Protein AF-0000000066933207 (afdb_homodimer)

Sequence (760 aa):
MPDDGVSSVLRSVTEWLNDSSCTPPISEPLTAIENCQSRFVNADIQGGQLSKKRKRAPSPMSTMSDPIMRSPPKSSSSTTSSRSRSPVKRIRKAAVNIPKEMREDLERHPVARRNLNQVTWQEDHRHSLSEIRDFWIKVQSIEEAATICSKEGRSEDSWSDDVVLEIIRLALSWSGLRNKVMLANLKSVGVDQPALLPMRNLHRVVPNKIDYGLRLQPDAEEEVMIENVLRNMSDELPSISQSAVPMLRKRALFYNLEIKKPYGNKDPVPQLGVWSIAGLTKLSNLARESHKKIGETTMLEDPEVPVLPSWSVEGHRWQFYLGRRCSSAETVIQGPFWNYDTSSVVEIIFIVNTLCEIHRWGNTTFRKWLLTVISGLQTDMPDDGVSSVLRSVTEWLNDSSCTPPISEPLTAIENCQSRFVNADIQGGQLSKKRKRAPSPMSTMSDPIMRSPPKSSSSTTSSRSRSPVKRIRKAAVNIPKEMREDLERHPVARRNLNQVTWQEDHRHSLSEIRDFWIKVQSIEEAATICSKEGRSEDSWSDDVVLEIIRLALSWSGLRNKVMLANLKSVGVDQPALLPMRNLHRVVPNKIDYGLRLQPDAEEEVMIENVLRNMSDELPSISQSAVPMLRKRALFYNLEIKKPYGNKDPVPQLGVWSIAGLTKLSNLARESHKKIGETTMLEDPEVPVLPSWSVEGHRWQFYLGRRCSSAETVIQGPFWNYDTSSVVEIIFIVNTLCEIHRWGNTTFRKWLLTVISGLQTD

Foldseek 3Di:
DDPPPCCFPVVLVVVVVVPPPPPPQPCPPPPPPPQLFADAPPNPPVPPPPPPPPPPPPPDDDDDDDDPPDDPDPPCPVPPPPPPPDDPPQSPQAQFEDEQVCVVVQCPDPFNVVPCVSHDYDPDDPDDPVRNVVLLVLLVQLLVQLVVCVVVQHALVSCVPRHVVSLLVSLCVRLVCPQFKDKDAWQPPWQPDQSQAHDDPNHGDDTDIAGMFMWTDDDPVLQVLQVLLQVPDPDPQQALDRGSPPVGRSIYTQEGEHEDEAPDPDDRVVNVVGRQSSNVLSQQVLQVLLCVLVVVVPPPARDAADKGKYWYHYRQWIFIWIWGDPGSNHIYIDDRSDIAGSNHSNSSSSSSSSSSSVSVCCSPVNVVSVVSSSVSSNHD/DPPPCLLPPVCLVVVVVVVPPPPPQPPPPPPPPVQLFADARPPPPVDPPPPPPPPPPDPDPDDDDDDDPDPPDPPPPPPPPPPDPDDPPQSPQAQFEDEQVCVVVQCPDPFNVVPCVSHDYDPDDPDDPVRNVVLLVLLVQLLVQLVVCVVVQHALVSCVPRHVVSLLVSLCVRLVCPQFKDKDAWQPPWQPDQSQAHDDPNDGDDTDIAGMFMWTDDDPVLQVLQVLLQVPDPDPQQALDRGSPPVGRSIYTQEGEHEDEAPDPDDRVVNVVGRQSSNVLSQQVLQVLLCVLVVVVPPPARDAADKGKYWYHYRQWIFIWIWGDPGSNHIYIDDRSDIAGSNHSNSSSSSSSVSSSVSVCCSPVNVVSVCSSSVSSNDD

Organism: NCBI:txid1442368

pLDDT: mean 73.16, std 27.21, range [17.91, 98.56]

Solvent-accessible surface area (backbone atoms only — not comparable to full-atom values): 43514 Å² total; per-residue (Å²): 129,83,78,73,74,75,70,40,56,53,44,48,46,41,48,43,50,65,64,45,62,83,62,75,65,87,71,70,76,72,71,77,60,88,71,70,45,31,46,84,77,77,78,80,71,82,68,72,73,71,70,68,78,70,69,80,66,75,81,75,81,81,81,78,86,69,78,78,76,77,77,74,81,79,75,77,70,79,69,75,75,72,75,77,70,78,72,75,78,68,63,67,78,59,72,35,76,38,59,47,86,48,46,64,62,41,64,68,33,88,74,30,53,81,62,49,84,48,51,41,70,34,83,86,66,92,70,50,71,69,54,51,51,52,49,52,53,50,45,53,51,35,27,51,40,39,46,49,35,59,78,46,64,49,54,48,66,42,46,41,62,51,32,52,48,49,46,54,51,49,19,36,62,71,59,70,39,59,82,44,42,40,83,38,73,24,65,87,45,52,62,69,48,70,88,34,40,34,36,53,93,90,29,68,53,79,71,55,49,40,40,35,32,35,24,46,47,68,51,74,69,50,44,54,52,49,50,54,38,43,71,70,42,84,53,94,65,47,41,68,29,51,23,51,51,67,81,26,19,84,18,45,62,59,36,43,33,36,76,40,42,61,90,50,90,65,73,61,59,62,37,53,46,44,54,42,45,16,38,51,46,44,48,40,50,47,40,49,53,12,36,49,66,69,63,49,68,74,65,84,61,70,68,88,61,78,67,36,46,32,39,39,32,39,64,51,38,35,33,32,33,38,28,37,73,77,46,80,41,34,45,46,78,44,65,71,65,43,79,38,40,35,83,34,61,51,36,42,50,44,51,30,47,51,48,28,38,49,50,49,42,44,70,42,60,50,42,51,50,50,50,52,32,48,57,41,46,53,76,134,131,83,81,72,74,71,63,37,53,62,40,46,48,43,47,43,49,66,66,45,66,80,64,75,66,85,72,67,76,71,69,79,60,87,72,74,45,32,46,82,74,76,77,80,71,79,70,74,76,73,73,71,79,74,71,78,67,71,84,74,82,82,86,84,83,83,82,81,80,74,77,71,78,80,73,70,72,77,70,76,76,72,76,76,70,77,72,74,77,69,62,68,78,58,73,35,76,39,57,49,84,47,47,63,60,41,64,67,34,88,74,32,53,80,64,49,86,49,51,40,70,34,84,84,65,92,69,49,71,68,52,50,51,50,48,51,53,50,45,52,50,34,27,51,42,39,47,49,35,61,77,46,64,47,51,48,66,41,45,40,63,51,32,51,48,49,46,54,51,48,19,34,62,72,59,70,38,60,80,42,42,40,83,38,73,24,66,86,46,52,63,69,47,70,88,34,41,36,36,53,94,91,30,68,53,78,71,54,49,41,41,35,31,36,23,46,46,65,52,75,69,50,44,53,51,48,50,56,38,43,71,70,42,85,54,95,64,47,42,69,28,51,22,51,51,66,82,26,20,82,18,43,62,60,35,41,32,34,74,40,42,59,91,50,90,64,72,60,58,63,38,51,45,45,54,43,44,16,38,49,45,44,49,41,50,47,39,50,54,14,34,50,64,69,64,49,69,74,66,84,59,70,68,87,60,78,65,35,46,31,38,38,34,39,64,50,39,35,33,33,33,37,27,36,74,77,47,81,41,33,44,46,78,44,66,70,65,44,81,38,39,36,83,32,60,51,36,42,49,45,53,31,46,52,47,28,46,49,49,50,43,45,70,42,60,50,41,52,52,49,49,52,33,48,57,41,48,54,70,132

InterPro domains:
  IPR046797 PD-(D/E)XK nuclease-like [PF20516] (114-367)

Radius of gyration: 32.11 Å; Cα contacts (8 Å, |Δi|>4): 1090; chains: 2; bounding box: 117×89×80 Å

Structure (mmCIF, N/CA/C/O backbone):
data_AF-0000000066933207-model_v1
#
loop_
_entity.id
_entity.type
_entity.pdbx_description
1 polymer 'PD-(D/E)XK nuclease-like domain-containing protein'
#
loop_
_atom_site.group_PDB
_atom_site.id
_atom_site.type_symbol
_atom_site.label_atom_id
_atom_site.label_alt_id
_atom_site.label_comp_id
_atom_site.label_asym_id
_atom_site.label_entity_id
_atom_site.label_seq_id
_atom_site.pdbx_PDB_ins_code
_atom_site.Cartn_x
_atom_site.Cartn_y
_atom_site.Cartn_z
_atom_site.occupancy
_atom_site.B_iso_or_equiv
_atom_site.auth_seq_id
_atom_site.auth_comp_id
_atom_site.auth_asym_id
_atom_site.auth_atom_id
_atom_site.pdbx_PDB_model_num
ATOM 1 N N . MET A 1 1 ? -6.375 43.656 -5.145 1 21.36 1 MET A N 1
ATOM 2 C CA . MET A 1 1 ? -5.879 42.344 -5.613 1 21.36 1 MET A CA 1
ATOM 3 C C . MET A 1 1 ? -6.992 41.312 -5.633 1 21.36 1 MET A C 1
ATOM 5 O O . MET A 1 1 ? -7.797 41.25 -4.703 1 21.36 1 MET A O 1
ATOM 9 N N . PRO A 1 2 ? -7.52 40.812 -6.836 1 25.31 2 PRO A N 1
ATOM 10 C CA . PRO A 1 2 ? -8.812 40.156 -7.023 1 25.31 2 PRO A CA 1
ATOM 11 C C . PRO A 1 2 ? -8.992 38.938 -6.102 1 25.31 2 PRO A C 1
ATOM 13 O O . PRO A 1 2 ? -8.016 38.312 -5.695 1 25.31 2 PRO A O 1
ATOM 16 N N . ASP A 1 3 ? -9.977 38.969 -5.305 1 27.92 3 ASP A N 1
ATOM 17 C CA . ASP A 1 3 ? -10.516 37.938 -4.414 1 27.92 3 ASP A CA 1
ATOM 18 C C . ASP A 1 3 ? -10.609 36.594 -5.117 1 27.92 3 ASP A C 1
ATOM 20 O O . ASP A 1 3 ? -11.391 36.438 -6.055 1 27.92 3 ASP A O 1
ATOM 24 N N . ASP A 1 4 ? -9.484 36.094 -5.566 1 30.59 4 ASP A N 1
ATOM 25 C CA . ASP A 1 4 ? -9.453 34.875 -6.383 1 30.59 4 ASP A CA 1
ATOM 26 C C . ASP A 1 4 ? -10.531 33.906 -5.938 1 30.59 4 ASP A C 1
ATOM 28 O O . ASP A 1 4 ? -10.703 33.656 -4.738 1 30.59 4 ASP A O 1
ATOM 32 N N . GLY A 1 5 ? -11.656 33.75 -6.52 1 31.22 5 GLY A N 1
ATOM 33 C CA . GLY A 1 5 ? -12.883 32.969 -6.598 1 31.22 5 GLY A CA 1
ATOM 34 C C . GLY A 1 5 ? -12.727 31.547 -6.078 1 31.22 5 GLY A C 1
ATOM 35 O O . GLY A 1 5 ? -13.633 30.719 -6.223 1 31.22 5 GLY A O 1
ATOM 36 N N . VAL A 1 6 ? -11.586 31.047 -6.215 1 32.03 6 VAL A N 1
ATOM 37 C CA . VAL A 1 6 ? -11.562 29.641 -5.867 1 32.03 6 VAL A CA 1
ATOM 38 C C . VAL A 1 6 ? -11.984 29.453 -4.414 1 32.03 6 VAL A C 1
ATOM 40 O O . VAL A 1 6 ? -11.242 29.797 -3.494 1 32.03 6 VAL A O 1
ATOM 43 N N . SER A 1 7 ? -13.141 29.797 -4.129 1 36.88 7 SER A N 1
ATOM 44 C CA . SER A 1 7 ? -13.742 29.438 -2.854 1 36.88 7 SER A CA 1
ATOM 45 C C . SER A 1 7 ? -13.492 27.969 -2.523 1 36.88 7 SER A C 1
ATOM 47 O O . SER A 1 7 ? -13.953 27.078 -3.24 1 36.88 7 SER A O 1
ATOM 49 N N . SER A 1 8 ? -12.367 27.609 -2.168 1 42.22 8 SER A N 1
ATOM 50 C CA . SER A 1 8 ? -11.859 26.266 -1.924 1 42.22 8 SER A CA 1
ATOM 51 C C . SER A 1 8 ? -12.789 25.484 -1.002 1 42.22 8 SER A C 1
ATOM 53 O O . SER A 1 8 ? -13.578 26.062 -0.259 1 42.22 8 SER A O 1
ATOM 55 N N . VAL A 1 9 ? -13.148 24.297 -1.411 1 42.22 9 VAL A N 1
ATOM 56 C CA . VAL A 1 9 ? -13.875 23.312 -0.608 1 42.22 9 VAL A CA 1
ATOM 57 C C . VAL A 1 9 ? -13.594 23.547 0.874 1 42.22 9 VAL A C 1
ATOM 59 O O . VAL A 1 9 ? -14.516 23.594 1.689 1 42.22 9 VAL A O 1
ATOM 62 N N . LEU A 1 10 ? -12.406 23.766 1.082 1 45.22 10 LEU A N 1
ATOM 63 C CA . LEU A 1 10 ? -12.062 23.953 2.488 1 45.22 10 LEU A CA 1
ATOM 64 C C . LEU A 1 10 ? -12.57 25.281 3.004 1 45.22 10 LEU A C 1
ATOM 66 O O . LEU A 1 10 ? -12.969 25.406 4.168 1 45.22 10 LEU A O 1
ATOM 70 N N . ARG A 1 11 ? -12.531 26.359 2.094 1 48.53 11 ARG A N 1
ATOM 71 C CA . ARG A 1 11 ? -13.141 27.609 2.523 1 48.53 11 ARG A CA 1
ATOM 72 C C . ARG A 1 11 ? -14.633 27.438 2.801 1 48.53 11 ARG A C 1
ATOM 74 O O . ARG A 1 11 ? -15.148 27.938 3.801 1 48.53 11 ARG A O 1
ATOM 81 N N . SER A 1 12 ? -15.172 26.797 1.756 1 45.91 12 SER A N 1
ATOM 82 C CA . SER A 1 12 ? -16.594 26.531 1.975 1 45.91 12 SER A CA 1
ATOM 83 C C . SER A 1 12 ? -16.812 25.641 3.203 1 45.91 12 SER A C 1
ATOM 85 O O . SER A 1 12 ? -17.719 25.891 3.994 1 45.91 12 SER A O 1
ATOM 87 N N . VAL A 1 13 ? -15.922 24.734 3.293 1 47.09 13 VAL A N 1
ATOM 88 C CA . VAL A 1 13 ? -16.047 23.906 4.492 1 47.09 13 VAL A CA 1
ATOM 89 C C . VAL A 1 13 ? -15.711 24.75 5.727 1 47.09 13 VAL A C 1
ATOM 91 O O . VAL A 1 13 ? -16.406 24.672 6.742 1 47.09 13 VAL A O 1
ATOM 94 N N . THR A 1 14 ? -14.695 25.547 5.535 1 46.84 14 THR A N 1
ATOM 95 C CA . THR A 1 14 ? -14.32 26.406 6.66 1 46.84 14 THR A CA 1
ATOM 96 C C . THR A 1 14 ? -15.383 27.469 6.902 1 46.84 14 THR A C 1
ATOM 98 O O . THR A 1 14 ? -15.742 27.75 8.055 1 46.84 14 THR A O 1
ATOM 101 N N . GLU A 1 15 ? -15.703 28.172 5.793 1 47.59 15 GLU A N 1
ATOM 102 C CA . GLU A 1 15 ? -16.781 29.156 5.914 1 47.59 15 GLU A CA 1
ATOM 103 C C . GLU A 1 15 ? -18.062 28.5 6.438 1 47.59 15 GLU A C 1
ATOM 105 O O . GLU A 1 15 ? -18.75 29.062 7.281 1 47.59 15 GLU A O 1
ATOM 110 N N . TRP A 1 16 ? -18.25 27.422 5.785 1 41.91 16 TRP A N 1
ATOM 111 C CA . TRP A 1 16 ? -19.375 26.656 6.309 1 41.91 16 TRP A CA 1
ATOM 112 C C . TRP A 1 16 ? -19.172 26.328 7.785 1 41.91 16 TRP A C 1
ATOM 114 O O . TRP A 1 16 ? -20.094 26.469 8.586 1 41.91 16 TRP A O 1
ATOM 124 N N . LEU A 1 17 ? -18.047 25.875 7.965 1 42.66 17 LEU A N 1
ATOM 125 C CA . LEU A 1 17 ? -17.703 25.609 9.359 1 42.66 17 LEU A CA 1
ATOM 126 C C . LEU A 1 17 ? -17.797 26.875 10.203 1 42.66 17 LEU A C 1
ATOM 128 O O . LEU A 1 17 ? -18.266 26.828 11.344 1 42.66 17 LEU A O 1
ATOM 132 N N . ASN A 1 18 ? -17.219 27.875 9.68 1 44.47 18 ASN A N 1
ATOM 133 C CA . ASN A 1 18 ? -17.312 29.141 10.398 1 44.47 18 ASN A CA 1
ATOM 134 C C . ASN A 1 18 ? -18.766 29.609 10.523 1 44.47 18 ASN A C 1
ATOM 136 O O . ASN A 1 18 ? -19.125 30.234 11.523 1 44.47 18 ASN A O 1
ATOM 140 N N . ASP A 1 19 ? -19.453 29.531 9.539 1 40.38 19 ASP A N 1
ATOM 141 C CA . ASP A 1 19 ? -20.844 29.938 9.57 1 40.38 19 ASP A CA 1
ATOM 142 C C . ASP A 1 19 ? -21.703 28.938 10.344 1 40.38 19 ASP A C 1
ATOM 144 O O . ASP A 1 19 ? -22.828 29.234 10.719 1 40.38 19 ASP A O 1
ATOM 148 N N . SER A 1 20 ? -21.438 27.734 10.234 1 35.41 20 SER A N 1
ATOM 149 C CA . SER A 1 20 ? -22.219 26.766 11.008 1 35.41 20 SER A CA 1
ATOM 150 C C . SER A 1 20 ? -21.984 26.953 12.508 1 35.41 20 SER A C 1
ATOM 152 O O . SER A 1 20 ? -20.844 26.906 12.977 1 35.41 20 SER A O 1
ATOM 154 N N . SER A 1 21 ? -22.672 27.781 13.055 1 33.38 21 SER A N 1
ATOM 155 C CA . SER A 1 21 ? -22.734 27.891 14.508 1 33.38 21 SER A CA 1
ATOM 156 C C . SER A 1 21 ? -22.547 26.531 15.172 1 33.38 21 SER A C 1
ATOM 158 O O . SER A 1 21 ? -23.016 25.516 14.672 1 33.38 21 SER A O 1
ATOM 160 N N . CYS A 1 22 ? -21.328 26.328 15.828 1 35.22 22 CYS A N 1
ATOM 161 C CA . CYS A 1 22 ? -21.312 25.172 16.719 1 35.22 22 CYS A CA 1
ATOM 162 C C . CYS A 1 22 ? -22.703 24.906 17.297 1 35.22 22 CYS A C 1
ATOM 164 O O . CYS A 1 22 ? -23.109 25.562 18.25 1 35.22 22 CYS A O 1
ATOM 166 N N . THR A 1 23 ? -23.719 24.859 16.641 1 32.16 23 THR A N 1
ATOM 167 C CA . THR A 1 23 ? -24.938 24.516 17.375 1 32.16 23 THR A CA 1
ATOM 168 C C . THR A 1 23 ? -24.656 23.422 18.406 1 32.16 23 THR A C 1
ATOM 170 O O . THR A 1 23 ? -23.984 22.438 18.109 1 32.16 23 THR A O 1
ATOM 173 N N . PRO A 1 24 ? -24.969 23.75 19.703 1 28.19 24 PRO A N 1
ATOM 174 C CA . PRO A 1 24 ? -24.75 22.844 20.844 1 28.19 24 PRO A CA 1
ATOM 175 C C . PRO A 1 24 ? -25.156 21.406 20.531 1 28.19 24 PRO A C 1
ATOM 177 O O . PRO A 1 24 ? -26.188 21.188 19.891 1 28.19 24 PRO A O 1
ATOM 180 N N . PRO A 1 25 ? -24.391 20.469 20.266 1 28.44 25 PRO A N 1
ATOM 181 C CA . PRO A 1 25 ? -25.016 19.156 20.359 1 28.44 25 PRO A CA 1
ATOM 182 C C . PRO A 1 25 ? -26.141 19.109 21.391 1 28.44 25 PRO A C 1
ATOM 184 O O . PRO A 1 25 ? -26.172 19.953 22.297 1 28.44 25 PRO A O 1
ATOM 187 N N . ILE A 1 26 ? -27.219 18.484 21.281 1 27.33 26 ILE A N 1
ATOM 188 C CA . ILE A 1 26 ? -28.016 18.094 22.438 1 27.33 26 ILE A CA 1
ATOM 189 C C . ILE A 1 26 ? -27.094 17.906 23.641 1 27.33 26 ILE A C 1
ATOM 191 O O . ILE A 1 26 ? -26.172 17.094 23.609 1 27.33 26 ILE A O 1
ATOM 195 N N . SER A 1 27 ? -27.094 18.781 24.641 1 26.08 27 SER A N 1
ATOM 196 C CA . SER A 1 27 ? -26.453 19.078 25.922 1 26.08 27 SER A CA 1
ATOM 197 C C . SER A 1 27 ? -26.359 17.844 26.797 1 26.08 27 SER A C 1
ATOM 199 O O . SER A 1 27 ? -27.281 17.531 27.547 1 26.08 27 SER A O 1
ATOM 201 N N . GLU A 1 28 ? -26.344 16.547 26.453 1 25.56 28 GLU A N 1
ATOM 202 C CA . GLU A 1 28 ? -26.062 15.969 27.766 1 25.56 28 GLU A CA 1
ATOM 203 C C . GLU A 1 28 ? -24.812 16.578 28.375 1 25.56 28 GLU A C 1
ATOM 205 O O . GLU A 1 28 ? -23.797 16.734 27.688 1 25.56 28 GLU A O 1
ATOM 210 N N . PRO A 1 29 ? -25.031 17.375 29.453 1 23.16 29 PRO A N 1
ATOM 211 C CA . PRO A 1 29 ? -24.016 18.141 30.172 1 23.16 29 PRO A CA 1
ATOM 212 C C . PRO A 1 29 ? -22.672 17.422 30.266 1 23.16 29 PRO A C 1
ATOM 214 O O . PRO A 1 29 ? -22.609 16.297 30.766 1 23.16 29 PRO A O 1
ATOM 217 N N . LEU A 1 30 ? -21.906 17.438 29.234 1 26.3 30 LEU A N 1
ATOM 218 C CA . LEU A 1 30 ? -20.562 16.969 29.547 1 26.3 30 LEU A CA 1
ATOM 219 C C . LEU A 1 30 ? -19.969 17.766 30.703 1 26.3 30 LEU A C 1
ATOM 221 O O . LEU A 1 30 ? -19.953 19 30.672 1 26.3 30 LEU A O 1
ATOM 225 N N . THR A 1 31 ? -20.266 17.422 31.906 1 23.12 31 THR A N 1
ATOM 226 C CA . THR A 1 31 ? -19.688 18.062 33.062 1 23.12 31 THR A CA 1
ATOM 227 C C . THR A 1 31 ? -18.234 18.469 32.812 1 23.12 31 THR A C 1
ATOM 229 O O . THR A 1 31 ? -17.453 17.672 32.281 1 23.12 31 THR A O 1
ATOM 232 N N . ALA A 1 32 ? -18.078 19.719 32.688 1 24.38 32 ALA A N 1
ATOM 233 C CA . ALA A 1 32 ? -16.781 20.406 32.719 1 24.38 32 ALA A CA 1
ATOM 234 C C . ALA A 1 32 ? -15.828 19.734 33.688 1 24.38 32 ALA A C 1
ATOM 236 O O . ALA A 1 32 ? -16.031 19.781 34.906 1 24.38 32 ALA A O 1
ATOM 237 N N . ILE A 1 33 ? -15.516 18.422 33.594 1 24.72 33 ILE A N 1
ATOM 238 C CA . ILE A 1 33 ? -14.594 18.109 34.688 1 24.72 33 ILE A CA 1
ATOM 239 C C . ILE A 1 33 ? -13.383 19.047 34.594 1 24.72 33 ILE A C 1
ATOM 241 O O . ILE A 1 33 ? -12.93 19.391 33.5 1 24.72 33 ILE A O 1
ATOM 245 N N . GLU A 1 34 ? -12.898 19.766 35.531 1 26.47 34 GLU A N 1
ATOM 246 C CA . GLU A 1 34 ? -11.797 20.703 35.719 1 26.47 34 GLU A CA 1
ATOM 247 C C . GLU A 1 34 ? -10.68 20.469 34.719 1 26.47 34 GLU A C 1
ATOM 249 O O . GLU A 1 34 ? -10.055 21.422 34.25 1 26.47 34 GLU A O 1
ATOM 254 N N . ASN A 1 35 ? -10.07 19.312 34.625 1 27.05 35 ASN A N 1
ATOM 255 C CA . ASN A 1 35 ? -8.875 19.031 33.844 1 27.05 35 ASN A CA 1
ATOM 256 C C . ASN A 1 35 ? -9.203 18.828 32.344 1 27.05 35 ASN A C 1
ATOM 258 O O . ASN A 1 35 ? -10.227 18.234 32 1 27.05 35 ASN A O 1
ATOM 262 N N . CYS A 1 36 ? -8.914 19.703 31.281 1 29.3 36 CYS A N 1
ATOM 263 C CA . CYS A 1 36 ? -9.156 20.094 29.906 1 29.3 36 CYS A CA 1
ATOM 264 C C . CYS A 1 36 ? -9.375 18.875 29.016 1 29.3 36 CYS A C 1
ATOM 266 O O . CYS A 1 36 ? -8.531 18.547 28.172 1 29.3 36 CYS A O 1
ATOM 268 N N . GLN A 1 37 ? -9.945 17.828 29.453 1 29.42 37 GLN A N 1
ATOM 269 C CA . GLN A 1 37 ? -10.109 16.562 28.719 1 29.42 37 GLN A CA 1
ATOM 270 C C . GLN A 1 37 ? -11.289 16.641 27.766 1 29.42 37 GLN A C 1
ATOM 272 O O . GLN A 1 37 ? -12.391 17.031 28.141 1 29.42 37 GLN A O 1
ATOM 277 N N . SER A 1 38 ? -11.156 16.844 26.453 1 32.16 38 SER A N 1
ATOM 278 C CA . SER A 1 38 ? -12.156 16.922 25.391 1 32.16 38 SER A CA 1
ATOM 279 C C . SER A 1 38 ? -13.039 15.688 25.359 1 32.16 38 SER A C 1
ATOM 281 O O . SER A 1 38 ? -12.555 14.57 25.562 1 32.16 38 SER A O 1
ATOM 283 N N . ARG A 1 39 ? -14.328 15.695 25.734 1 33.09 39 ARG A N 1
ATOM 284 C CA . ARG A 1 39 ? -15.273 14.578 25.719 1 33.09 39 ARG A CA 1
ATOM 285 C C . ARG A 1 39 ? -15.789 14.328 24.297 1 33.09 39 ARG A C 1
ATOM 287 O O . ARG A 1 39 ? -15.891 15.266 23.5 1 33.09 39 ARG A O 1
ATOM 294 N N . PHE A 1 40 ? -15.938 13.023 23.891 1 33.28 40 PHE A N 1
ATOM 295 C CA . PHE A 1 40 ? -16.562 12.539 22.656 1 33.28 40 PHE A CA 1
ATOM 296 C C . PHE A 1 40 ? -18.062 12.797 22.688 1 33.28 40 PHE A C 1
ATOM 298 O O . PHE A 1 40 ? -18.75 12.414 23.641 1 33.28 40 PHE A O 1
ATOM 305 N N . VAL A 1 41 ? -18.703 13.75 22.219 1 30.53 41 VAL A N 1
ATOM 306 C CA . VAL A 1 41 ? -20.156 13.875 22.109 1 30.53 41 VAL A CA 1
ATOM 307 C C . VAL A 1 41 ? -20.672 12.984 20.984 1 30.53 41 VAL A C 1
ATOM 309 O O . VAL A 1 41 ? -20.344 13.195 19.812 1 30.53 41 VAL A O 1
ATOM 312 N N . ASN A 1 42 ? -21.078 11.727 21.297 1 29.06 42 ASN A N 1
ATOM 313 C CA . ASN A 1 42 ? -21.766 10.914 20.297 1 29.06 42 ASN A CA 1
ATOM 314 C C . ASN A 1 42 ? -23.094 11.547 19.891 1 29.06 42 ASN A C 1
ATOM 316 O O . ASN A 1 42 ? -23.938 11.844 20.75 1 29.06 42 ASN A O 1
ATOM 320 N N . ALA A 1 43 ? -23.312 12.227 18.812 1 28.5 43 ALA A N 1
ATOM 321 C CA . ALA A 1 43 ? -24.656 12.477 18.297 1 28.5 43 ALA A CA 1
ATOM 322 C C . ALA A 1 43 ? -25.484 11.188 18.266 1 28.5 43 ALA A C 1
ATOM 324 O O . ALA A 1 43 ? -25.016 10.164 17.766 1 28.5 43 ALA A O 1
ATOM 325 N N . ASP A 1 44 ? -26.484 10.906 19.109 1 27.2 44 ASP A N 1
ATOM 326 C CA . ASP A 1 44 ? -27.453 9.812 19.203 1 27.2 44 ASP A CA 1
ATOM 327 C C . ASP A 1 44 ? -28.094 9.516 17.844 1 27.2 44 ASP A C 1
ATOM 329 O O . ASP A 1 44 ? -28.828 10.336 17.312 1 27.2 44 ASP A O 1
ATOM 333 N N . ILE A 1 45 ? -27.484 9.023 16.859 1 26.27 45 ILE A N 1
ATOM 334 C CA . ILE A 1 45 ? -28.312 8.414 15.828 1 26.27 45 ILE A CA 1
ATOM 335 C C . ILE A 1 45 ? -29.281 7.422 16.469 1 26.27 45 ILE A C 1
ATOM 337 O O . ILE A 1 45 ? -28.859 6.516 17.188 1 26.27 45 ILE A O 1
ATOM 341 N N . GLN A 1 46 ? -30.562 7.781 16.734 1 25 46 GLN A N 1
ATOM 342 C CA . GLN A 1 46 ? -31.703 6.914 17 1 25 46 GLN A CA 1
ATOM 343 C C . GLN A 1 46 ? -31.625 5.641 16.156 1 25 46 GLN A C 1
ATOM 345 O O . GLN A 1 46 ? -31.734 5.688 14.93 1 25 46 GLN A O 1
ATOM 350 N N . GLY A 1 47 ? -30.703 4.828 16.422 1 23.47 47 GLY A N 1
ATOM 351 C CA . GLY A 1 47 ? -30.719 3.48 15.875 1 23.47 47 GLY A CA 1
ATOM 352 C C . GLY A 1 47 ? -32.094 2.855 15.906 1 23.47 47 GLY A C 1
ATOM 353 O O . GLY A 1 47 ? -32.844 2.992 16.891 1 23.47 47 GLY A O 1
ATOM 354 N N . GLY A 1 48 ? -32.812 2.852 14.758 1 22.41 48 GLY A N 1
ATOM 355 C CA . GLY A 1 48 ? -34.031 2.092 14.586 1 22.41 48 GLY A CA 1
ATOM 356 C C . GLY A 1 48 ? -34.031 0.748 15.289 1 22.41 48 GLY A C 1
ATOM 357 O O . GLY A 1 48 ? -32.969 0.148 15.453 1 22.41 48 GLY A O 1
ATOM 358 N N . GLN A 1 49 ? -34.781 0.647 16.312 1 24.55 49 GLN A N 1
ATOM 359 C CA . GLN A 1 49 ? -35.125 -0.581 17.031 1 24.55 49 GLN A CA 1
ATOM 360 C C . GLN A 1 49 ? -35.156 -1.772 16.078 1 24.55 49 GLN A C 1
ATOM 362 O O . GLN A 1 49 ? -35.969 -1.793 15.133 1 24.55 49 GLN A O 1
ATOM 367 N N . LEU A 1 50 ? -33.938 -2.162 15.727 1 21.84 50 LEU A N 1
ATOM 368 C CA . LEU A 1 50 ? -34.125 -3.457 15.078 1 21.84 50 LEU A CA 1
ATOM 369 C C . LEU A 1 50 ? -35.094 -4.328 15.844 1 21.84 50 LEU A C 1
ATOM 371 O O . LEU A 1 50 ? -34.969 -4.492 17.062 1 21.84 50 LEU A O 1
ATOM 375 N N . SER A 1 51 ? -36.25 -4.344 15.336 1 20.11 51 SER A N 1
ATOM 376 C CA . SER A 1 51 ? -37.375 -5.18 15.781 1 20.11 51 SER A CA 1
ATOM 377 C C . SER A 1 51 ? -36.906 -6.602 16.078 1 20.11 51 SER A C 1
ATOM 379 O O . SER A 1 51 ? -36.219 -7.219 15.258 1 20.11 51 SER A O 1
ATOM 381 N N . LYS A 1 52 ? -36.531 -6.75 17.312 1 24.67 52 LYS A N 1
ATOM 382 C CA . LYS A 1 52 ? -36.344 -8.102 17.812 1 24.67 52 LYS A CA 1
ATOM 383 C C . LYS A 1 52 ? -37.25 -9.094 17.109 1 24.67 52 LYS A C 1
ATOM 385 O O . LYS A 1 52 ? -38.438 -8.805 16.891 1 24.67 52 LYS A O 1
ATOM 390 N N . LYS A 1 53 ? -36.594 -9.852 16.297 1 23.19 53 LYS A N 1
ATOM 391 C CA . LYS A 1 53 ? -37.312 -11.008 15.75 1 23.19 53 LYS A CA 1
ATOM 392 C C . LYS A 1 53 ? -38.25 -11.609 16.781 1 23.19 53 LYS A C 1
ATOM 394 O O . LYS A 1 53 ? -37.812 -12.016 17.875 1 23.19 53 LYS A O 1
ATOM 399 N N . ARG A 1 54 ? -39.5 -11.141 16.781 1 22.84 54 ARG A N 1
ATOM 400 C CA . ARG A 1 54 ? -40.625 -11.742 17.5 1 22.84 54 ARG A CA 1
ATOM 401 C C . ARG A 1 54 ? -40.531 -13.266 17.516 1 22.84 54 ARG A C 1
ATOM 403 O O . ARG A 1 54 ? -40.469 -13.891 16.453 1 22.84 54 ARG A O 1
ATOM 410 N N . LYS A 1 55 ? -39.844 -13.734 18.516 1 24.11 55 LYS A N 1
ATOM 411 C CA . LYS A 1 55 ? -39.969 -15.156 18.812 1 24.11 55 LYS A CA 1
ATOM 412 C C . LYS A 1 55 ? -41.375 -15.648 18.469 1 24.11 55 LYS A C 1
ATOM 414 O O . LYS A 1 55 ? -42.375 -15.062 18.922 1 24.11 55 LYS A O 1
ATOM 419 N N . ARG A 1 56 ? -41.531 -16.172 17.25 1 21.19 56 ARG A N 1
ATOM 420 C CA . ARG A 1 56 ? -42.781 -16.812 16.812 1 21.19 56 ARG A CA 1
ATOM 421 C C . ARG A 1 56 ? -43.438 -17.562 17.969 1 21.19 56 ARG A C 1
ATOM 423 O O . ARG A 1 56 ? -42.938 -18.594 18.422 1 21.19 56 ARG A O 1
ATOM 430 N N . ALA A 1 57 ? -43.906 -16.734 18.906 1 22.61 57 ALA A N 1
ATOM 431 C CA . ALA A 1 57 ? -44.688 -17.359 19.969 1 22.61 57 ALA A CA 1
ATOM 432 C C . ALA A 1 57 ? -45.656 -18.375 19.391 1 22.61 57 ALA A C 1
ATOM 434 O O . ALA A 1 57 ? -46.156 -18.219 18.281 1 22.61 57 ALA A O 1
ATOM 435 N N . PRO A 1 58 ? -45.625 -19.594 19.969 1 22.08 58 PRO A N 1
ATOM 436 C CA . PRO A 1 58 ? -46.562 -20.641 19.547 1 22.08 58 PRO A CA 1
ATOM 437 C C . PRO A 1 58 ? -48 -20.141 19.438 1 22.08 58 PRO A C 1
ATOM 439 O O . PRO A 1 58 ? -48.344 -19.125 20.047 1 22.08 58 PRO A O 1
ATOM 442 N N . SER A 1 59 ? -48.781 -20.562 18.484 1 20.17 59 SER A N 1
ATOM 443 C CA . SER A 1 59 ? -50.125 -20.328 17.938 1 20.17 59 SER A CA 1
ATOM 444 C C . SER A 1 59 ? -51.156 -20.312 19.031 1 20.17 59 SER A C 1
ATOM 446 O O . SER A 1 59 ? -52.062 -21.156 19.062 1 20.17 59 SER A O 1
ATOM 448 N N . PRO A 1 60 ? -50.781 -19.609 20.25 1 20.88 60 PRO A N 1
ATOM 449 C CA . PRO A 1 60 ? -51.906 -20.047 21.062 1 20.88 60 PRO A CA 1
ATOM 450 C C . PRO A 1 60 ? -53.25 -19.609 20.484 1 20.88 60 PRO A C 1
ATOM 452 O O . PRO A 1 60 ? -53.312 -18.656 19.688 1 20.88 60 PRO A O 1
ATOM 455 N N . MET A 1 61 ? -54.312 -20.344 21 1 18.61 61 MET A N 1
ATOM 456 C CA . MET A 1 61 ? -55.719 -20.562 20.703 1 18.61 61 MET A CA 1
ATOM 457 C C . MET A 1 61 ? -56.5 -19.266 20.828 1 18.61 61 MET A C 1
ATOM 459 O O . MET A 1 61 ? -56.062 -18.312 21.469 1 18.61 61 MET A O 1
ATOM 463 N N . SER A 1 62 ? -57.781 -19.312 20.953 1 18.58 62 SER A N 1
ATOM 464 C CA . SER A 1 62 ? -59 -18.766 20.359 1 18.58 62 SER A CA 1
ATOM 465 C C . SER A 1 62 ? -59.469 -17.5 21.078 1 18.58 62 SER A C 1
ATOM 467 O O . SER A 1 62 ? -60.094 -16.625 20.484 1 18.58 62 SER A O 1
ATOM 469 N N . THR A 1 63 ? -59.125 -17.344 22.5 1 18.23 63 THR A N 1
ATOM 470 C CA . THR A 1 63 ? -60.438 -17 23.047 1 18.23 63 THR A CA 1
ATOM 471 C C . THR A 1 63 ? -60.812 -15.555 22.719 1 18.23 63 THR A C 1
ATOM 473 O O . THR A 1 63 ? -59.938 -14.734 22.453 1 18.23 63 THR A O 1
ATOM 476 N N . MET A 1 64 ? -61.969 -15.117 23.297 1 18.39 64 MET A N 1
ATOM 477 C CA . MET A 1 64 ? -63.219 -14.398 22.969 1 18.39 64 MET A CA 1
ATOM 478 C C . MET A 1 64 ? -63.062 -12.914 23.25 1 18.39 64 MET A C 1
ATOM 480 O O . MET A 1 64 ? -63.656 -12.078 22.547 1 18.39 64 MET A O 1
ATOM 484 N N . SER A 1 65 ? -62.375 -12.445 24.391 1 18.27 65 SER A N 1
ATOM 485 C CA . SER A 1 65 ? -63.281 -11.547 25.094 1 18.27 65 SER A CA 1
ATOM 486 C C . SER A 1 65 ? -63.188 -10.125 24.562 1 18.27 65 SER A C 1
ATOM 488 O O . SER A 1 65 ? -62.094 -9.609 24.328 1 18.27 65 SER A O 1
ATOM 490 N N . ASP A 1 66 ? -64.25 -9.625 24.047 1 19.03 66 ASP A N 1
ATOM 491 C CA . ASP A 1 66 ? -64.625 -8.5 23.188 1 19.03 66 ASP A CA 1
ATOM 492 C C . ASP A 1 66 ? -64.5 -7.176 23.938 1 19.03 66 ASP A C 1
ATOM 494 O O . ASP A 1 66 ? -64.812 -6.121 23.406 1 19.03 66 ASP A O 1
ATOM 498 N N . PRO A 1 67 ? -63.875 -7.113 25.219 1 18.97 67 PRO A N 1
ATOM 499 C CA . PRO A 1 67 ? -64.562 -5.996 25.891 1 18.97 67 PRO A CA 1
ATOM 500 C C . PRO A 1 67 ? -64.25 -4.652 25.234 1 18.97 67 PRO A C 1
ATOM 502 O O . PRO A 1 67 ? -63.25 -4.492 24.562 1 18.97 67 PRO A O 1
ATOM 505 N N . ILE A 1 68 ? -65.25 -3.84 25.172 1 20.08 68 ILE A N 1
ATOM 506 C CA . ILE A 1 68 ? -65.688 -2.602 24.531 1 20.08 68 ILE A CA 1
ATOM 507 C C . ILE A 1 68 ? -64.938 -1.427 25.094 1 20.08 68 ILE A C 1
ATOM 509 O O . ILE A 1 68 ? -65.25 -0.917 26.172 1 20.08 68 ILE A O 1
ATOM 513 N N . MET A 1 69 ? -63.562 -1.615 25.391 1 18.56 69 MET A N 1
ATOM 514 C CA . MET A 1 69 ? -63.062 -0.536 26.234 1 18.56 69 MET A CA 1
ATOM 515 C C . MET A 1 69 ? -63.25 0.817 25.547 1 18.56 69 MET A C 1
ATOM 517 O O . MET A 1 69 ? -62.906 0.98 24.375 1 18.56 69 MET A O 1
ATOM 521 N N . ARG A 1 70 ? -64.062 1.659 26.219 1 19.78 70 ARG A N 1
ATOM 522 C CA . ARG A 1 70 ? -64.562 3.023 26.062 1 19.78 70 ARG A CA 1
ATOM 523 C C . ARG A 1 70 ? -63.406 3.996 25.812 1 19.78 70 ARG A C 1
ATOM 525 O O . ARG A 1 70 ? -62.344 3.912 26.469 1 19.78 70 ARG A O 1
ATOM 532 N N . SER A 1 71 ? -63.438 4.605 24.625 1 19.36 71 SER A N 1
ATOM 533 C CA . SER A 1 71 ? -62.5 5.488 23.922 1 19.36 71 SER A CA 1
ATOM 534 C C . SER A 1 71 ? -62.344 6.816 24.656 1 19.36 71 SER A C 1
ATOM 536 O O . SER A 1 71 ? -63.312 7.527 24.875 1 19.36 71 SER A O 1
ATOM 538 N N . PRO A 1 72 ? -61.625 6.82 25.781 1 21.3 72 PRO A N 1
ATOM 539 C CA . PRO A 1 72 ? -61.656 8.125 26.453 1 21.3 72 PRO A CA 1
ATOM 540 C C . PRO A 1 72 ? -61.375 9.281 25.5 1 21.3 72 PRO A C 1
ATOM 542 O O . PRO A 1 72 ? -60.719 9.086 24.469 1 21.3 72 PRO A O 1
ATOM 545 N N . PRO A 1 73 ? -62.062 10.398 25.734 1 19.66 73 PRO A N 1
ATOM 546 C CA . PRO A 1 73 ? -62.188 11.578 24.875 1 19.66 73 PRO A CA 1
ATOM 547 C C . PRO A 1 73 ? -60.812 12.219 24.578 1 19.66 73 PRO A C 1
ATOM 549 O O . PRO A 1 73 ? -59.875 12.094 25.375 1 19.66 73 PRO A O 1
ATOM 552 N N . LYS A 1 74 ? -60.531 12.523 23.312 1 21.77 74 LYS A N 1
ATOM 553 C CA . LYS A 1 74 ? -59.375 13.078 22.594 1 21.77 74 LYS A CA 1
ATOM 554 C C . LYS A 1 74 ? -59.062 14.492 23.078 1 21.77 74 LYS A C 1
ATOM 556 O O . LYS A 1 74 ? -59.844 15.43 22.812 1 21.77 74 LYS A O 1
ATOM 561 N N . SER A 1 75 ? -58.938 14.75 24.359 1 19.45 75 SER A N 1
ATOM 562 C CA . SER A 1 75 ? -58.688 16.156 24.641 1 19.45 75 SER A CA 1
ATOM 563 C C . SER A 1 75 ? -57.594 16.719 23.75 1 19.45 75 SER A C 1
ATOM 565 O O . SER A 1 75 ? -56.594 16.031 23.453 1 19.45 75 SER A O 1
ATOM 567 N N . SER A 1 76 ? -57.906 17.719 22.891 1 20.42 76 SER A N 1
ATOM 568 C CA . SER A 1 76 ? -57.25 18.469 21.844 1 20.42 76 SER A CA 1
ATOM 569 C C . SER A 1 76 ? -56 19.188 22.375 1 20.42 76 SER A C 1
ATOM 571 O O . SER A 1 76 ? -56.125 20.219 23.047 1 20.42 76 SER A O 1
ATOM 573 N N . SER A 1 77 ? -55.25 18.625 23.234 1 20.86 77 SER A N 1
ATOM 574 C CA . SER A 1 77 ? -54.188 19.516 23.672 1 20.86 77 SER A CA 1
ATOM 575 C C . SER A 1 77 ? -53.406 20.062 22.5 1 20.86 77 SER A C 1
ATOM 577 O O . SER A 1 77 ? -53.062 19.344 21.562 1 20.86 77 SER A O 1
ATOM 579 N N . SER A 1 78 ? -53.625 21.359 22.219 1 21.17 78 SER A N 1
ATOM 580 C CA . SER A 1 78 ? -52.969 22.219 21.219 1 21.17 78 SER A CA 1
ATOM 581 C C . SER A 1 78 ? -51.469 22.047 21.266 1 21.17 78 SER A C 1
ATOM 583 O O . SER A 1 78 ? -50.812 22.359 22.281 1 21.17 78 SER A O 1
ATOM 585 N N . THR A 1 79 ? -51.031 20.922 20.844 1 23.94 79 THR A N 1
ATOM 586 C CA . THR A 1 79 ? -49.594 20.703 20.75 1 23.94 79 THR A CA 1
ATOM 587 C C . THR A 1 79 ? -48.938 21.812 19.922 1 23.94 79 THR A C 1
ATOM 589 O O . THR A 1 79 ? -49.25 21.984 18.734 1 23.94 79 THR A O 1
ATOM 592 N N . THR A 1 80 ? -48.688 22.906 20.547 1 23.44 80 THR A N 1
ATOM 593 C CA . THR A 1 80 ? -47.875 23.938 19.891 1 23.44 80 THR A CA 1
ATOM 594 C C . THR A 1 80 ? -46.719 23.312 19.141 1 23.44 80 THR A C 1
ATOM 596 O O . THR A 1 80 ? -45.938 22.547 19.703 1 23.44 80 THR A O 1
ATOM 599 N N . SER A 1 81 ? -46.938 23.125 17.875 1 24.61 81 SER A N 1
ATOM 600 C CA . SER A 1 81 ? -46 22.656 16.844 1 24.61 81 SER A CA 1
ATOM 601 C C . SER A 1 81 ? -44.688 23.391 16.922 1 24.61 81 SER A C 1
ATOM 603 O O . SER A 1 81 ? -44.625 24.609 16.719 1 24.61 81 SER A O 1
ATOM 605 N N . SER A 1 82 ? -43.938 23.234 17.984 1 26.23 82 SER A N 1
ATOM 606 C CA . SER A 1 82 ? -42.594 23.812 17.953 1 26.23 82 SER A CA 1
ATOM 607 C C . SER A 1 82 ? -41.938 23.578 16.609 1 26.23 82 SER A C 1
ATOM 609 O O . SER A 1 82 ? -41.938 22.469 16.094 1 26.23 82 SER A O 1
ATOM 611 N N . ARG A 1 83 ? -41.875 24.609 15.789 1 26.38 83 ARG A N 1
ATOM 612 C CA . ARG A 1 83 ? -41.219 24.766 14.492 1 26.38 83 ARG A CA 1
ATOM 613 C C . ARG A 1 83 ? -39.906 23.984 14.43 1 26.38 83 ARG A C 1
ATOM 615 O O . ARG A 1 83 ? -39.094 24.078 15.328 1 26.38 83 ARG A O 1
ATOM 622 N N . SER A 1 84 ? -40.062 22.875 13.828 1 28.53 84 SER A N 1
ATOM 623 C CA . SER A 1 84 ? -39.031 21.938 13.414 1 28.53 84 SER A CA 1
ATOM 624 C C . SER A 1 84 ? -37.75 22.688 12.969 1 28.53 84 SER A C 1
ATOM 626 O O . SER A 1 84 ? -37.844 23.562 12.109 1 28.53 84 SER A O 1
ATOM 628 N N . ARG A 1 85 ? -36.906 22.969 13.844 1 29.56 85 ARG A N 1
ATOM 629 C CA . ARG A 1 85 ? -35.625 23.641 13.617 1 29.56 85 ARG A CA 1
ATOM 630 C C . ARG A 1 85 ? -35.031 23.25 12.266 1 29.56 85 ARG A C 1
ATOM 632 O O . ARG A 1 85 ? -35.375 22.219 11.711 1 29.56 85 ARG A O 1
ATOM 639 N N . SER A 1 86 ? -34.281 24.25 11.641 1 29.69 86 SER A N 1
ATOM 640 C CA . SER A 1 86 ? -33.781 24.406 10.281 1 29.69 86 SER A CA 1
ATOM 641 C C . SER A 1 86 ? -33 23.156 9.836 1 29.69 86 SER A C 1
ATOM 643 O O . SER A 1 86 ? -32.344 22.5 10.641 1 29.69 86 SER A O 1
ATOM 645 N N . PRO A 1 87 ? -33.375 22.547 8.773 1 31.52 87 PRO A N 1
ATOM 646 C CA . PRO A 1 87 ? -32.688 21.469 8.07 1 31.52 87 PRO A CA 1
ATOM 647 C C . PRO A 1 87 ? -31.172 21.609 8.133 1 31.52 87 PRO A C 1
ATOM 649 O O . PRO A 1 87 ? -30.656 22.719 8.164 1 31.52 87 PRO A O 1
ATOM 652 N N . VAL A 1 88 ? -30.484 20.797 8.836 1 34.72 88 VAL A N 1
ATOM 653 C CA . VAL A 1 88 ? -29.031 20.656 8.766 1 34.72 88 VAL A CA 1
ATOM 654 C C . VAL A 1 88 ? -28.516 21.156 7.414 1 34.72 88 VAL A C 1
ATOM 656 O O . VAL A 1 88 ? -28.922 20.641 6.367 1 34.72 88 VAL A O 1
ATOM 659 N N . LYS A 1 89 ? -28.328 22.391 7.273 1 35.44 89 LYS A N 1
ATOM 660 C CA . LYS A 1 89 ? -27.75 22.906 6.035 1 35.44 89 LYS A CA 1
ATOM 661 C C . LYS A 1 89 ? -26.719 21.938 5.457 1 35.44 89 LYS A C 1
ATOM 663 O O . LYS A 1 89 ? -25.75 21.578 6.125 1 35.44 89 LYS A O 1
ATOM 668 N N . ARG A 1 90 ? -27.172 21.016 4.727 1 39.81 90 ARG A N 1
ATOM 669 C CA . ARG A 1 90 ? -26.328 20.141 3.924 1 39.81 90 ARG A CA 1
ATOM 670 C C . ARG A 1 90 ? -25.25 20.938 3.191 1 39.81 90 ARG A C 1
ATOM 672 O O . ARG A 1 90 ? -25.547 21.938 2.537 1 39.81 90 ARG A O 1
ATOM 679 N N . ILE A 1 91 ? -24.031 20.984 3.738 1 44.38 91 ILE A N 1
ATOM 680 C CA . ILE A 1 91 ? -22.938 21.562 2.961 1 44.38 91 ILE A CA 1
ATOM 681 C C . ILE A 1 91 ? -23.016 21.078 1.516 1 44.38 91 ILE A C 1
ATOM 683 O O . ILE A 1 91 ? -23.109 19.875 1.259 1 44.38 91 ILE A O 1
ATOM 687 N N . ARG A 1 92 ? -23.5 21.906 0.664 1 46.31 92 ARG A N 1
ATOM 688 C CA . ARG A 1 92 ? -23.516 21.531 -0.75 1 46.31 92 ARG A CA 1
ATOM 689 C C . ARG A 1 92 ? -22.203 20.891 -1.169 1 46.31 92 ARG A C 1
ATOM 691 O O . ARG A 1 92 ? -21.125 21.281 -0.7 1 46.31 92 ARG A O 1
ATOM 698 N N . LYS A 1 93 ? -22.391 19.734 -1.672 1 55.12 93 LYS A N 1
ATOM 699 C CA . LYS A 1 93 ? -21.219 19.109 -2.297 1 55.12 93 LYS A CA 1
ATOM 700 C C . LYS A 1 93 ? -20.438 20.109 -3.139 1 55.12 93 LYS A C 1
ATOM 702 O O . LYS A 1 93 ? -21.031 20.922 -3.865 1 55.12 93 LYS A O 1
ATOM 707 N N . ALA A 1 94 ? -19.297 20.469 -2.732 1 54.47 94 ALA A N 1
ATOM 708 C CA . ALA A 1 94 ? -18.438 21.391 -3.451 1 54.47 94 ALA A CA 1
ATOM 709 C C . ALA A 1 94 ? -18.391 21.062 -4.941 1 54.47 94 ALA A C 1
ATOM 711 O O . ALA A 1 94 ? -18.484 19.891 -5.332 1 54.47 94 ALA A O 1
ATOM 712 N N . ALA A 1 95 ? -18.578 22.109 -5.637 1 59.5 95 ALA A N 1
ATOM 713 C CA . ALA A 1 95 ? -18.344 21.938 -7.07 1 59.5 95 ALA A CA 1
ATOM 714 C C . ALA A 1 95 ? -16.984 21.297 -7.344 1 59.5 95 ALA A C 1
ATOM 716 O O . ALA A 1 95 ? -16 21.625 -6.684 1 59.5 95 ALA A O 1
ATOM 717 N N . VAL A 1 96 ? -17.062 20.234 -8.078 1 72.69 96 VAL A N 1
ATOM 718 C CA . VAL A 1 96 ? -15.844 19.516 -8.43 1 72.69 96 VAL A CA 1
ATOM 719 C C . VAL A 1 96 ? -15.312 20.047 -9.758 1 72.69 96 VAL A C 1
ATOM 721 O O . VAL A 1 96 ? -16.031 20.094 -10.75 1 72.69 96 VAL A O 1
ATOM 724 N N . ASN A 1 97 ? -14.133 20.594 -9.719 1 76.31 97 ASN A N 1
ATOM 725 C CA . ASN A 1 97 ? -13.477 21.094 -10.922 1 76.31 97 ASN A CA 1
ATOM 726 C C . ASN A 1 97 ? -12.797 19.969 -11.695 1 76.31 97 ASN A C 1
ATOM 728 O O . ASN A 1 97 ? -11.898 19.297 -11.172 1 76.31 97 ASN A O 1
ATOM 732 N N . ILE A 1 98 ? -13.266 19.828 -12.961 1 82.06 98 ILE A N 1
ATOM 733 C CA . ILE A 1 98 ? -12.688 18.812 -13.82 1 82.06 98 ILE A CA 1
ATOM 734 C C . ILE A 1 98 ? -12.234 19.438 -15.141 1 82.06 98 ILE A C 1
ATOM 736 O O . ILE A 1 98 ? -12.93 20.281 -15.695 1 82.06 98 ILE A O 1
ATOM 740 N N . PRO A 1 99 ? -11.109 19.047 -15.602 1 85.5 99 PRO A N 1
ATOM 741 C CA . PRO A 1 99 ? -10.695 19.562 -16.906 1 85.5 99 PRO A CA 1
ATOM 742 C C . PRO A 1 99 ? -11.727 19.281 -18 1 85.5 99 PRO A C 1
ATOM 744 O O . PRO A 1 99 ? -12.25 18.172 -18.094 1 85.5 99 PRO A O 1
ATOM 747 N N . LYS A 1 100 ? -11.93 20.266 -18.844 1 87.06 100 LYS A N 1
ATOM 748 C CA . LYS A 1 100 ? -12.945 20.188 -19.906 1 87.06 100 LYS A CA 1
ATOM 749 C C . LYS A 1 100 ? -12.648 19.031 -20.859 1 87.06 100 LYS A C 1
ATOM 751 O O . LYS A 1 100 ? -13.562 18.422 -21.406 1 87.06 100 LYS A O 1
ATOM 756 N N . GLU A 1 101 ? -11.422 18.719 -20.984 1 88.19 101 GLU A N 1
ATOM 757 C CA . GLU A 1 101 ? -10.984 17.672 -21.906 1 88.19 101 GLU A CA 1
ATOM 758 C C . GLU A 1 101 ? -11.523 16.312 -21.5 1 88.19 101 GLU A C 1
ATOM 760 O O . GLU A 1 101 ? -11.578 15.383 -22.312 1 88.19 101 GLU A O 1
ATOM 765 N N . MET A 1 102 ? -11.984 16.234 -20.25 1 88.25 102 MET A N 1
ATOM 766 C CA . MET A 1 102 ? -12.477 14.945 -19.75 1 88.25 102 MET A CA 1
ATOM 767 C C . MET A 1 102 ? -13.984 14.82 -19.984 1 88.25 102 MET A C 1
ATOM 769 O O . MET A 1 102 ? -14.555 13.75 -19.766 1 88.25 102 MET A O 1
ATOM 773 N N . ARG A 1 103 ? -14.57 15.805 -20.453 1 85.44 103 ARG A N 1
ATOM 774 C CA . ARG A 1 103 ? -16.016 15.852 -20.562 1 85.44 103 ARG A CA 1
ATOM 775 C C . ARG A 1 103 ? -16.547 14.742 -21.469 1 85.44 103 ARG A C 1
ATOM 777 O O . ARG A 1 103 ? -17.484 14.031 -21.109 1 85.44 103 ARG A O 1
ATOM 784 N N . GLU A 1 104 ? -15.922 14.586 -22.531 1 83.38 104 GLU A N 1
ATOM 785 C CA . GLU A 1 104 ? -16.391 13.594 -23.5 1 83.38 104 GLU A CA 1
ATOM 786 C C . GLU A 1 104 ? -16.297 12.18 -22.922 1 83.38 104 GLU A C 1
ATOM 788 O O . GLU A 1 104 ? -17.203 11.375 -23.094 1 83.38 104 GLU A O 1
ATOM 793 N N . ASP A 1 105 ? -15.219 11.938 -22.281 1 82.69 105 ASP A N 1
ATOM 794 C CA . ASP A 1 105 ? -15.016 10.617 -21.672 1 82.69 105 ASP A CA 1
ATOM 795 C C . ASP A 1 105 ? -16.062 10.344 -20.594 1 82.69 105 ASP A C 1
ATOM 797 O O . ASP A 1 105 ? -16.594 9.234 -20.5 1 82.69 105 ASP A O 1
ATOM 801 N N . LEU A 1 106 ? -16.344 11.312 -19.844 1 84.5 106 LEU A N 1
ATOM 802 C CA . LEU A 1 106 ? -17.266 11.148 -18.719 1 84.5 106 LEU A CA 1
ATOM 803 C C . LEU A 1 106 ? -18.703 11.039 -19.219 1 84.5 106 LEU A C 1
ATOM 805 O O . LEU A 1 106 ? -19.5 10.273 -18.672 1 84.5 106 LEU A O 1
ATOM 809 N N . GLU A 1 107 ? -19.031 11.742 -20.219 1 82.31 107 GLU A N 1
ATOM 810 C CA . GLU A 1 107 ? -20.375 11.688 -20.781 1 82.31 107 GLU A CA 1
ATOM 811 C C . GLU A 1 107 ? -20.641 10.359 -21.484 1 82.31 107 GLU A C 1
ATOM 813 O O . GLU A 1 107 ? -21.766 9.875 -21.516 1 82.31 107 GLU A O 1
ATOM 818 N N . ARG A 1 108 ? -19.547 9.742 -21.953 1 79.69 108 ARG A N 1
ATOM 819 C CA . ARG A 1 108 ? -19.672 8.477 -22.672 1 79.69 108 ARG A CA 1
ATOM 820 C C . ARG A 1 108 ? -19.719 7.301 -21.688 1 79.69 108 ARG A C 1
ATOM 822 O O . ARG A 1 108 ? -20.156 6.207 -22.062 1 79.69 108 ARG A O 1
ATOM 829 N N . HIS A 1 109 ? -19.281 7.613 -20.562 1 76 109 HIS A N 1
ATOM 830 C CA . HIS A 1 109 ? -19.234 6.527 -19.594 1 76 109 HIS A CA 1
ATOM 831 C C . HIS A 1 109 ? -20.625 6.172 -19.078 1 76 109 HIS A C 1
ATOM 833 O O . HIS A 1 109 ? -21.391 7.059 -18.719 1 76 109 HIS A O 1
ATOM 839 N N . PRO A 1 110 ? -20.969 4.984 -19.094 1 66.69 110 PRO A N 1
ATOM 840 C CA . PRO A 1 110 ? -22.344 4.559 -18.828 1 66.69 110 PRO A CA 1
ATOM 841 C C . PRO A 1 110 ? -22.828 4.961 -17.438 1 66.69 110 PRO A C 1
ATOM 843 O O . PRO A 1 110 ? -24.016 5.246 -17.25 1 66.69 110 PRO A O 1
ATOM 846 N N . VAL A 1 111 ? -21.984 4.996 -16.453 1 64.75 111 VAL A N 1
ATOM 847 C CA . VAL A 1 111 ? -22.422 5.215 -15.078 1 64.75 111 VAL A CA 1
ATOM 848 C C . VAL A 1 111 ? -22.094 6.648 -14.656 1 64.75 111 VAL A C 1
ATOM 850 O O . VAL A 1 111 ? -22.75 7.195 -13.758 1 64.75 111 VAL A O 1
ATOM 853 N N . ALA A 1 112 ? -21.297 7.27 -15.273 1 63.22 112 ALA A N 1
ATOM 854 C CA . ALA A 1 112 ? -20.797 8.57 -14.844 1 63.22 112 ALA A CA 1
ATOM 855 C C . ALA A 1 112 ? -21.812 9.672 -15.117 1 63.22 112 ALA A C 1
ATOM 857 O O . ALA A 1 112 ? -21.844 10.68 -14.406 1 63.22 112 ALA A O 1
ATOM 858 N N . ARG A 1 113 ? -22.688 9.5 -15.914 1 61.44 113 ARG A N 1
ATOM 859 C CA . ARG A 1 113 ? -23.594 10.539 -16.422 1 61.44 113 ARG A CA 1
ATOM 860 C C . ARG A 1 113 ? -24.484 11.07 -15.305 1 61.44 113 ARG A C 1
ATOM 862 O O . ARG A 1 113 ? -24.859 12.25 -15.297 1 61.44 113 ARG A O 1
ATOM 869 N N . ARG A 1 114 ? -24.703 10.312 -14.352 1 60.81 114 ARG A N 1
ATOM 870 C CA . ARG A 1 114 ? -25.688 10.641 -13.336 1 60.81 114 ARG A CA 1
ATOM 871 C C . ARG A 1 114 ? -25.156 11.703 -12.375 1 60.81 114 ARG A C 1
ATOM 873 O O . ARG A 1 114 ? -25.938 12.43 -11.758 1 60.81 114 ARG A O 1
ATOM 880 N N . ASN A 1 115 ? -23.875 11.93 -12.297 1 67.44 115 ASN A N 1
ATOM 881 C CA . ASN A 1 115 ? -23.344 12.82 -11.273 1 67.44 115 ASN A CA 1
ATOM 882 C C . ASN A 1 115 ? -22.594 14 -11.891 1 67.44 115 ASN A C 1
ATOM 884 O O . ASN A 1 115 ? -21.875 14.711 -11.195 1 67.44 115 ASN A O 1
ATOM 888 N N . LEU A 1 116 ? -22.922 14.273 -13.148 1 76.94 116 LEU A N 1
ATOM 889 C CA . LEU A 1 116 ? -22.125 15.289 -13.836 1 76.94 116 LEU A CA 1
ATOM 890 C C . LEU A 1 116 ? -22.672 16.688 -13.555 1 76.94 116 LEU A C 1
ATOM 892 O O . LEU A 1 116 ? -22 17.688 -13.828 1 76.94 116 LEU A O 1
ATOM 896 N N . ASN A 1 117 ? -23.812 16.719 -12.961 1 72.94 117 ASN A N 1
ATOM 897 C CA . ASN A 1 117 ? -24.406 18.016 -12.648 1 72.94 117 ASN A CA 1
ATOM 898 C C . ASN A 1 117 ? -23.594 18.781 -11.609 1 72.94 117 ASN A C 1
ATOM 900 O O . ASN A 1 117 ? -23.703 20 -11.508 1 72.94 117 ASN A O 1
ATOM 904 N N . GLN A 1 118 ? -22.766 18.109 -10.914 1 73.69 118 GLN A N 1
ATOM 905 C CA . GLN A 1 118 ? -21.953 18.719 -9.859 1 73.69 118 GLN A CA 1
ATOM 906 C C . GLN A 1 118 ? -20.578 19.125 -10.383 1 73.69 118 GLN A C 1
ATOM 908 O O . GLN A 1 118 ? -19.766 19.656 -9.633 1 73.69 118 GLN A O 1
ATOM 913 N N . VAL A 1 119 ? -20.438 18.969 -11.688 1 79.38 119 VAL A N 1
ATOM 914 C CA . VAL A 1 119 ? -19.094 19.156 -12.234 1 79.38 119 VAL A CA 1
ATOM 915 C C . VAL A 1 119 ? -18.984 20.547 -12.852 1 79.38 119 VAL A C 1
ATOM 917 O O . VAL A 1 119 ? -19.875 20.984 -13.586 1 79.38 119 VAL A O 1
ATOM 920 N N . THR A 1 120 ? -18.031 21.266 -12.438 1 79.56 120 THR A N 1
ATOM 921 C CA . THR A 1 120 ? -17.609 22.469 -13.141 1 79.56 120 THR A CA 1
ATOM 922 C C . THR A 1 120 ? -16.438 22.156 -14.07 1 79.56 120 THR A C 1
ATOM 924 O O . THR A 1 120 ? -15.383 21.688 -13.633 1 79.56 120 THR A O 1
ATOM 927 N N . TRP A 1 121 ? -16.656 22.5 -15.32 1 84.56 121 TRP A N 1
ATOM 928 C CA . TRP A 1 121 ? -15.633 22.203 -16.312 1 84.56 121 TRP A CA 1
ATOM 929 C C . TRP A 1 121 ? -14.609 23.328 -16.391 1 84.56 121 TRP A C 1
ATOM 931 O O . TRP A 1 121 ? -14.961 24.484 -16.656 1 84.56 121 TRP A O 1
ATOM 941 N N . GLN A 1 122 ? -13.406 22.922 -16.156 1 83.81 122 GLN A N 1
ATOM 942 C CA . GLN A 1 122 ? -12.336 23.922 -16.125 1 83.81 122 GLN A CA 1
ATOM 943 C C . GLN A 1 122 ? -11.625 24.016 -17.469 1 83.81 122 GLN A C 1
ATOM 945 O O . GLN A 1 122 ? -11.102 23.016 -17.969 1 83.81 122 GLN A O 1
ATOM 950 N N . GLU A 1 123 ? -11.531 25.25 -17.891 1 79.44 123 GLU A N 1
ATOM 951 C CA . GLU A 1 123 ? -10.82 25.484 -19.141 1 79.44 123 GLU A CA 1
ATOM 952 C C . GLU A 1 123 ? -9.344 25.781 -18.875 1 79.44 123 GLU A C 1
ATOM 954 O O . GLU A 1 123 ? -8.477 25.344 -19.641 1 79.44 123 GLU A O 1
ATOM 959 N N . ASP A 1 124 ? -9.141 26.5 -17.766 1 76 124 ASP A N 1
ATOM 960 C CA . ASP A 1 124 ? -7.777 26.906 -17.453 1 76 124 ASP A CA 1
ATOM 961 C C . ASP A 1 124 ? -7.168 26 -16.375 1 76 124 ASP A C 1
ATOM 963 O O . ASP A 1 124 ? -7.574 26.047 -15.219 1 76 124 ASP A O 1
ATOM 967 N N . HIS A 1 125 ? -6.512 25 -16.844 1 79.44 125 HIS A N 1
ATOM 968 C CA . HIS A 1 125 ? -5.797 24.125 -15.93 1 79.44 125 HIS A CA 1
ATOM 969 C C . HIS A 1 125 ? -4.359 23.906 -16.375 1 79.44 125 HIS A C 1
ATOM 971 O O . HIS A 1 125 ? -4.004 24.234 -17.516 1 79.44 125 HIS A O 1
ATOM 977 N N . ARG A 1 126 ? -3.547 23.5 -15.477 1 81.56 126 ARG A N 1
ATOM 978 C CA . ARG A 1 126 ? -2.111 23.406 -15.727 1 81.56 126 ARG A CA 1
ATOM 979 C C . ARG A 1 126 ? -1.738 22.016 -16.234 1 81.56 126 ARG A C 1
ATOM 981 O O . ARG A 1 126 ? -0.573 21.75 -16.531 1 81.56 126 ARG A O 1
ATOM 988 N N . HIS A 1 127 ? -2.721 21.141 -16.453 1 88.19 127 HIS A N 1
ATOM 989 C CA . HIS A 1 127 ? -2.408 19.766 -16.828 1 88.19 127 HIS A CA 1
ATOM 990 C C . HIS A 1 127 ? -2.328 19.609 -18.328 1 88.19 127 HIS A C 1
ATOM 992 O O . HIS A 1 127 ? -3.174 20.125 -19.062 1 88.19 127 HIS A O 1
ATOM 998 N N . SER A 1 128 ? -1.296 18.906 -18.781 1 87.81 128 SER A N 1
ATOM 999 C CA . SER A 1 128 ? -1.166 18.562 -20.188 1 87.81 128 SER A CA 1
ATOM 1000 C C . SER A 1 128 ? -2.186 17.516 -20.609 1 87.81 128 SER A C 1
ATOM 1002 O O . SER A 1 128 ? -2.777 16.844 -19.75 1 87.81 128 SER A O 1
ATOM 1004 N N . LEU A 1 129 ? -2.412 17.406 -21.891 1 87.06 129 LEU A N 1
ATOM 1005 C CA . LEU A 1 129 ? -3.328 16.391 -22.406 1 87.06 129 LEU A CA 1
ATOM 1006 C C . LEU A 1 129 ? -2.873 14.992 -22 1 87.06 129 LEU A C 1
ATOM 1008 O O . LEU A 1 129 ? -3.699 14.133 -21.688 1 87.06 129 LEU A O 1
ATOM 1012 N N . SER A 1 130 ? -1.539 14.836 -22.016 1 86.75 130 SER A N 1
ATOM 1013 C CA . SER A 1 130 ? -0.99 13.539 -21.625 1 86.75 130 SER A CA 1
ATOM 1014 C C . SER A 1 130 ? -1.269 13.242 -20.156 1 86.75 130 SER A C 1
ATOM 1016 O O . SER A 1 130 ? -1.588 12.109 -19.797 1 86.75 130 SER A O 1
ATOM 1018 N N . GLU A 1 131 ? -1.214 14.227 -19.344 1 88.19 131 GLU A N 1
ATOM 1019 C CA . GLU A 1 131 ? -1.494 14.062 -17.922 1 88.19 131 GLU A CA 1
ATOM 1020 C C . GLU A 1 131 ? -2.967 13.734 -17.688 1 88.19 131 GLU A C 1
ATOM 1022 O O . GLU A 1 131 ? -3.297 12.938 -16.797 1 88.19 131 GLU A O 1
ATOM 1027 N N . ILE A 1 132 ? -3.797 14.352 -18.453 1 90.25 132 ILE A N 1
ATOM 1028 C CA . ILE A 1 132 ? -5.234 14.133 -18.328 1 90.25 132 ILE A CA 1
ATOM 1029 C C . ILE A 1 132 ? -5.574 12.703 -18.734 1 90.25 132 ILE A C 1
ATOM 1031 O O . ILE A 1 132 ? -6.379 12.031 -18.094 1 90.25 132 ILE A O 1
ATOM 1035 N N . ARG A 1 133 ? -4.969 12.273 -19.734 1 88.06 133 ARG A N 1
ATOM 1036 C CA . ARG A 1 133 ? -5.176 10.898 -20.188 1 88.06 133 ARG A CA 1
ATOM 1037 C C . ARG A 1 133 ? -4.707 9.906 -19.125 1 88.06 133 ARG A C 1
ATOM 1039 O O . ARG A 1 133 ? -5.402 8.93 -18.828 1 88.06 133 ARG A O 1
ATOM 1046 N N . ASP A 1 134 ? -3.531 10.172 -18.609 1 89.12 134 ASP A N 1
ATOM 1047 C CA . ASP A 1 134 ? -2.99 9.312 -17.562 1 89.12 134 ASP A CA 1
ATOM 1048 C C . ASP A 1 134 ? -3.9 9.297 -16.344 1 89.12 134 ASP A C 1
ATOM 1050 O O . ASP A 1 134 ? -4.098 8.25 -15.719 1 89.12 134 ASP A O 1
ATOM 1054 N N . PHE A 1 135 ? -4.414 10.445 -16.062 1 93.25 135 PHE A N 1
ATOM 1055 C CA . PHE A 1 135 ? -5.348 10.57 -14.953 1 93.25 135 PHE A CA 1
ATOM 1056 C C . PHE A 1 135 ? -6.574 9.695 -15.172 1 93.25 135 PHE A C 1
ATOM 1058 O O . PHE A 1 135 ? -6.988 8.953 -14.273 1 93.25 135 PHE A O 1
ATOM 1065 N N . TRP A 1 136 ? -7.09 9.734 -16.344 1 91.31 136 TRP A N 1
ATOM 1066 C CA . TRP A 1 136 ? -8.289 8.977 -16.688 1 91.31 136 TRP A CA 1
ATOM 1067 C C . TRP A 1 136 ? -8.023 7.477 -16.625 1 91.31 136 TRP A C 1
ATOM 1069 O O . TRP A 1 136 ? -8.836 6.719 -16.078 1 91.31 136 TRP A O 1
ATOM 1079 N N . ILE A 1 137 ? -6.906 7.082 -17.062 1 90.75 137 ILE A N 1
ATOM 1080 C CA . ILE A 1 137 ? -6.523 5.672 -17.047 1 90.75 137 ILE A CA 1
ATOM 1081 C C . ILE A 1 137 ? -6.406 5.195 -15.602 1 90.75 137 ILE A C 1
ATOM 1083 O O . ILE A 1 137 ? -6.883 4.109 -15.258 1 90.75 137 ILE A O 1
ATOM 1087 N N . LYS A 1 138 ? -5.824 6.031 -14.781 1 95 138 LYS A N 1
ATOM 1088 C CA . LYS A 1 138 ? -5.648 5.68 -13.375 1 95 138 LYS A CA 1
ATOM 1089 C C . LYS A 1 138 ? -6.996 5.582 -12.656 1 95 138 LYS A C 1
ATOM 1091 O O . LYS A 1 138 ? -7.211 4.672 -11.852 1 95 138 LYS A O 1
ATOM 1096 N N . VAL A 1 139 ? -7.875 6.469 -12.977 1 95.31 139 VAL A N 1
ATOM 1097 C CA . VAL A 1 139 ? -9.203 6.465 -12.359 1 95.31 139 VAL A CA 1
ATOM 1098 C C . VAL A 1 139 ? -9.938 5.18 -12.734 1 95.31 139 VAL A C 1
ATOM 1100 O O . VAL A 1 139 ? -10.539 4.535 -11.875 1 95.31 139 VAL A O 1
ATOM 1103 N N . GLN A 1 140 ? -9.875 4.793 -13.93 1 93.25 140 GLN A N 1
ATOM 1104 C CA . GLN A 1 140 ? -10.523 3.564 -14.383 1 93.25 140 GLN A CA 1
ATOM 1105 C C . GLN A 1 140 ? -9.922 2.342 -13.695 1 93.25 140 GLN A C 1
ATOM 1107 O O . GLN A 1 140 ? -10.641 1.43 -13.297 1 93.25 140 GLN A O 1
ATOM 1112 N N . SER A 1 141 ? -8.625 2.414 -13.609 1 94.88 141 SER A N 1
ATOM 1113 C CA . SER A 1 141 ? -7.934 1.308 -12.953 1 94.88 141 SER A CA 1
ATOM 1114 C C . SER A 1 141 ? -8.352 1.183 -11.492 1 94.88 141 SER A C 1
ATOM 1116 O O . SER A 1 141 ? -8.5 0.073 -10.977 1 94.88 141 SER A O 1
ATOM 1118 N N . ILE A 1 142 ? -8.508 2.277 -10.836 1 97.75 142 ILE A N 1
ATOM 1119 C CA . ILE A 1 142 ? -8.922 2.287 -9.438 1 97.75 142 ILE A CA 1
ATOM 1120 C C . ILE A 1 142 ? -10.344 1.736 -9.32 1 97.75 142 ILE A C 1
ATOM 1122 O O . ILE A 1 142 ? -10.641 0.943 -8.422 1 97.75 142 ILE A O 1
ATOM 1126 N N . GLU A 1 143 ? -11.219 2.168 -10.188 1 96.31 143 GLU A N 1
ATOM 1127 C CA . GLU A 1 143 ? -12.586 1.663 -10.18 1 96.31 143 GLU A CA 1
ATOM 1128 C C . GLU A 1 143 ? -12.617 0.148 -10.359 1 96.31 143 GLU A C 1
ATOM 1130 O O . GLU A 1 143 ? -13.367 -0.55 -9.68 1 96.31 143 GLU A O 1
ATOM 1135 N N . GLU A 1 144 ? -11.844 -0.331 -11.242 1 95.56 144 GLU A N 1
ATOM 1136 C CA . GLU A 1 144 ? -11.758 -1.77 -11.469 1 95.56 144 GLU A CA 1
ATOM 1137 C C . GLU A 1 144 ? -11.258 -2.498 -10.227 1 95.56 144 GLU A C 1
ATOM 1139 O O . GLU A 1 144 ? -11.812 -3.533 -9.844 1 95.56 144 GLU A O 1
ATOM 1144 N N . ALA A 1 145 ? -10.234 -1.947 -9.672 1 96.81 145 ALA A N 1
ATOM 1145 C CA . ALA A 1 145 ? -9.688 -2.549 -8.453 1 96.81 145 ALA A CA 1
ATOM 1146 C C . ALA A 1 145 ? -10.719 -2.562 -7.336 1 96.81 145 ALA A C 1
ATOM 1148 O O . ALA A 1 145 ? -10.836 -3.547 -6.598 1 96.81 145 ALA A O 1
ATOM 1149 N N . ALA A 1 146 ? -11.43 -1.466 -7.199 1 97.38 146 ALA A N 1
ATOM 1150 C CA . ALA A 1 146 ? -12.469 -1.388 -6.176 1 97.38 146 ALA A CA 1
ATOM 1151 C C . ALA A 1 146 ? -13.555 -2.436 -6.41 1 97.38 146 ALA A C 1
ATOM 1153 O O . ALA A 1 146 ? -14.031 -3.064 -5.465 1 97.38 146 ALA A O 1
ATOM 1154 N N . THR A 1 147 ? -13.914 -2.611 -7.578 1 96.31 147 THR A N 1
ATOM 1155 C CA . THR A 1 147 ? -14.922 -3.604 -7.941 1 96.31 147 THR A CA 1
ATOM 1156 C C . THR A 1 147 ? -14.445 -5.008 -7.594 1 96.31 147 THR A C 1
ATOM 1158 O O . THR A 1 147 ? -15.195 -5.805 -7.031 1 96.31 147 THR A O 1
ATOM 1161 N N . ILE A 1 148 ? -13.25 -5.277 -7.906 1 95.12 148 ILE A N 1
ATOM 1162 C CA . ILE A 1 148 ? -12.672 -6.586 -7.605 1 95.12 148 ILE A CA 1
ATOM 1163 C C . ILE A 1 148 ? -12.656 -6.809 -6.098 1 95.12 148 ILE A C 1
ATOM 1165 O O . ILE A 1 148 ? -13.047 -7.871 -5.613 1 95.12 148 ILE A O 1
ATOM 1169 N N . CYS A 1 149 ? -12.211 -5.809 -5.395 1 96.19 149 CYS A N 1
ATOM 1170 C CA . CYS A 1 149 ? -12.172 -5.918 -3.939 1 96.19 149 CYS A CA 1
ATOM 1171 C C . CYS A 1 149 ? -13.555 -6.215 -3.375 1 96.19 149 CYS A C 1
ATOM 1173 O O . CYS A 1 149 ? -13.703 -7.066 -2.494 1 96.19 149 CYS A O 1
ATOM 1175 N N . SER A 1 150 ? -14.477 -5.512 -3.854 1 95.56 150 SER A N 1
ATOM 1176 C CA . SER A 1 150 ? -15.844 -5.68 -3.367 1 95.56 150 SER A CA 1
ATOM 1177 C C . SER A 1 150 ? -16.391 -7.062 -3.725 1 95.56 150 SER A C 1
ATOM 1179 O O . SER A 1 150 ? -16.906 -7.77 -2.859 1 95.56 150 SER A O 1
ATOM 1181 N N . LYS A 1 151 ? -16.25 -7.465 -4.941 1 94.31 151 LYS A N 1
ATOM 1182 C CA . LYS A 1 151 ? -16.781 -8.734 -5.426 1 94.31 151 LYS A CA 1
ATOM 1183 C C . LYS A 1 151 ? -16.141 -9.914 -4.688 1 94.31 151 LYS A C 1
ATOM 1185 O O . LYS A 1 151 ? -16.812 -10.914 -4.41 1 94.31 151 LYS A O 1
ATOM 1190 N N . GLU A 1 152 ? -14.914 -9.758 -4.363 1 93.88 152 GLU A N 1
ATOM 1191 C CA . GLU A 1 152 ? -14.18 -10.867 -3.758 1 93.88 152 GLU A CA 1
ATOM 1192 C C . GLU A 1 152 ? -14.156 -10.75 -2.238 1 93.88 152 GLU A C 1
ATOM 1194 O O . GLU A 1 152 ? -13.5 -11.547 -1.559 1 93.88 152 GLU A O 1
ATOM 1199 N N . GLY A 1 153 ? -14.734 -9.758 -1.745 1 93 153 GLY A N 1
ATOM 1200 C CA . GLY A 1 153 ? -14.719 -9.586 -0.301 1 93 153 GLY A CA 1
ATOM 1201 C C . GLY A 1 153 ? -13.32 -9.469 0.269 1 93 153 GLY A C 1
ATOM 1202 O O . GLY A 1 153 ? -12.969 -10.164 1.226 1 93 153 GLY A O 1
ATOM 1203 N N . ARG A 1 154 ? -12.531 -8.547 -0.318 1 94.25 154 ARG A N 1
ATOM 1204 C CA . ARG A 1 154 ? -11.125 -8.43 0.059 1 94.25 154 ARG A CA 1
ATOM 1205 C C . ARG A 1 154 ? -10.977 -7.75 1.416 1 94.25 154 ARG A C 1
ATOM 1207 O O . ARG A 1 154 ? -11.898 -7.074 1.882 1 94.25 154 ARG A O 1
ATOM 1214 N N . SER A 1 155 ? -9.859 -7.984 1.981 1 93.56 155 SER A N 1
ATOM 1215 C CA . SER A 1 155 ? -9.555 -7.488 3.32 1 93.56 155 SER A CA 1
ATOM 1216 C C . SER A 1 155 ? -9.352 -5.98 3.316 1 93.56 155 SER A C 1
ATOM 1218 O O . SER A 1 155 ? -9.188 -5.371 2.256 1 93.56 155 SER A O 1
ATOM 1220 N N . GLU A 1 156 ? -9.266 -5.43 4.516 1 94.38 156 GLU A N 1
ATOM 1221 C CA . GLU A 1 156 ? -8.93 -4.023 4.73 1 94.38 156 GLU A CA 1
ATOM 1222 C C . GLU A 1 156 ? -7.578 -3.678 4.121 1 94.38 156 GLU A C 1
ATOM 1224 O O . GLU A 1 156 ? -7.418 -2.621 3.508 1 94.38 156 GLU A O 1
ATOM 1229 N N . ASP A 1 157 ? -6.676 -4.57 4.238 1 94.88 157 ASP A N 1
ATOM 1230 C CA . ASP A 1 157 ? -5.336 -4.352 3.697 1 94.88 157 ASP A CA 1
ATOM 1231 C C . ASP A 1 157 ? -5.363 -4.289 2.172 1 94.88 157 ASP A C 1
ATOM 1233 O O . ASP A 1 157 ? -4.641 -3.494 1.565 1 94.88 157 ASP A O 1
ATOM 1237 N N . SER A 1 158 ? -6.164 -5.141 1.565 1 95.88 158 SER A N 1
ATOM 1238 C CA . SER A 1 158 ? -6.289 -5.113 0.112 1 95.88 158 SER A CA 1
ATOM 1239 C C . SER A 1 158 ? -6.922 -3.812 -0.365 1 95.88 158 SER A C 1
ATOM 1241 O O . SER A 1 158 ? -6.473 -3.219 -1.347 1 95.88 158 SER A O 1
ATOM 1243 N N . TRP A 1 159 ? -7.961 -3.383 0.357 1 96.88 159 TRP A N 1
ATOM 1244 C CA . TRP A 1 159 ? -8.57 -2.096 0.035 1 96.88 159 TRP A CA 1
ATOM 1245 C C . TRP A 1 159 ? -7.562 -0.964 0.184 1 96.88 159 TRP A C 1
ATOM 1247 O O . TRP A 1 159 ? -7.523 -0.046 -0.638 1 96.88 159 TRP A O 1
ATOM 1257 N N . SER A 1 160 ? -6.793 -1.043 1.209 1 97.31 160 SER A N 1
ATOM 1258 C CA . SER A 1 160 ? -5.758 -0.047 1.468 1 97.31 160 SER A CA 1
ATOM 1259 C C . SER A 1 160 ? -4.781 0.049 0.302 1 97.31 160 SER A C 1
ATOM 1261 O O . SER A 1 160 ? -4.531 1.138 -0.218 1 97.31 160 SER A O 1
ATOM 1263 N N . ASP A 1 161 ? -4.312 -1.094 -0.174 1 97.12 161 ASP A N 1
ATOM 1264 C CA . ASP A 1 161 ? -3.271 -1.144 -1.196 1 97.12 161 ASP A CA 1
ATOM 1265 C C . ASP A 1 161 ? -3.834 -0.786 -2.57 1 97.12 161 ASP A C 1
ATOM 1267 O O . ASP A 1 161 ? -3.203 -0.05 -3.332 1 97.12 161 ASP A O 1
ATOM 1271 N N . ASP A 1 162 ? -4.992 -1.321 -2.848 1 96.81 162 ASP A N 1
ATOM 1272 C CA . ASP A 1 162 ? -5.438 -1.353 -4.238 1 96.81 162 ASP A CA 1
ATOM 1273 C C . ASP A 1 162 ? -6.297 -0.135 -4.566 1 96.81 162 ASP A C 1
ATOM 1275 O O . ASP A 1 162 ? -6.43 0.242 -5.73 1 96.81 162 ASP A O 1
ATOM 1279 N N . VAL A 1 163 ? -6.852 0.457 -3.514 1 98.12 163 VAL A N 1
ATOM 1280 C CA . VAL A 1 163 ? -7.82 1.507 -3.801 1 98.12 163 VAL A CA 1
ATOM 1281 C C . VAL A 1 163 ? -7.418 2.795 -3.086 1 98.12 163 VAL A C 1
ATOM 1283 O O . VAL A 1 163 ? -7.141 3.809 -3.732 1 98.12 163 VAL A O 1
ATOM 1286 N N . VAL A 1 164 ? -7.277 2.742 -1.786 1 98.5 164 VAL A N 1
ATOM 1287 C CA . VAL A 1 164 ? -7.121 3.949 -0.979 1 98.5 164 VAL A CA 1
ATOM 1288 C C . VAL A 1 164 ? -5.777 4.605 -1.284 1 98.5 164 VAL A C 1
ATOM 1290 O O . VAL A 1 164 ? -5.719 5.797 -1.591 1 98.5 164 VAL A O 1
ATOM 1293 N N . LEU A 1 165 ? -4.766 3.814 -1.202 1 98.31 165 LEU A N 1
ATOM 1294 C CA . LEU A 1 165 ? -3.432 4.34 -1.464 1 98.31 165 LEU A CA 1
ATOM 1295 C C . LEU A 1 165 ? -3.34 4.91 -2.877 1 98.31 165 LEU A C 1
ATOM 1297 O O . LEU A 1 165 ? -2.711 5.945 -3.092 1 98.31 165 LEU A O 1
ATOM 1301 N N . GLU A 1 166 ? -3.941 4.23 -3.814 1 97.94 166 GLU A N 1
ATOM 1302 C CA . GLU A 1 166 ? -3.91 4.68 -5.203 1 97.94 166 GLU A CA 1
ATOM 1303 C C . GLU A 1 166 ? -4.625 6.02 -5.363 1 97.94 166 GLU A C 1
ATOM 1305 O O . GLU A 1 166 ? -4.176 6.879 -6.121 1 97.94 166 GLU A O 1
ATOM 1310 N N . ILE A 1 167 ? -5.66 6.203 -4.645 1 98.5 167 ILE A N 1
ATOM 1311 C CA . ILE A 1 167 ? -6.406 7.453 -4.715 1 98.5 167 ILE A CA 1
ATOM 1312 C C . ILE A 1 167 ? -5.59 8.578 -4.094 1 98.5 167 ILE A C 1
ATOM 1314 O O . ILE A 1 167 ? -5.48 9.664 -4.672 1 98.5 167 ILE A O 1
ATOM 1318 N N . ILE A 1 168 ? -5.02 8.312 -2.984 1 98.19 168 ILE A N 1
ATOM 1319 C CA . ILE A 1 168 ? -4.246 9.336 -2.287 1 98.19 168 ILE A CA 1
ATOM 1320 C C . ILE A 1 168 ? -3.047 9.75 -3.139 1 98.19 168 ILE A C 1
ATOM 1322 O O . ILE A 1 168 ? -2.762 10.938 -3.287 1 98.19 168 ILE A O 1
ATOM 1326 N N . ARG A 1 169 ? -2.398 8.773 -3.709 1 96.81 169 ARG A N 1
ATOM 1327 C CA . ARG A 1 169 ? -1.226 9.055 -4.531 1 96.81 169 ARG A CA 1
ATOM 1328 C C . ARG A 1 169 ? -1.614 9.812 -5.797 1 96.81 169 ARG A C 1
ATOM 1330 O O . ARG A 1 169 ? -0.882 10.695 -6.246 1 96.81 169 ARG A O 1
ATOM 1337 N N . LEU A 1 170 ? -2.713 9.438 -6.375 1 97 170 LEU A N 1
ATOM 1338 C CA . LEU A 1 170 ? -3.207 10.164 -7.543 1 97 170 LEU A CA 1
ATOM 1339 C C . LEU A 1 170 ? -3.475 11.625 -7.203 1 97 170 LEU A C 1
ATOM 1341 O O . LEU A 1 170 ? -3.125 12.516 -7.977 1 97 170 LEU A O 1
ATOM 1345 N N . ALA A 1 171 ? -4.07 11.852 -6.09 1 96.19 171 ALA A N 1
ATOM 1346 C CA . ALA A 1 171 ? -4.367 13.219 -5.66 1 96.19 171 ALA A CA 1
ATOM 1347 C C . ALA A 1 171 ? -3.088 14.016 -5.43 1 96.19 171 ALA A C 1
ATOM 1349 O O . ALA A 1 171 ? -3.006 15.188 -5.797 1 96.19 171 ALA A O 1
ATOM 1350 N N . LEU A 1 172 ? -2.121 13.375 -4.824 1 96.44 172 LEU A N 1
ATOM 1351 C CA . LEU A 1 172 ? -0.849 14.039 -4.57 1 96.44 172 LEU A CA 1
ATOM 1352 C C . LEU A 1 172 ? -0.165 14.43 -5.875 1 96.44 172 LEU A C 1
ATOM 1354 O O . LEU A 1 172 ? 0.382 15.523 -5.996 1 96.44 172 LEU A O 1
ATOM 1358 N N . SER A 1 173 ? -0.21 13.516 -6.781 1 93.62 173 SER A N 1
ATOM 1359 C CA . SER A 1 173 ? 0.379 13.805 -8.086 1 93.62 173 SER A CA 1
ATOM 1360 C C . SER A 1 173 ? -0.406 14.883 -8.82 1 93.62 173 SER A C 1
ATOM 1362 O O . SER A 1 173 ? 0.182 15.797 -9.406 1 93.62 173 SER A O 1
ATOM 1364 N N . TRP A 1 174 ? -1.695 14.812 -8.734 1 93 174 TRP A N 1
ATOM 1365 C CA . TRP A 1 174 ? -2.582 15.68 -9.5 1 93 174 TRP A CA 1
ATOM 1366 C C . TRP A 1 174 ? -2.564 17.094 -8.945 1 93 174 TRP A C 1
ATOM 1368 O O . TRP A 1 174 ? -2.725 18.062 -9.688 1 93 174 TRP A O 1
ATOM 1378 N N . SER A 1 175 ? -2.363 17.266 -7.684 1 91.25 175 SER A N 1
ATOM 1379 C CA . SER A 1 175 ? -2.361 18.578 -7.047 1 91.25 175 SER A CA 1
ATOM 1380 C C . SER A 1 175 ? -1.054 19.312 -7.312 1 91.25 175 SER A C 1
ATOM 1382 O O . SER A 1 175 ? -0.974 20.531 -7.125 1 91.25 175 SER A O 1
ATOM 1384 N N . GLY A 1 176 ? 0.025 18.578 -7.625 1 91.62 176 GLY A N 1
ATOM 1385 C CA . GLY A 1 176 ? 1.336 19.172 -7.816 1 91.62 176 GLY A CA 1
ATOM 1386 C C . GLY A 1 176 ? 2.039 19.516 -6.516 1 91.62 176 GLY A C 1
ATOM 1387 O O . GLY A 1 176 ? 3.004 20.281 -6.504 1 91.62 176 GLY A O 1
ATOM 1388 N N . LEU A 1 177 ? 1.564 18.922 -5.418 1 94.31 177 LEU A N 1
ATOM 1389 C CA . LEU A 1 177 ? 2.09 19.297 -4.109 1 94.31 177 LEU A CA 1
ATOM 1390 C C . LEU A 1 177 ? 2.848 18.141 -3.473 1 94.31 177 LEU A C 1
ATOM 1392 O O . LEU A 1 177 ? 2.953 18.062 -2.246 1 94.31 177 LEU A O 1
ATOM 1396 N N . ARG A 1 178 ? 3.41 17.234 -4.23 1 91.06 178 ARG A N 1
ATOM 1397 C CA . ARG A 1 178 ? 4.07 16.016 -3.764 1 91.06 178 ARG A CA 1
ATOM 1398 C C . ARG A 1 178 ? 5.281 16.344 -2.902 1 91.06 178 ARG A C 1
ATOM 1400 O O . ARG A 1 178 ? 5.703 15.531 -2.076 1 91.06 178 ARG A O 1
ATOM 1407 N N . ASN A 1 179 ? 5.848 17.531 -3.068 1 91.94 179 ASN A N 1
ATOM 1408 C CA . ASN A 1 179 ? 7.055 17.875 -2.326 1 91.94 179 ASN A CA 1
ATOM 1409 C C . ASN A 1 179 ? 6.734 18.734 -1.099 1 91.94 179 ASN A C 1
ATOM 1411 O O . ASN A 1 179 ? 7.621 19.047 -0.305 1 91.94 179 ASN A O 1
ATOM 1415 N N . LYS A 1 180 ? 5.473 19.047 -0.969 1 96.62 180 LYS A N 1
ATOM 1416 C CA . LYS A 1 180 ? 5.066 19.938 0.122 1 96.62 180 LYS A CA 1
ATOM 1417 C C . LYS A 1 180 ? 4.168 19.203 1.113 1 96.62 180 LYS A C 1
ATOM 1419 O O . LYS A 1 180 ? 4.082 19.578 2.283 1 96.62 180 LYS A O 1
ATOM 1424 N N . VAL A 1 181 ? 3.471 18.25 0.583 1 96.69 181 VAL A N 1
ATOM 1425 C CA . VAL A 1 181 ? 2.553 17.422 1.354 1 96.69 181 VAL A CA 1
ATOM 1426 C C . VAL A 1 181 ? 2.918 15.953 1.179 1 96.69 181 VAL A C 1
ATOM 1428 O O . VAL A 1 181 ? 3.148 15.492 0.058 1 96.69 181 VAL A O 1
ATOM 1431 N N . MET A 1 182 ? 2.949 15.273 2.318 1 96.44 182 MET A N 1
ATOM 1432 C CA . MET A 1 182 ? 3.381 13.875 2.232 1 96.44 182 MET A CA 1
ATOM 1433 C C . MET A 1 182 ? 2.396 12.961 2.947 1 96.44 182 MET A C 1
ATOM 1435 O O . MET A 1 182 ? 1.829 13.328 3.977 1 96.44 182 MET A O 1
ATOM 1439 N N . LEU A 1 183 ? 2.262 11.781 2.363 1 97.44 183 LEU A N 1
ATOM 1440 C CA . LEU A 1 183 ? 1.468 10.734 2.984 1 97.44 183 LEU A CA 1
ATOM 1441 C C . LEU A 1 183 ? 2.205 10.125 4.172 1 97.44 183 LEU A C 1
ATOM 1443 O O . LEU A 1 183 ? 3.412 9.875 4.102 1 97.44 183 LEU A O 1
ATOM 1447 N N . ALA A 1 184 ? 1.516 9.977 5.289 1 97.62 184 ALA A N 1
ATOM 1448 C CA . ALA A 1 184 ? 2.021 9.289 6.473 1 97.62 184 ALA A CA 1
ATOM 1449 C C . ALA A 1 184 ? 1.269 7.984 6.707 1 97.62 184 ALA A C 1
ATOM 1451 O O . ALA A 1 184 ? 0.051 7.988 6.902 1 97.62 184 ALA A O 1
ATOM 1452 N N . ASN A 1 185 ? 1.981 6.891 6.586 1 97.44 185 ASN A N 1
ATOM 1453 C CA . ASN A 1 185 ? 1.43 5.617 7.043 1 97.44 185 ASN A CA 1
ATOM 1454 C C . ASN A 1 185 ? 1.443 5.512 8.562 1 97.44 185 ASN A C 1
ATOM 1456 O O . ASN A 1 185 ? 2.51 5.434 9.172 1 97.44 185 ASN A O 1
ATOM 1460 N N . LEU A 1 186 ? 0.28 5.414 9.164 1 97.12 186 LEU A N 1
ATOM 1461 C CA . LEU A 1 186 ? 0.159 5.516 10.617 1 97.12 186 LEU A CA 1
ATOM 1462 C C . LEU A 1 186 ? -0.371 4.215 11.211 1 97.12 186 LEU A C 1
ATOM 1464 O O . LEU A 1 186 ? -0.768 4.18 12.375 1 97.12 186 LEU A O 1
ATOM 1468 N N . LYS A 1 187 ? -0.364 3.188 10.469 1 95.06 187 LYS A N 1
ATOM 1469 C CA . LYS A 1 187 ? -0.933 1.909 10.883 1 95.06 187 LYS A CA 1
ATOM 1470 C C . LYS A 1 187 ? -0.236 1.378 12.133 1 95.06 187 LYS A C 1
ATOM 1472 O O . LYS A 1 187 ? -0.828 0.625 12.906 1 95.06 187 LYS A O 1
ATOM 1477 N N . SER A 1 188 ? 0.976 1.794 12.328 1 93 188 SER A N 1
ATOM 1478 C CA . SER A 1 188 ? 1.733 1.288 13.469 1 93 188 SER A CA 1
ATOM 1479 C C . SER A 1 188 ? 2.119 2.416 14.422 1 93 188 SER A C 1
ATOM 1481 O O . SER A 1 188 ? 2.982 2.238 15.281 1 93 188 SER A O 1
ATOM 1483 N N . VAL A 1 189 ? 1.574 3.521 14.211 1 94.19 189 VAL A N 1
ATOM 1484 C CA . VAL A 1 189 ? 1.945 4.691 15 1 94.19 189 VAL A CA 1
ATOM 1485 C C . VAL A 1 189 ? 0.812 5.051 15.961 1 94.19 189 VAL A C 1
ATOM 1487 O O . VAL A 1 189 ? -0.347 5.156 15.555 1 94.19 189 VAL A O 1
ATOM 1490 N N . GLY A 1 190 ? 1.134 5.156 17.188 1 92.81 190 GLY A N 1
ATOM 1491 C CA . GLY A 1 190 ? 0.165 5.609 18.172 1 92.81 190 GLY A CA 1
ATOM 1492 C C . GLY A 1 190 ? 0.393 7.039 18.609 1 92.81 190 GLY A C 1
ATOM 1493 O O . GLY A 1 190 ? 1.445 7.621 18.344 1 92.81 190 GLY A O 1
ATOM 1494 N N . VAL A 1 191 ? -0.667 7.547 19.203 1 92.81 191 VAL A N 1
ATOM 1495 C CA . VAL A 1 191 ? -0.486 8.805 19.938 1 92.81 191 VAL A CA 1
ATOM 1496 C C . VAL A 1 191 ? 0.361 8.57 21.172 1 92.81 191 VAL A C 1
ATOM 1498 O O . VAL A 1 191 ? -0.054 7.852 22.094 1 92.81 191 VAL A O 1
ATOM 1501 N N . ASP A 1 192 ? 1.527 9.18 21.188 1 88.44 192 ASP A N 1
ATOM 1502 C CA . ASP A 1 192 ? 2.471 8.742 22.219 1 88.44 192 ASP A CA 1
ATOM 1503 C C . ASP A 1 192 ? 2.521 9.742 23.375 1 88.44 192 ASP A C 1
ATOM 1505 O O . ASP A 1 192 ? 3.25 9.531 24.344 1 88.44 192 ASP A O 1
ATOM 1509 N N . GLN A 1 193 ? 1.851 10.789 23.328 1 88 193 GLN A N 1
ATOM 1510 C CA . GLN A 1 193 ? 1.681 11.703 24.453 1 88 193 GLN A CA 1
ATOM 1511 C C . GLN A 1 193 ? 0.304 11.539 25.094 1 88 193 GLN A C 1
ATOM 1513 O O . GLN A 1 193 ? -0.693 12.039 24.562 1 88 193 GLN A O 1
ATOM 1518 N N . PRO A 1 194 ? 0.281 10.984 26.188 1 85.88 194 PRO A N 1
ATOM 1519 C CA . PRO A 1 194 ? -1.006 10.695 26.812 1 85.88 194 PRO A CA 1
ATOM 1520 C C . PRO A 1 194 ? -1.846 11.945 27.062 1 85.88 194 PRO A C 1
ATOM 1522 O O . PRO A 1 194 ? -3.078 11.875 27.047 1 85.88 194 PRO A O 1
ATOM 1525 N N . ALA A 1 195 ? -1.2 13.008 27.281 1 84.25 195 ALA A N 1
ATOM 1526 C CA . ALA A 1 195 ? -1.896 14.258 27.594 1 84.25 195 ALA A CA 1
ATOM 1527 C C . ALA A 1 195 ? -2.752 14.719 26.422 1 84.25 195 ALA A C 1
ATOM 1529 O O . ALA A 1 195 ? -3.643 15.555 26.578 1 84.25 195 ALA A O 1
ATOM 1530 N N . LEU A 1 196 ? -2.508 14.133 25.281 1 89.31 196 LEU A N 1
ATOM 1531 C CA . LEU A 1 196 ? -3.244 14.547 24.078 1 89.31 196 LEU A CA 1
ATOM 1532 C C . LEU A 1 196 ? -4.52 13.727 23.922 1 89.31 196 LEU A C 1
ATOM 1534 O O . LEU A 1 196 ? -5.414 14.102 23.156 1 89.31 196 LEU A O 1
ATOM 1538 N N . LEU A 1 197 ? -4.562 12.672 24.578 1 88.25 197 LEU A N 1
ATOM 1539 C CA . LEU A 1 197 ? -5.68 11.75 24.406 1 88.25 197 LEU A CA 1
ATOM 1540 C C . LEU A 1 197 ? -6.918 12.25 25.141 1 88.25 197 LEU A C 1
ATOM 1542 O O . LEU A 1 197 ? -6.809 12.875 26.203 1 88.25 197 LEU A O 1
ATOM 1546 N N . PRO A 1 198 ? -8.008 11.891 24.469 1 80.88 198 PRO A N 1
ATOM 1547 C CA . PRO A 1 198 ? -9.242 12.242 25.172 1 80.88 198 PRO A CA 1
ATOM 1548 C C . PRO A 1 198 ? -9.453 11.414 26.438 1 80.88 198 PRO A C 1
ATOM 1550 O O . PRO A 1 198 ? -8.883 10.328 26.578 1 80.88 198 PRO A O 1
ATOM 1553 N N . MET A 1 199 ? -10.18 12.039 27.281 1 76.81 199 MET A N 1
ATOM 1554 C CA . MET A 1 199 ? -10.531 11.367 28.516 1 76.81 199 MET A CA 1
ATOM 1555 C C . MET A 1 199 ? -11.977 10.883 28.484 1 76.81 199 MET A C 1
ATOM 1557 O O . MET A 1 199 ? -12.852 11.578 27.969 1 76.81 199 MET A O 1
ATOM 1561 N N . ARG A 1 200 ? -12.109 9.547 28.734 1 67.31 200 ARG A N 1
ATOM 1562 C CA . ARG A 1 200 ? -13.43 8.969 28.969 1 67.31 200 ARG A CA 1
ATOM 1563 C C . ARG A 1 200 ? -13.531 8.391 30.375 1 67.31 200 ARG A C 1
ATOM 1565 O O . ARG A 1 200 ? -12.742 7.523 30.75 1 67.31 200 ARG A O 1
ATOM 1572 N N . ASN A 1 201 ? -14.531 8.844 31.078 1 67.69 201 ASN A N 1
ATOM 1573 C CA . ASN A 1 201 ? -14.734 8.406 32.469 1 67.69 201 ASN A CA 1
ATOM 1574 C C . ASN A 1 201 ? -13.438 8.477 33.25 1 67.69 201 ASN A C 1
ATOM 1576 O O . ASN A 1 201 ? -13.055 7.504 33.906 1 67.69 201 ASN A O 1
ATOM 1580 N N . LEU A 1 202 ? -12.758 9.531 33.125 1 68.88 202 LEU A N 1
ATOM 1581 C CA . LEU A 1 202 ? -11.555 9.867 33.875 1 68.88 202 LEU A CA 1
ATOM 1582 C C . LEU A 1 202 ? -10.383 8.992 33.438 1 68.88 202 LEU A C 1
ATOM 1584 O O . LEU A 1 202 ? -9.344 8.961 34.125 1 68.88 202 LEU A O 1
ATOM 1588 N N . HIS A 1 203 ? -10.68 8.25 32.469 1 71.69 203 HIS A N 1
ATOM 1589 C CA . HIS A 1 203 ? -9.586 7.449 31.922 1 71.69 203 HIS A CA 1
ATOM 1590 C C . HIS A 1 203 ? -9.25 7.859 30.484 1 71.69 203 HIS A C 1
ATOM 1592 O O . HIS A 1 203 ? -10.141 8.242 29.719 1 71.69 203 HIS A O 1
ATOM 1598 N N . ARG A 1 204 ? -8.023 7.789 30.312 1 72.69 204 ARG A N 1
ATOM 1599 C CA . ARG A 1 204 ? -7.594 8.055 28.938 1 72.69 204 ARG A CA 1
ATOM 1600 C C . ARG A 1 204 ? -7.996 6.914 28 1 72.69 204 ARG A C 1
ATOM 1602 O O . ARG A 1 204 ? -7.898 5.742 28.375 1 72.69 204 ARG A O 1
ATOM 1609 N N . VAL A 1 205 ? -8.523 7.355 26.938 1 72.62 205 VAL A N 1
ATOM 1610 C CA . VAL A 1 205 ? -8.945 6.367 25.953 1 72.62 205 VAL A CA 1
ATOM 1611 C C . VAL A 1 205 ? -7.727 5.656 25.375 1 72.62 205 VAL A C 1
ATOM 1613 O O . VAL A 1 205 ? -6.645 6.242 25.266 1 72.62 205 VAL A O 1
ATOM 1616 N N . VAL A 1 206 ? -7.918 4.426 25.172 1 71.56 206 VAL A N 1
ATOM 1617 C CA . VAL A 1 206 ? -6.871 3.625 24.547 1 71.56 206 VAL A CA 1
ATOM 1618 C C . VAL A 1 206 ? -6.566 4.172 23.156 1 71.56 206 VAL A C 1
ATOM 1620 O O . VAL A 1 206 ? -7.484 4.438 22.375 1 71.56 206 VAL A O 1
ATOM 1623 N N . PRO A 1 207 ? -5.332 4.395 23.031 1 70.44 207 PRO A N 1
ATOM 1624 C CA . PRO A 1 207 ? -4.934 4.961 21.734 1 70.44 207 PRO A CA 1
ATOM 1625 C C . PRO A 1 207 ? -5.051 3.959 20.594 1 70.44 207 PRO A C 1
ATOM 1627 O O . PRO A 1 207 ? -4.301 2.98 20.547 1 70.44 207 PRO A O 1
ATOM 1630 N N . ASN A 1 208 ? -6.078 4.18 19.891 1 84.12 208 ASN A N 1
ATOM 1631 C CA . ASN A 1 208 ? -6.195 3.4 18.672 1 84.12 208 ASN A CA 1
ATOM 1632 C C . ASN A 1 208 ? -5.492 4.086 17.5 1 84.12 208 ASN A C 1
ATOM 1634 O O . ASN A 1 208 ? -5.441 5.312 17.438 1 84.12 208 ASN A O 1
ATOM 1638 N N . LYS A 1 209 ? -4.98 3.271 16.688 1 92.56 209 LYS A N 1
ATOM 1639 C CA . LYS A 1 209 ? -4.25 3.785 15.539 1 92.56 209 LYS A CA 1
ATOM 1640 C C . LYS A 1 209 ? -5.191 4.059 14.367 1 92.56 209 LYS A C 1
ATOM 1642 O O . LYS A 1 209 ? -6.332 3.598 14.367 1 92.56 209 LYS A O 1
ATOM 1647 N N . ILE A 1 210 ? -4.762 4.895 13.562 1 95.62 210 ILE A N 1
ATOM 1648 C CA . ILE A 1 210 ? -5.441 5.098 12.289 1 95.62 210 ILE A CA 1
ATOM 1649 C C . ILE A 1 210 ? -4.539 4.633 11.148 1 95.62 210 ILE A C 1
ATOM 1651 O O . ILE A 1 210 ? -3.396 4.227 11.375 1 95.62 210 ILE A O 1
ATOM 1655 N N . ASP A 1 211 ? -5.035 4.723 9.953 1 96.75 211 ASP A N 1
ATOM 1656 C CA . ASP A 1 211 ? -4.316 4.094 8.852 1 96.75 211 ASP A CA 1
ATOM 1657 C C . ASP A 1 211 ? -3.367 5.082 8.172 1 96.75 211 ASP A C 1
ATOM 1659 O O . ASP A 1 211 ? -2.186 4.785 7.988 1 96.75 211 ASP A O 1
ATOM 1663 N N . TYR A 1 212 ? -3.908 6.254 7.82 1 98.31 212 TYR A N 1
ATOM 1664 C CA . TYR A 1 212 ? -3.084 7.207 7.086 1 98.31 212 TYR A CA 1
ATOM 1665 C C . TYR A 1 212 ? -3.334 8.633 7.562 1 98.31 212 TYR A C 1
ATOM 1667 O O . TYR A 1 212 ? -4.348 8.906 8.203 1 98.31 212 TYR A O 1
ATOM 1675 N N . GLY A 1 213 ? -2.393 9.453 7.27 1 97.88 213 GLY A N 1
ATOM 1676 C CA . GLY A 1 213 ? -2.51 10.898 7.402 1 97.88 213 GLY A CA 1
ATOM 1677 C C . GLY A 1 213 ? -1.702 11.664 6.367 1 97.88 213 GLY A C 1
ATOM 1678 O O . GLY A 1 213 ? -0.946 11.062 5.602 1 97.88 213 GLY A O 1
ATOM 1679 N N . LEU A 1 214 ? -1.963 12.93 6.289 1 97.88 214 LEU A N 1
ATOM 1680 C CA . LEU A 1 214 ? -1.141 13.828 5.488 1 97.88 214 LEU A CA 1
ATOM 1681 C C . LEU A 1 214 ? -0.402 14.828 6.375 1 97.88 214 LEU A C 1
ATOM 1683 O O . LEU A 1 214 ? -0.98 15.375 7.316 1 97.88 214 LEU A O 1
ATOM 1687 N N . ARG A 1 215 ? 0.833 14.961 6.086 1 98 215 ARG A N 1
ATOM 1688 C CA . ARG A 1 215 ? 1.672 15.867 6.863 1 98 215 ARG A CA 1
ATOM 1689 C C . ARG A 1 215 ? 2.357 16.891 5.957 1 98 215 ARG A C 1
ATOM 1691 O O . ARG A 1 215 ? 2.566 16.625 4.77 1 98 215 ARG A O 1
ATOM 1698 N N . LEU A 1 216 ? 2.691 17.984 6.562 1 98 216 LEU A N 1
ATOM 1699 C CA . LEU A 1 216 ? 3.447 19 5.84 1 98 216 LEU A CA 1
ATOM 1700 C C . LEU A 1 216 ? 4.922 18.625 5.746 1 98 216 LEU A C 1
ATOM 1702 O O . LEU A 1 216 ? 5.477 18.031 6.676 1 98 216 LEU A O 1
ATOM 1706 N N . GLN A 1 217 ? 5.473 18.922 4.641 1 97.5 217 GLN A N 1
ATOM 1707 C CA . GLN A 1 217 ? 6.918 18.844 4.484 1 97.5 217 GLN A CA 1
ATOM 1708 C C . GLN A 1 217 ? 7.559 20.219 4.637 1 97.5 217 GLN A C 1
ATOM 1710 O O . GLN A 1 217 ? 7.438 21.078 3.75 1 97.5 217 GLN A O 1
ATOM 1715 N N . PRO A 1 218 ? 8.273 20.422 5.734 1 97.25 218 PRO A N 1
ATOM 1716 C CA . PRO A 1 218 ? 8.906 21.734 5.918 1 97.25 218 PRO A CA 1
ATOM 1717 C C . PRO A 1 218 ? 10.078 21.969 4.965 1 97.25 218 PRO A C 1
ATOM 1719 O O . PRO A 1 218 ? 10.789 21.016 4.613 1 97.25 218 PRO A O 1
ATOM 1722 N N . ASP A 1 219 ? 10.203 23.156 4.543 1 95.38 219 ASP A N 1
ATOM 1723 C CA . ASP A 1 219 ? 11.43 23.5 3.842 1 95.38 219 ASP A CA 1
ATOM 1724 C C . ASP A 1 219 ? 12.578 23.734 4.824 1 95.38 219 ASP A C 1
ATOM 1726 O O . ASP A 1 219 ? 12.414 23.547 6.031 1 95.38 219 ASP A O 1
ATOM 1730 N N . ALA A 1 220 ? 13.742 24.125 4.324 1 95.5 220 ALA A N 1
ATOM 1731 C CA . ALA A 1 220 ? 14.945 24.219 5.145 1 95.5 220 ALA A CA 1
ATOM 1732 C C . ALA A 1 220 ? 14.781 25.266 6.242 1 95.5 220 ALA A C 1
ATOM 1734 O O . ALA A 1 220 ? 15.188 25.031 7.387 1 95.5 220 ALA A O 1
ATOM 1735 N N . GLU A 1 221 ? 14.289 26.344 5.926 1 95.44 221 GLU A N 1
ATOM 1736 C CA . GLU A 1 221 ? 14.078 27.422 6.898 1 95.44 221 GLU A CA 1
ATOM 1737 C C . GLU A 1 221 ? 13.062 27 7.965 1 95.44 221 GLU A C 1
ATOM 1739 O O . GLU A 1 221 ? 13.273 27.25 9.156 1 95.44 221 GLU A O 1
ATOM 1744 N N . GLU A 1 222 ? 11.969 26.406 7.492 1 96.56 222 GLU A N 1
ATOM 1745 C CA . GLU A 1 222 ? 10.945 25.938 8.414 1 96.56 222 GLU A CA 1
ATOM 1746 C C . GLU A 1 222 ? 11.508 24.875 9.367 1 96.56 222 GLU A C 1
ATOM 1748 O O . GLU A 1 222 ? 11.148 24.844 10.547 1 96.56 222 GLU A O 1
ATOM 1753 N N . GLU A 1 223 ? 12.312 24.016 8.875 1 96.12 223 GLU A N 1
ATOM 1754 C CA . GLU A 1 223 ? 12.914 22.969 9.688 1 96.12 223 GLU A CA 1
ATOM 1755 C C . GLU A 1 223 ? 13.719 23.547 10.844 1 96.12 223 GLU A C 1
ATOM 1757 O O . GLU A 1 223 ? 13.664 23.047 11.969 1 96.12 223 GLU A O 1
ATOM 1762 N N . VAL A 1 224 ? 14.469 24.531 10.547 1 95.12 224 VAL A N 1
ATOM 1763 C CA . VAL A 1 224 ? 15.281 25.188 11.57 1 95.12 224 VAL A CA 1
ATOM 1764 C C . VAL A 1 224 ? 14.367 25.781 12.641 1 95.12 224 VAL A C 1
ATOM 1766 O O . VAL A 1 224 ? 14.625 25.641 13.836 1 95.12 224 VAL A O 1
ATOM 1769 N N . MET A 1 225 ? 13.336 26.453 12.195 1 95.31 225 MET A N 1
ATOM 1770 C CA . MET A 1 225 ? 12.391 27.062 13.133 1 95.31 225 MET A CA 1
ATOM 1771 C C . MET A 1 225 ? 11.766 26 14.023 1 95.31 225 MET A C 1
ATOM 1773 O O . MET A 1 225 ? 11.656 26.188 15.242 1 95.31 225 MET A O 1
ATOM 1777 N N . ILE A 1 226 ? 11.391 24.906 13.422 1 96.81 226 ILE A N 1
ATOM 1778 C CA . ILE A 1 226 ? 10.719 23.844 14.148 1 96.81 226 ILE A CA 1
ATOM 1779 C C . ILE A 1 226 ? 11.695 23.203 15.141 1 96.81 226 ILE A C 1
ATOM 1781 O O . ILE A 1 226 ? 11.328 22.922 16.281 1 96.81 226 ILE A O 1
ATOM 1785 N N . GLU A 1 227 ? 12.859 23.016 14.75 1 95.12 227 GLU A N 1
ATOM 1786 C CA . GLU A 1 227 ? 13.875 22.438 15.633 1 95.12 227 GLU A CA 1
ATOM 1787 C C . GLU A 1 227 ? 14.102 23.328 16.859 1 95.12 227 GLU A C 1
ATOM 1789 O O . GLU A 1 227 ? 14.266 22.812 17.969 1 95.12 227 GLU A O 1
ATOM 1794 N N . ASN A 1 228 ? 14.141 24.562 16.656 1 92.44 228 ASN A N 1
ATOM 1795 C CA . ASN A 1 228 ? 14.305 25.5 17.75 1 92.44 228 ASN A CA 1
ATOM 1796 C C . ASN A 1 228 ? 13.141 25.406 18.75 1 92.44 228 ASN A C 1
ATOM 1798 O O . ASN A 1 228 ? 13.352 25.453 19.953 1 92.44 228 ASN A O 1
ATOM 1802 N N . VAL A 1 229 ? 12.023 25.312 18.203 1 93.5 229 VAL A N 1
ATOM 1803 C CA . VAL A 1 229 ? 10.836 25.203 19.047 1 93.5 229 VAL A CA 1
ATOM 1804 C C . VAL A 1 229 ? 10.906 23.906 19.844 1 93.5 229 VAL A C 1
ATOM 1806 O O . VAL A 1 229 ? 10.641 23.906 21.047 1 93.5 229 VAL A O 1
ATOM 1809 N N . LEU A 1 230 ? 11.242 22.828 19.203 1 94.25 230 LEU A N 1
ATOM 1810 C CA . LEU A 1 230 ? 11.297 21.516 19.859 1 94.25 230 LEU A CA 1
ATOM 1811 C C . LEU A 1 230 ? 12.352 21.516 20.969 1 94.25 230 LEU A C 1
ATOM 1813 O O . LEU A 1 230 ? 12.148 20.906 22.016 1 94.25 230 LEU A O 1
ATOM 1817 N N . ARG A 1 231 ? 13.406 22.156 20.797 1 91.38 231 ARG A N 1
ATOM 1818 C CA . ARG A 1 231 ? 14.492 22.219 21.766 1 91.38 231 ARG A CA 1
ATOM 1819 C C . ARG A 1 231 ? 14.047 22.938 23.031 1 91.38 231 ARG A C 1
ATOM 1821 O O . ARG A 1 231 ? 14.547 22.641 24.125 1 91.38 231 ARG A O 1
ATOM 1828 N N . ASN A 1 232 ? 13.125 23.781 22.891 1 87.12 232 ASN A N 1
ATOM 1829 C CA . ASN A 1 232 ? 12.711 24.609 24.016 1 87.12 232 ASN A CA 1
ATOM 1830 C C . ASN A 1 232 ? 11.438 24.078 24.656 1 87.12 232 ASN A C 1
ATOM 1832 O O . ASN A 1 232 ? 10.93 24.656 25.625 1 87.12 232 ASN A O 1
ATOM 1836 N N . MET A 1 233 ? 10.945 23.016 24.031 1 87.5 233 MET A N 1
ATOM 1837 C CA . MET A 1 233 ? 9.758 22.406 24.625 1 87.5 233 MET A CA 1
ATOM 1838 C C . MET A 1 233 ? 10.117 21.609 25.859 1 87.5 233 MET A C 1
ATOM 1840 O O . MET A 1 233 ? 11.164 20.953 25.906 1 87.5 233 MET A O 1
ATOM 1844 N N . SER A 1 234 ? 9.273 21.688 26.812 1 81.12 234 SER A N 1
ATOM 1845 C CA . SER A 1 234 ? 9.516 20.984 28.062 1 81.12 234 SER A CA 1
ATOM 1846 C C . SER A 1 234 ? 9.008 19.547 28.016 1 81.12 234 SER A C 1
ATOM 1848 O O . SER A 1 234 ? 9.344 18.734 28.875 1 81.12 234 SER A O 1
ATOM 1850 N N . ASP A 1 235 ? 8.367 19.156 27 1 82.81 235 ASP A N 1
ATOM 1851 C CA . ASP A 1 235 ? 7.789 17.828 26.859 1 82.81 235 ASP A CA 1
ATOM 1852 C C . ASP A 1 235 ? 8.867 16.75 26.859 1 82.81 235 ASP A C 1
ATOM 1854 O O . ASP A 1 235 ? 9.984 16.984 26.391 1 82.81 235 A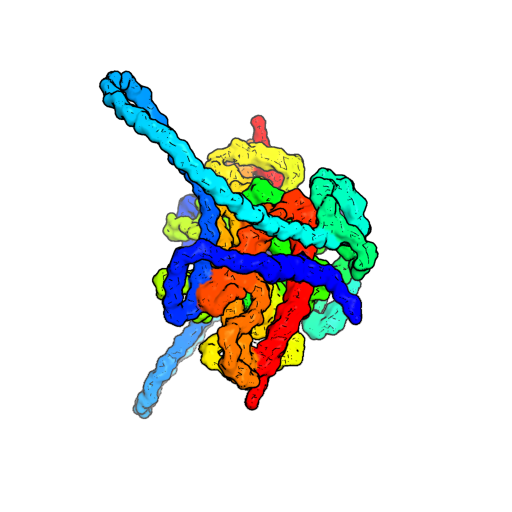SP A O 1
ATOM 1858 N N . GLU A 1 236 ? 8.516 15.609 27.406 1 85.5 236 GLU A N 1
ATOM 1859 C CA . GLU A 1 236 ? 9.422 14.469 27.391 1 85.5 236 GLU A CA 1
ATOM 1860 C C . GLU A 1 236 ? 9.688 14.008 25.953 1 85.5 236 GLU A C 1
ATOM 1862 O O . GLU A 1 236 ? 10.797 13.586 25.625 1 85.5 236 GLU A O 1
ATOM 1867 N N . LEU A 1 237 ? 8.656 14.086 25.156 1 91.06 237 LEU A N 1
ATOM 1868 C CA . LEU A 1 237 ? 8.742 13.734 23.734 1 91.06 237 LEU A CA 1
ATOM 1869 C C . LEU A 1 237 ? 8.305 14.898 22.859 1 91.06 237 LEU A C 1
ATOM 1871 O O . LEU A 1 237 ? 7.191 14.898 22.328 1 91.06 237 LEU A O 1
ATOM 1875 N N . PRO A 1 238 ? 9.18 15.812 22.75 1 93.56 238 PRO A N 1
ATOM 1876 C CA . PRO A 1 238 ? 8.797 17.016 22 1 93.56 238 PRO A CA 1
ATOM 1877 C C . PRO A 1 238 ? 8.391 16.703 20.562 1 93.56 238 PRO A C 1
ATOM 1879 O O . PRO A 1 238 ? 9.078 15.953 19.875 1 93.56 238 PRO A O 1
ATOM 1882 N N . SER A 1 239 ? 7.344 17.203 20.141 1 96.44 239 SER A N 1
ATOM 1883 C CA . SER A 1 239 ? 6.801 17.047 18.797 1 96.44 239 SER A CA 1
ATOM 1884 C C . SER A 1 239 ? 5.82 18.156 18.469 1 96.44 239 SER A C 1
ATOM 1886 O O . SER A 1 239 ? 5.227 18.766 19.359 1 96.44 239 SER A O 1
ATOM 1888 N N . ILE A 1 240 ? 5.676 18.438 17.25 1 96.31 240 ILE A N 1
ATOM 1889 C CA . ILE A 1 240 ? 4.668 19.422 16.875 1 96.31 240 ILE A CA 1
ATOM 1890 C C . ILE A 1 240 ? 3.422 18.719 16.359 1 96.31 240 ILE A C 1
ATOM 1892 O O . ILE A 1 240 ? 2.49 19.359 15.875 1 96.31 240 ILE A O 1
ATOM 1896 N N . SER A 1 241 ? 3.455 17.391 16.359 1 96.25 241 SER A N 1
ATOM 1897 C CA . SER A 1 241 ? 2.332 16.562 15.93 1 96.25 241 SER A CA 1
ATOM 1898 C C . SER A 1 241 ? 1.908 15.609 17.031 1 96.25 241 SER A C 1
ATOM 1900 O O . SER A 1 241 ? 2.312 15.758 18.188 1 96.25 241 SER A O 1
ATOM 1902 N N . GLN A 1 242 ? 1.016 14.68 16.719 1 94.5 242 GLN A N 1
ATOM 1903 C CA . GLN A 1 242 ? 0.374 13.789 17.688 1 94.5 242 GLN A CA 1
ATOM 1904 C C . GLN A 1 242 ? 1.355 12.742 18.203 1 94.5 242 GLN A C 1
ATOM 1906 O O . GLN A 1 242 ? 1.082 12.062 19.203 1 94.5 242 GLN A O 1
ATOM 1911 N N . SER A 1 243 ? 2.461 12.57 17.562 1 95.25 243 SER A N 1
ATOM 1912 C CA . SER A 1 243 ? 3.445 11.555 17.906 1 95.25 243 SER A CA 1
ATOM 1913 C C . SER A 1 243 ? 4.867 12.07 17.719 1 95.25 243 SER A C 1
ATOM 1915 O O . SER A 1 243 ? 5.117 12.898 16.844 1 95.25 243 SER A O 1
ATOM 1917 N N . ALA A 1 244 ? 5.754 11.531 18.516 1 95.75 244 ALA A N 1
ATOM 1918 C CA . ALA A 1 244 ? 7.141 11.992 18.469 1 95.75 244 ALA A CA 1
ATOM 1919 C C . ALA A 1 244 ? 7.992 11.062 17.594 1 95.75 244 ALA A C 1
ATOM 1921 O O . ALA A 1 244 ? 9.219 11.203 17.547 1 95.75 244 ALA A O 1
ATOM 1922 N N . VAL A 1 245 ? 7.336 10.141 16.891 1 95.19 245 VAL A N 1
ATOM 1923 C CA . VAL A 1 245 ? 8.109 9.32 15.969 1 95.19 245 VAL A CA 1
ATOM 1924 C C . VAL A 1 245 ? 8.758 10.203 14.914 1 95.19 245 VAL A C 1
ATOM 1926 O O . VAL A 1 245 ? 8.227 11.266 14.562 1 95.19 245 VAL A O 1
ATOM 1929 N N . PRO A 1 246 ? 9.812 9.805 14.344 1 94.81 246 PRO A N 1
ATOM 1930 C CA . PRO A 1 246 ? 10.562 10.648 13.422 1 94.81 246 PRO A CA 1
ATOM 1931 C C . PRO A 1 246 ? 9.719 11.133 12.242 1 94.81 246 PRO A C 1
ATOM 1933 O O . PRO A 1 246 ? 9.891 12.266 11.781 1 94.81 246 PRO A O 1
ATOM 1936 N N . MET A 1 247 ? 8.836 10.383 11.852 1 95.31 247 MET A N 1
ATOM 1937 C CA . MET A 1 247 ? 8 10.727 10.711 1 95.31 247 MET A CA 1
ATOM 1938 C C . MET A 1 247 ? 7.117 11.93 11.023 1 95.31 247 MET A C 1
ATOM 1940 O O . MET A 1 247 ? 6.77 12.703 10.125 1 95.31 247 MET A O 1
ATOM 1944 N N . LEU A 1 248 ? 6.812 12.141 12.305 1 96.81 248 LEU A N 1
ATOM 1945 C CA . LEU A 1 248 ? 5.812 13.141 12.648 1 96.81 248 LEU A CA 1
ATOM 1946 C C . LEU A 1 248 ? 6.414 14.227 13.539 1 96.81 248 LEU A C 1
ATOM 1948 O O . LEU A 1 248 ? 5.875 15.328 13.633 1 96.81 248 LEU A O 1
ATOM 1952 N N . ARG A 1 249 ? 7.488 13.992 14.195 1 96.81 249 ARG A N 1
ATOM 1953 C CA . ARG A 1 249 ? 8.039 14.852 15.242 1 96.81 249 ARG A CA 1
ATOM 1954 C C . ARG A 1 249 ? 8.18 16.281 14.742 1 96.81 249 ARG A C 1
ATOM 1956 O O . ARG A 1 249 ? 7.824 17.234 15.453 1 96.81 249 ARG A O 1
ATOM 1963 N N . LYS A 1 250 ? 8.672 16.406 13.531 1 97 250 LYS A N 1
ATOM 1964 C CA . LYS A 1 250 ? 8.953 17.734 12.992 1 97 250 LYS A CA 1
ATOM 1965 C C . LYS A 1 250 ? 8 18.062 11.844 1 97 250 LYS A C 1
ATOM 1967 O O . LYS A 1 250 ? 8.25 19 11.07 1 97 250 LYS A O 1
ATOM 1972 N N . ARG A 1 251 ? 6.984 17.297 11.68 1 97.88 251 ARG A N 1
ATOM 1973 C CA . ARG A 1 251 ? 6.051 17.453 10.57 1 97.88 251 ARG A CA 1
ATOM 1974 C C . ARG A 1 251 ? 4.609 17.422 11.062 1 97.88 251 ARG A C 1
ATOM 1976 O O . ARG A 1 251 ? 4.141 16.391 11.555 1 97.88 251 ARG A O 1
ATOM 1983 N N . ALA A 1 252 ? 3.953 18.5 10.867 1 97.25 252 ALA A N 1
ATOM 1984 C CA . ALA A 1 252 ? 2.604 18.641 11.406 1 97.25 252 ALA A CA 1
ATOM 1985 C C . ALA A 1 252 ? 1.595 17.844 10.57 1 97.25 252 ALA A C 1
ATOM 1987 O O . ALA A 1 252 ? 1.547 18 9.344 1 97.25 252 ALA A O 1
ATOM 1988 N N . LEU A 1 253 ? 0.846 17.031 11.203 1 97.75 253 LEU A N 1
ATOM 1989 C CA . LEU A 1 253 ? -0.255 16.297 10.586 1 97.75 253 LEU A CA 1
ATOM 1990 C C . LEU A 1 253 ? -1.498 17.188 10.477 1 97.75 253 LEU A C 1
ATOM 1992 O O . LEU A 1 253 ? -1.905 17.812 11.453 1 97.75 253 LEU A O 1
ATOM 1996 N N . PHE A 1 254 ? -2.174 17.234 9.258 1 96.44 254 PHE A N 1
ATOM 1997 C CA . PHE A 1 254 ? -3.324 18.125 9.117 1 96.44 254 PHE A CA 1
ATOM 1998 C C . PHE A 1 254 ? -4.508 17.375 8.516 1 96.44 254 PHE A C 1
ATOM 2000 O O . PHE A 1 254 ? -5.5 17.984 8.117 1 96.44 254 PHE A O 1
ATOM 2007 N N . TYR A 1 255 ? -4.395 16.062 8.438 1 95.12 255 TYR A N 1
ATOM 2008 C CA . TYR A 1 255 ? -5.406 15.211 7.816 1 95.12 255 TYR A CA 1
ATOM 2009 C C . TYR A 1 255 ? -5.305 13.781 8.336 1 95.12 255 TYR A C 1
ATOM 2011 O O . TYR A 1 255 ? -4.207 13.258 8.547 1 95.12 255 TYR A O 1
ATOM 2019 N N . ASN A 1 256 ? -6.547 13.156 8.625 1 96.75 256 ASN A N 1
ATOM 2020 C CA . ASN A 1 256 ? -6.605 11.773 9.07 1 96.75 256 ASN A CA 1
ATOM 2021 C C . ASN A 1 256 ? -7.453 10.914 8.133 1 96.75 256 ASN A C 1
ATOM 2023 O O . ASN A 1 256 ? -8.43 11.398 7.559 1 96.75 256 ASN A O 1
ATOM 2027 N N . LEU A 1 257 ? -7.098 9.609 8 1 97.88 257 LEU A N 1
ATOM 2028 C CA . LEU A 1 257 ? -7.895 8.664 7.227 1 97.88 257 LEU A CA 1
ATOM 2029 C C . LEU A 1 257 ? -7.918 7.297 7.902 1 97.88 257 LEU A C 1
ATOM 2031 O O . LEU A 1 257 ? -6.875 6.773 8.297 1 97.88 257 LEU A O 1
ATOM 2035 N N . GLU A 1 258 ? -9.117 6.742 8.07 1 96.81 258 GLU A N 1
ATOM 2036 C CA . GLU A 1 258 ? -9.344 5.43 8.664 1 96.81 258 GLU A CA 1
ATOM 2037 C C . GLU A 1 258 ? -10.07 4.5 7.691 1 96.81 258 GLU A C 1
ATOM 2039 O O . GLU A 1 258 ? -11.062 4.895 7.07 1 96.81 258 GLU A O 1
ATOM 2044 N N . ILE A 1 259 ? -9.555 3.295 7.539 1 96.06 259 ILE A N 1
ATOM 2045 C CA . ILE A 1 259 ? -10.125 2.291 6.652 1 96.06 259 ILE A CA 1
ATOM 2046 C C . ILE A 1 259 ? -10.734 1.159 7.48 1 96.06 259 ILE A C 1
ATOM 2048 O O . ILE A 1 259 ? -10.117 0.687 8.438 1 96.06 259 ILE A O 1
ATOM 2052 N N . LYS A 1 260 ? -11.93 0.77 7.105 1 91 260 LYS A N 1
ATOM 2053 C CA . LYS A 1 260 ? -12.586 -0.397 7.691 1 91 260 LYS A CA 1
ATOM 2054 C C . LYS A 1 260 ? -13.047 -1.364 6.605 1 91 260 LYS A C 1
ATOM 2056 O O . LYS A 1 260 ? -13.336 -0.953 5.48 1 91 260 LYS A O 1
ATOM 2061 N N . LYS A 1 261 ? -13.047 -2.633 6.98 1 81 261 LYS A N 1
ATOM 2062 C CA . LYS A 1 261 ? -13.648 -3.613 6.078 1 81 261 LYS A CA 1
ATOM 2063 C C . LYS A 1 261 ? -15.133 -3.326 5.867 1 81 261 LYS A C 1
ATOM 2065 O O . LYS A 1 261 ? -15.812 -2.854 6.781 1 81 261 LYS A O 1
ATOM 2070 N N . PRO A 1 262 ? -15.508 -3.742 4.633 1 78.38 262 PRO A N 1
ATOM 2071 C CA . PRO A 1 262 ? -16.953 -3.574 4.414 1 78.38 262 PRO A CA 1
ATOM 2072 C C . PRO A 1 262 ? -17.797 -4.395 5.391 1 78.38 262 PRO A C 1
ATOM 2074 O O . PRO A 1 262 ? -17.422 -5.52 5.73 1 78.38 262 PRO A O 1
ATOM 2077 N N . TYR A 1 263 ? -18.844 -3.775 5.828 1 69.88 263 TYR A N 1
ATOM 2078 C CA . TYR A 1 263 ? -19.859 -4.422 6.648 1 69.88 263 TYR A CA 1
ATOM 2079 C C . TYR A 1 263 ? -19.297 -4.82 8.008 1 69.88 263 TYR A C 1
ATOM 2081 O O . TYR A 1 263 ? -19.812 -5.738 8.656 1 69.88 263 TYR A O 1
ATOM 2089 N N . GLY A 1 264 ? -18.203 -4.234 8.242 1 65.44 264 GLY A N 1
ATOM 2090 C CA . GLY A 1 264 ? -17.719 -4.484 9.594 1 65.44 264 GLY A CA 1
ATOM 2091 C C . GLY A 1 264 ? -18.484 -3.729 10.656 1 65.44 264 GLY A C 1
ATOM 2092 O O . GLY A 1 264 ? -19.172 -2.746 10.359 1 65.44 264 GLY A O 1
ATOM 2093 N N . ASN A 1 265 ? -18.469 -4.293 11.812 1 64.19 265 ASN A N 1
ATOM 2094 C CA . ASN A 1 265 ? -19.25 -3.727 12.898 1 64.19 265 ASN A CA 1
ATOM 2095 C C . ASN A 1 265 ? -18.469 -2.646 13.648 1 64.19 265 ASN A C 1
ATOM 2097 O O . ASN A 1 265 ? -18.922 -2.15 14.68 1 64.19 265 ASN A O 1
ATOM 2101 N N . LYS A 1 266 ? -17.469 -2.389 13.062 1 74.94 266 LYS A N 1
ATOM 2102 C CA . LYS A 1 266 ? -16.703 -1.404 13.812 1 74.94 266 LYS A CA 1
ATOM 2103 C C . LYS A 1 266 ? -16.844 -0.01 13.211 1 74.94 266 LYS A C 1
ATOM 2105 O O . LYS A 1 266 ? -16.594 0.185 12.016 1 74.94 266 LYS A O 1
ATOM 2110 N N . ASP A 1 267 ? -17.281 0.869 14.047 1 78.56 267 ASP A N 1
ATOM 2111 C CA . ASP A 1 267 ? -17.406 2.275 13.68 1 78.56 267 ASP A CA 1
ATOM 2112 C C . ASP A 1 267 ? -16.031 2.939 13.57 1 78.56 267 ASP A C 1
ATOM 2114 O O . ASP A 1 267 ? -15.234 2.879 14.508 1 78.56 267 ASP A O 1
ATOM 2118 N N . PRO A 1 268 ? -15.766 3.531 12.367 1 83.06 268 PRO A N 1
ATOM 2119 C CA . PRO A 1 268 ? -14.461 4.176 12.211 1 83.06 268 PRO A CA 1
ATOM 2120 C C . PRO A 1 268 ? -14.359 5.496 12.969 1 83.06 268 PRO A C 1
ATOM 2122 O O . PRO A 1 268 ? -13.258 6.02 13.156 1 83.06 268 PRO A O 1
ATOM 2125 N N . VAL A 1 269 ? -15.352 6.086 13.453 1 82.62 269 VAL A N 1
ATOM 2126 C CA . VAL A 1 269 ? -15.414 7.453 13.961 1 82.62 269 VAL A CA 1
ATOM 2127 C C . VAL A 1 269 ? -14.672 7.543 15.289 1 82.62 269 VAL A C 1
ATOM 2129 O O . VAL A 1 269 ? -13.953 8.516 15.539 1 82.62 269 VAL A O 1
ATOM 2132 N N . PRO A 1 270 ? -14.727 6.523 16.078 1 84.06 270 PRO A N 1
ATOM 2133 C CA . PRO A 1 270 ? -13.977 6.625 17.328 1 84.06 270 PRO A CA 1
ATOM 2134 C C . PRO A 1 270 ? -12.477 6.766 17.109 1 84.06 270 PRO A C 1
ATOM 2136 O O . PRO A 1 270 ? -11.82 7.562 17.781 1 84.06 270 PRO A O 1
ATOM 2139 N N . GLN A 1 271 ? -11.938 6 16.172 1 87.75 271 GLN A N 1
ATOM 2140 C CA . GLN A 1 271 ? -10.508 6.105 15.898 1 87.75 271 GLN A CA 1
ATOM 2141 C C . GLN A 1 271 ? -10.164 7.469 15.297 1 87.75 271 GLN A C 1
ATOM 2143 O O . GLN A 1 271 ? -9.172 8.094 15.688 1 87.75 271 GLN A O 1
ATOM 2148 N N . LEU A 1 272 ? -11 7.895 14.414 1 90.56 272 LEU A N 1
ATOM 2149 C CA . LEU A 1 272 ? -10.82 9.227 13.844 1 90.56 272 LEU A CA 1
ATOM 2150 C C . LEU A 1 272 ? -10.914 10.297 14.914 1 90.56 272 LEU A C 1
ATOM 2152 O O . LEU A 1 272 ? -10.148 11.266 14.898 1 90.56 272 LEU A O 1
ATOM 2156 N N . GLY A 1 273 ? -11.82 10.078 15.797 1 89.12 273 GLY A N 1
ATOM 2157 C CA . GLY A 1 273 ? -12.023 11.031 16.875 1 89.12 273 GLY A CA 1
ATOM 2158 C C . GLY A 1 273 ? -10.805 11.164 17.781 1 89.12 273 GLY A C 1
ATOM 2159 O O . GLY A 1 273 ? -10.398 12.281 18.109 1 89.12 273 GLY A O 1
ATOM 2160 N N . VAL A 1 274 ? -10.242 10.094 18.109 1 90.75 274 VAL A N 1
ATOM 2161 C CA . VAL A 1 274 ? -9.086 10.102 19 1 90.75 274 VAL A CA 1
ATOM 2162 C C . VAL A 1 274 ? -7.938 10.883 18.359 1 90.75 274 VAL A C 1
ATOM 2164 O O . VAL A 1 274 ? -7.336 11.742 18.984 1 90.75 274 VAL A O 1
ATOM 2167 N N . TRP A 1 275 ? -7.645 10.594 17.141 1 94.94 275 TRP A N 1
ATOM 2168 C CA . TRP A 1 275 ? -6.523 11.242 16.453 1 94.94 275 TRP A CA 1
ATOM 2169 C C . TRP A 1 275 ? -6.832 12.703 16.172 1 94.94 275 TRP A C 1
ATOM 2171 O O . TRP A 1 275 ? -5.93 13.547 16.188 1 94.94 275 TRP A O 1
ATOM 2181 N N . SER A 1 276 ? -8.094 13.031 15.906 1 92.69 276 SER A N 1
ATOM 2182 C CA . SER A 1 276 ? -8.484 14.422 15.695 1 92.69 276 SER A CA 1
ATOM 2183 C C . SER A 1 276 ? -8.367 15.234 16.984 1 92.69 276 SER A C 1
ATOM 2185 O O . SER A 1 276 ? -7.832 16.344 16.969 1 92.69 276 SER A O 1
ATOM 2187 N N . ILE A 1 277 ? -8.805 14.648 18.016 1 91.88 277 ILE A N 1
ATOM 2188 C CA . ILE A 1 277 ? -8.742 15.336 19.312 1 91.88 277 ILE A CA 1
ATOM 2189 C C . ILE A 1 277 ? -7.281 15.547 19.703 1 91.88 277 ILE A C 1
ATOM 2191 O O . ILE A 1 277 ? -6.895 16.641 20.109 1 91.88 277 ILE A O 1
ATOM 2195 N N . ALA A 1 278 ? -6.527 14.5 19.531 1 93.88 278 ALA A N 1
ATOM 2196 C CA . ALA A 1 278 ? -5.109 14.609 19.875 1 93.88 278 ALA A CA 1
ATOM 2197 C C . ALA A 1 278 ? -4.434 15.695 19.031 1 93.88 278 ALA A C 1
ATOM 2199 O O . ALA A 1 278 ? -3.633 16.469 19.547 1 93.88 278 ALA A O 1
ATOM 2200 N N . GLY A 1 279 ? -4.754 15.703 17.781 1 95.19 279 GLY A N 1
ATOM 2201 C CA . GLY A 1 279 ? -4.18 16.703 16.906 1 95.19 279 GLY A CA 1
ATOM 2202 C C . GLY A 1 279 ? -4.582 18.125 17.266 1 95.19 279 GLY A C 1
ATOM 2203 O O . GLY A 1 279 ? -3.732 19.016 17.359 1 95.19 279 GLY A O 1
ATOM 2204 N N . LEU A 1 280 ? -5.801 18.328 17.5 1 92.75 280 LEU A N 1
ATOM 2205 C CA . LEU A 1 280 ? -6.32 19.641 17.828 1 92.75 280 LEU A CA 1
ATOM 2206 C C . LEU A 1 280 ? -5.812 20.109 19.188 1 92.75 280 LEU A C 1
ATOM 2208 O O . LEU A 1 280 ? -5.559 21.297 19.406 1 92.75 280 LEU A O 1
ATOM 2212 N N . THR A 1 281 ? -5.695 19.188 20.078 1 92.25 281 THR A N 1
ATOM 2213 C CA . THR A 1 281 ? -5.113 19.5 21.375 1 92.25 281 THR A CA 1
ATOM 2214 C C . THR A 1 281 ? -3.666 19.969 21.219 1 92.25 281 THR A C 1
ATOM 2216 O O . THR A 1 281 ? -3.25 20.938 21.844 1 92.25 281 THR A O 1
ATOM 2219 N N . LYS A 1 282 ? -2.941 19.281 20.438 1 93.75 282 LYS A N 1
ATOM 2220 C CA . LYS A 1 282 ? -1.556 19.656 20.188 1 93.75 282 LYS A CA 1
ATOM 2221 C C . LYS A 1 282 ? -1.47 21.062 19.594 1 93.75 282 LYS A C 1
ATOM 2223 O O . LYS A 1 282 ? -0.646 21.875 20.016 1 93.75 282 LYS A O 1
ATOM 2228 N N . LEU A 1 283 ? -2.318 21.328 18.641 1 93.38 283 LEU A N 1
ATOM 2229 C CA . LEU A 1 283 ? -2.332 22.641 18 1 93.38 283 LEU A CA 1
ATOM 2230 C C . LEU A 1 283 ? -2.688 23.734 19.016 1 93.38 283 LEU A C 1
ATOM 2232 O O . LEU A 1 283 ? -2.084 24.812 19.016 1 93.38 283 LEU A O 1
ATOM 2236 N N . SER A 1 284 ? -3.605 23.438 19.812 1 91.38 284 SER A N 1
ATOM 2237 C CA . SER A 1 284 ? -4.004 24.391 20.844 1 91.38 284 SER A CA 1
ATOM 2238 C C . SER A 1 284 ? -2.857 24.672 21.812 1 91.38 284 SER A C 1
ATOM 2240 O O . SER A 1 284 ? -2.646 25.828 22.219 1 91.38 284 SER A O 1
ATOM 2242 N N . ASN A 1 285 ? -2.199 23.641 22.172 1 89.56 285 ASN A N 1
ATOM 2243 C CA . ASN A 1 285 ? -1.059 23.797 23.062 1 89.56 285 ASN A CA 1
ATOM 2244 C C . ASN A 1 285 ? 0.019 24.688 22.438 1 89.56 285 ASN A C 1
ATOM 2246 O O . ASN A 1 285 ? 0.579 25.547 23.109 1 89.56 285 ASN A O 1
ATOM 2250 N N . LEU A 1 286 ? 0.287 24.422 21.234 1 91.69 286 LEU A N 1
ATOM 2251 C CA . LEU A 1 286 ? 1.282 25.234 20.531 1 91.69 286 LEU A CA 1
ATOM 2252 C C . LEU A 1 286 ? 0.861 26.688 20.5 1 91.69 286 LEU A C 1
ATOM 2254 O O . LEU A 1 286 ? 1.68 27.594 20.719 1 91.69 286 LEU A O 1
ATOM 2258 N N . ALA A 1 287 ? -0.378 26.891 20.172 1 91 287 ALA A N 1
ATOM 2259 C CA . ALA A 1 287 ? -0.905 28.25 20.078 1 91 287 ALA A CA 1
ATOM 2260 C C . ALA A 1 287 ? -0.851 28.969 21.422 1 91 287 ALA A C 1
ATOM 2262 O O . ALA A 1 287 ? -0.495 30.141 21.5 1 91 287 ALA A O 1
ATOM 2263 N N . ARG A 1 288 ? -1.209 28.281 22.422 1 88.12 288 ARG A N 1
ATOM 2264 C CA . ARG A 1 288 ? -1.196 28.859 23.766 1 88.12 288 ARG A CA 1
ATOM 2265 C C . ARG A 1 288 ? 0.218 29.25 24.188 1 88.12 288 ARG A C 1
ATOM 2267 O O . ARG A 1 288 ? 0.432 30.328 24.734 1 88.12 288 ARG A O 1
ATOM 2274 N N . GLU A 1 289 ? 1.093 28.375 23.953 1 86.69 289 GLU A N 1
ATOM 2275 C CA . GLU A 1 289 ? 2.486 28.656 24.297 1 86.69 289 GLU A CA 1
ATOM 2276 C C . GLU A 1 289 ? 3.018 29.844 23.5 1 86.69 289 GLU A C 1
ATOM 2278 O O . GLU A 1 289 ? 3.781 30.656 24.031 1 86.69 289 GLU A O 1
ATOM 2283 N N . SER A 1 290 ? 2.66 29.875 22.328 1 87.44 290 SER A N 1
ATOM 2284 C CA . SER A 1 290 ? 3.062 30.984 21.484 1 87.44 290 SER A CA 1
ATOM 2285 C C . SER A 1 290 ? 2.518 32.312 22.016 1 87.44 290 SER A C 1
ATOM 2287 O O . SER A 1 290 ? 3.238 33.312 22.062 1 87.44 290 SER A O 1
ATOM 2289 N N . HIS A 1 291 ? 1.296 32.344 22.438 1 83.25 291 HIS A N 1
ATOM 2290 C CA . HIS A 1 291 ? 0.662 33.531 22.969 1 83.25 291 HIS A CA 1
ATOM 2291 C C . HIS A 1 291 ? 1.313 33.969 24.281 1 83.25 291 HIS A C 1
ATOM 2293 O O . HIS A 1 291 ? 1.467 35.156 24.547 1 83.25 291 HIS A O 1
ATOM 2299 N N . LYS A 1 292 ? 1.615 33.062 25.047 1 81.06 292 LYS A N 1
ATOM 2300 C CA . LYS A 1 292 ? 2.289 33.344 26.312 1 81.06 292 LYS A CA 1
ATOM 2301 C C . LYS A 1 292 ? 3.633 34.031 26.062 1 81.06 292 LYS A C 1
ATOM 2303 O O . LYS A 1 292 ? 3.996 34.969 26.766 1 81.06 292 LYS A O 1
ATOM 2308 N N . LYS A 1 293 ? 4.23 33.625 25.203 1 81.25 293 LYS A N 1
ATOM 2309 C CA . LYS A 1 293 ? 5.566 34.125 24.906 1 81.25 293 LYS A CA 1
ATOM 2310 C C . LYS A 1 293 ? 5.5 35.531 24.328 1 81.25 293 LYS A C 1
ATOM 2312 O O . LYS A 1 293 ? 6.402 36.344 24.547 1 81.25 293 LYS A O 1
ATOM 2317 N N . ILE A 1 294 ? 4.496 35.781 23.578 1 76.31 294 ILE A N 1
ATOM 2318 C CA . ILE A 1 294 ? 4.379 37.094 22.953 1 76.31 294 ILE A CA 1
ATOM 2319 C C . ILE A 1 294 ? 3.713 38.062 23.938 1 76.31 294 ILE A C 1
ATOM 2321 O O . ILE A 1 294 ? 3.555 39.25 23.641 1 76.31 294 ILE A O 1
ATOM 2325 N N . GLY A 1 295 ? 3.615 37.688 25.219 1 70.12 295 GLY A N 1
ATOM 2326 C CA . GLY A 1 295 ? 3.121 38.562 26.266 1 70.12 295 GLY A CA 1
ATOM 2327 C C . GLY A 1 295 ? 1.617 38.781 26.219 1 70.12 295 GLY A C 1
ATOM 2328 O O . GLY A 1 295 ? 1.088 39.688 26.828 1 70.12 295 GLY A O 1
ATOM 2329 N N . GLU A 1 296 ? 1.061 38.062 25.359 1 61 296 GLU A N 1
ATOM 2330 C CA . GLU A 1 296 ? -0.392 38.219 25.297 1 61 296 GLU A CA 1
ATOM 2331 C C . GLU A 1 296 ? -1.061 37.406 26.422 1 61 296 GLU A C 1
ATOM 2333 O O . GLU A 1 296 ? -1.255 36.188 26.297 1 61 296 GLU A O 1
ATOM 2338 N N . THR A 1 297 ? -0.646 37.719 27.641 1 55.62 297 THR A N 1
ATOM 2339 C CA . THR A 1 297 ? -1.106 37.031 28.844 1 55.62 297 THR A CA 1
ATOM 2340 C C . THR A 1 297 ? -2.623 36.875 28.828 1 55.62 297 THR A C 1
ATOM 2342 O O . THR A 1 297 ? -3.166 35.969 29.453 1 55.62 297 THR A O 1
ATOM 2345 N N . THR A 1 298 ? -3.307 37.938 28.547 1 48.38 298 THR A N 1
ATOM 2346 C CA . THR A 1 298 ? -4.719 38.094 28.891 1 48.38 298 THR A CA 1
ATOM 2347 C C . THR A 1 298 ? -5.586 37.219 27.984 1 48.38 298 THR A C 1
ATOM 2349 O O . THR A 1 298 ? -6.805 37.375 27.922 1 48.38 298 THR A O 1
ATOM 2352 N N . MET A 1 299 ? -5.023 36.469 27.172 1 50.81 299 MET A N 1
ATOM 2353 C CA . MET A 1 299 ? -6.023 36.031 26.203 1 50.81 299 MET A CA 1
ATOM 2354 C C . MET A 1 299 ? -6.973 35.031 26.828 1 50.81 299 MET A C 1
ATOM 2356 O O . MET A 1 299 ? -6.547 33.938 27.25 1 50.81 299 MET A O 1
ATOM 2360 N N . LEU A 1 300 ? -8.031 35.469 27.391 1 48.38 300 LEU A N 1
ATOM 2361 C CA . LEU A 1 300 ? -9.227 34.812 27.891 1 48.38 300 LEU A CA 1
ATOM 2362 C C . LEU A 1 300 ? -9.742 33.781 26.906 1 48.38 300 LEU A C 1
ATOM 2364 O O . LEU A 1 300 ? -10.586 32.969 27.234 1 48.38 300 LEU A O 1
ATOM 2368 N N . GLU A 1 301 ? -9.484 34.031 25.578 1 56.47 301 GLU A N 1
ATOM 2369 C CA . GLU A 1 301 ? -10.172 33.188 24.609 1 56.47 301 GLU A CA 1
ATOM 2370 C C . GLU A 1 301 ? -9.227 32.125 24.031 1 56.47 301 GLU A C 1
ATOM 2372 O O . GLU A 1 301 ? -8.039 32.406 23.828 1 56.47 301 GLU A O 1
ATOM 2377 N N . ASP A 1 302 ? -9.602 30.953 24.109 1 62.06 302 ASP A N 1
ATOM 2378 C CA . ASP A 1 302 ? -8.891 29.828 23.5 1 62.06 302 ASP A CA 1
ATOM 2379 C C . ASP A 1 302 ? -8.484 30.156 22.062 1 62.06 302 ASP A C 1
ATOM 2381 O O . ASP A 1 302 ? -9.297 30.641 21.281 1 62.06 302 ASP A O 1
ATOM 2385 N N . PRO A 1 303 ? -7.195 30.109 21.812 1 70.69 303 PRO A N 1
ATOM 2386 C CA . PRO A 1 303 ? -6.742 30.422 20.453 1 70.69 303 PRO A CA 1
ATOM 2387 C C . PRO A 1 303 ? -7.461 29.594 19.391 1 70.69 303 PRO A C 1
ATOM 2389 O O . PRO A 1 303 ? -7.801 28.422 19.625 1 70.69 303 PRO A O 1
ATOM 2392 N N . GLU A 1 304 ? -7.797 30.328 18.391 1 80.69 304 GLU A N 1
ATOM 2393 C CA . GLU A 1 304 ? -8.43 29.641 17.266 1 80.69 304 GLU A CA 1
ATOM 2394 C C . GLU A 1 304 ? -7.434 28.734 16.547 1 80.69 304 GLU A C 1
ATOM 2396 O O . GLU A 1 304 ? -6.316 29.156 16.234 1 80.69 304 GLU A O 1
ATOM 2401 N N . VAL A 1 305 ? -7.766 27.469 16.531 1 89 305 VAL A N 1
ATOM 2402 C CA . VAL A 1 305 ? -6.949 26.516 15.789 1 89 305 VAL A CA 1
ATOM 2403 C C . VAL A 1 305 ? -7.707 26.047 14.547 1 89 305 VAL A C 1
ATOM 2405 O O . VAL A 1 305 ? -8.938 26.078 14.516 1 89 305 VAL A O 1
ATOM 2408 N N . PRO A 1 306 ? -6.965 25.672 13.5 1 88.81 306 PRO A N 1
ATOM 2409 C CA . PRO A 1 306 ? -7.617 25.188 12.281 1 88.81 306 PRO A CA 1
ATOM 2410 C C . PRO A 1 306 ? -8.406 23.906 12.492 1 88.81 306 PRO A C 1
ATOM 2412 O O . PRO A 1 306 ? -8.156 23.172 13.461 1 88.81 306 PRO A O 1
ATOM 2415 N N . VAL A 1 307 ? -9.328 23.688 11.609 1 89.31 307 VAL A N 1
ATOM 2416 C CA . VAL A 1 307 ? -10.086 22.438 11.609 1 89.31 307 VAL A CA 1
ATOM 2417 C C . VAL A 1 307 ? -9.188 21.297 11.148 1 89.31 307 VAL A C 1
ATOM 2419 O O . VAL A 1 307 ? -8.125 21.516 10.562 1 89.31 307 VAL A O 1
ATOM 2422 N N . LEU A 1 308 ? -9.656 20.125 11.445 1 93.19 308 LEU A N 1
ATOM 2423 C CA . LEU A 1 308 ? -8.922 18.938 11.016 1 93.19 308 LEU A CA 1
ATOM 2424 C C . LEU A 1 308 ? -9.789 18.047 10.148 1 93.19 308 LEU A C 1
ATOM 2426 O O . LEU A 1 308 ? -10.68 17.359 10.656 1 93.19 308 LEU A O 1
ATOM 2430 N N . PRO A 1 309 ? -9.547 18 8.812 1 94.12 309 PRO A N 1
ATOM 2431 C CA . PRO A 1 309 ? -10.312 17.125 7.926 1 94.12 309 PRO A CA 1
ATOM 2432 C C . PRO A 1 309 ? -9.953 15.648 8.117 1 94.12 309 PRO A C 1
ATOM 2434 O O . PRO A 1 309 ? -8.797 15.312 8.375 1 94.12 309 PRO A O 1
ATOM 2437 N N . SER A 1 310 ? -10.984 14.812 7.938 1 94.25 310 SER A N 1
ATOM 2438 C CA . SER A 1 310 ? -10.789 13.375 8.062 1 94.25 310 SER A CA 1
ATOM 2439 C C . SER A 1 310 ? -11.688 12.609 7.09 1 94.25 310 SER A C 1
ATOM 2441 O O . SER A 1 310 ? -12.789 13.055 6.77 1 94.25 310 SER A O 1
ATOM 2443 N N . TRP A 1 311 ? -11.109 11.438 6.637 1 95.19 311 TRP A N 1
ATOM 2444 C CA . TRP A 1 311 ? -11.906 10.508 5.844 1 95.19 311 TRP A CA 1
ATOM 2445 C C . TRP A 1 311 ? -12.047 9.164 6.559 1 95.19 311 TRP A C 1
ATOM 2447 O O . TRP A 1 311 ? -11.094 8.68 7.172 1 95.19 311 TRP A O 1
ATOM 2457 N N . SER A 1 312 ? -13.258 8.641 6.496 1 95.19 312 SER A N 1
ATOM 2458 C CA . SER A 1 312 ? -13.461 7.215 6.75 1 95.19 312 SER A CA 1
ATOM 2459 C C . SER A 1 312 ? -13.742 6.457 5.453 1 95.19 312 SER A C 1
ATOM 2461 O O . SER A 1 312 ? -14.453 6.957 4.578 1 95.19 312 SER A O 1
ATOM 2463 N N . VAL A 1 313 ? -13.148 5.305 5.324 1 96.69 313 VAL A N 1
ATOM 2464 C CA . VAL A 1 313 ? -13.344 4.465 4.148 1 96.69 313 VAL A CA 1
ATOM 2465 C C . VAL A 1 313 ? -13.852 3.09 4.574 1 96.69 313 VAL A C 1
ATOM 2467 O O . VAL A 1 313 ? -13.219 2.41 5.383 1 96.69 313 VAL A O 1
ATOM 2470 N N . GLU A 1 314 ? -14.992 2.689 4.09 1 95.12 314 GLU A N 1
ATOM 2471 C CA . GLU A 1 314 ? -15.555 1.356 4.273 1 95.12 314 GLU A CA 1
ATOM 2472 C C . GLU A 1 314 ? -15.969 0.743 2.938 1 95.12 314 GLU A C 1
ATOM 2474 O O . GLU A 1 314 ? -17.094 0.945 2.473 1 95.12 314 GLU A O 1
ATOM 2479 N N . GLY A 1 315 ? -15.125 -0.163 2.451 1 94.75 315 GLY A N 1
ATOM 2480 C CA . GLY A 1 315 ? -15.344 -0.625 1.09 1 94.75 315 GLY A CA 1
ATOM 2481 C C . GLY A 1 315 ? -15.414 0.505 0.08 1 94.75 315 GLY A C 1
ATOM 2482 O O . GLY A 1 315 ? -14.508 1.347 0.021 1 94.75 315 GLY A O 1
ATOM 2483 N N . HIS A 1 316 ? -16.578 0.583 -0.615 1 95.75 316 HIS A N 1
ATOM 2484 C CA . HIS A 1 316 ? -16.766 1.612 -1.631 1 95.75 316 HIS A CA 1
ATOM 2485 C C . HIS A 1 316 ? -17.047 2.969 -0.996 1 95.75 316 HIS A C 1
ATOM 2487 O O . HIS A 1 316 ? -16.891 4.008 -1.64 1 95.75 316 HIS A O 1
ATOM 2493 N N . ARG A 1 317 ? -17.391 3.029 0.201 1 94.5 317 ARG A N 1
ATOM 2494 C CA . ARG A 1 317 ? -17.969 4.23 0.804 1 94.5 317 ARG A CA 1
ATOM 2495 C C . ARG A 1 317 ? -16.875 5.09 1.443 1 94.5 317 ARG A C 1
ATOM 2497 O O . ARG A 1 317 ? -16.156 4.633 2.336 1 94.5 317 ARG A O 1
ATOM 2504 N N . TRP A 1 318 ? -16.766 6.285 0.975 1 95 318 TRP A N 1
ATOM 2505 C CA . TRP A 1 318 ? -15.906 7.32 1.532 1 95 318 TRP A CA 1
ATOM 2506 C C . TRP A 1 318 ? -16.734 8.414 2.205 1 95 318 TRP A C 1
ATOM 2508 O O . TRP A 1 318 ? -17.594 9.031 1.57 1 95 318 TRP A O 1
ATOM 2518 N N . GLN A 1 319 ? -16.453 8.641 3.475 1 92 319 GLN A N 1
ATOM 2519 C CA . GLN A 1 319 ? -17.188 9.656 4.211 1 92 319 GLN A CA 1
ATOM 2520 C C . GLN A 1 319 ? -16.25 10.703 4.801 1 92 319 GLN A C 1
ATOM 2522 O O . GLN A 1 319 ? -15.227 10.359 5.402 1 92 319 GLN A O 1
ATOM 2527 N N . PHE A 1 320 ? -16.688 11.922 4.629 1 90.12 320 PHE A N 1
ATOM 2528 C CA . PHE A 1 320 ? -15.836 13.047 5 1 90.12 320 PHE A CA 1
ATOM 2529 C C . PHE A 1 320 ? -16.312 13.68 6.297 1 90.12 320 PHE A C 1
ATOM 2531 O O . PHE A 1 320 ? -17.5 13.992 6.445 1 90.12 320 PHE A O 1
ATOM 2538 N N . TYR A 1 321 ? -15.359 13.875 7.227 1 87.12 321 TYR A N 1
ATOM 2539 C CA . TYR A 1 321 ? -15.617 14.484 8.523 1 87.12 321 TYR A CA 1
ATOM 2540 C C . TYR A 1 321 ? -14.688 15.672 8.766 1 87.12 321 TYR A C 1
ATOM 2542 O O . TYR A 1 321 ? -13.656 15.797 8.102 1 87.12 321 TYR A O 1
ATOM 2550 N N . LEU A 1 322 ? -15.117 16.516 9.695 1 87.31 322 LEU A N 1
ATOM 2551 C CA . LEU A 1 322 ? -14.289 17.625 10.133 1 87.31 322 LEU A CA 1
ATOM 2552 C C . LEU A 1 322 ? -14.227 17.688 11.656 1 87.31 322 LEU A C 1
ATOM 2554 O O . LEU A 1 322 ? -15.25 17.609 12.336 1 87.31 322 LEU A O 1
ATOM 2558 N N . GLY A 1 323 ? -13.023 17.703 12.156 1 86.88 323 GLY A N 1
ATOM 2559 C CA . GLY A 1 323 ? -12.82 18 13.562 1 86.88 323 GLY A CA 1
ATOM 2560 C C . GLY A 1 323 ? -12.594 19.484 13.844 1 86.88 323 GLY A C 1
ATOM 2561 O O . GLY A 1 323 ? -11.844 20.141 13.125 1 86.88 323 GLY A O 1
ATOM 2562 N N . ARG A 1 324 ? -13.258 19.953 14.875 1 84.69 324 ARG A N 1
ATOM 2563 C CA . ARG A 1 324 ? -13.125 21.359 15.234 1 84.69 324 ARG A CA 1
ATOM 2564 C C . ARG A 1 324 ? -13.086 21.531 16.75 1 84.69 324 ARG A C 1
ATOM 2566 O O . ARG A 1 324 ? -13.828 20.875 17.484 1 84.69 324 ARG A O 1
ATOM 2573 N N . ARG A 1 325 ? -12.188 22.422 17.062 1 84.56 325 ARG A N 1
ATOM 2574 C CA . ARG A 1 325 ? -12.141 22.828 18.453 1 84.56 325 ARG A CA 1
ATOM 2575 C C . ARG A 1 325 ? -13.188 23.906 18.734 1 84.56 325 ARG A C 1
ATOM 2577 O O . ARG A 1 325 ? -13.195 24.969 18.094 1 84.56 325 ARG A O 1
ATOM 2584 N N . CYS A 1 326 ? -14.078 23.609 19.703 1 75.12 326 CYS A N 1
ATOM 2585 C CA . CYS A 1 326 ? -15.117 24.578 20.062 1 75.12 326 CYS A CA 1
ATOM 2586 C C . CYS A 1 326 ? -14.727 25.375 21.281 1 75.12 326 CYS A C 1
ATOM 2588 O O . CYS A 1 326 ? -15.078 26.562 21.406 1 75.12 326 CYS A O 1
ATOM 2590 N N . SER A 1 327 ? -14.148 24.75 22.156 1 75.88 327 SER A N 1
ATOM 2591 C CA . SER A 1 327 ? -13.586 25.359 23.359 1 75.88 327 SER A CA 1
ATOM 2592 C C . SER A 1 327 ? -12.344 24.609 23.844 1 75.88 327 SER A C 1
ATOM 2594 O O . SER A 1 327 ? -11.93 23.625 23.219 1 75.88 327 SER A O 1
ATOM 2596 N N . SER A 1 328 ? -11.773 25.141 24.859 1 74.19 328 SER A N 1
ATOM 2597 C CA . SER A 1 328 ? -10.586 24.484 25.406 1 74.19 328 SER A CA 1
ATOM 2598 C C . SER A 1 328 ? -10.891 23.062 25.844 1 74.19 328 SER A C 1
ATOM 2600 O O . SER A 1 328 ? -10 22.219 25.891 1 74.19 328 SER A O 1
ATOM 2602 N N . ALA A 1 329 ? -12.133 22.828 26.016 1 72.75 329 ALA A N 1
ATOM 2603 C CA . ALA A 1 329 ? -12.469 21.516 26.594 1 72.75 329 ALA A CA 1
ATOM 2604 C C . ALA A 1 329 ? -13.312 20.688 25.625 1 72.75 329 ALA A C 1
ATOM 2606 O O . ALA A 1 329 ? -13.633 19.531 25.906 1 72.75 329 ALA A O 1
ATOM 2607 N N . GLU A 1 330 ? -13.547 21.297 24.516 1 78.12 330 GLU A N 1
ATOM 2608 C CA . GLU A 1 330 ? -14.516 20.609 23.672 1 78.12 330 GLU A CA 1
ATOM 2609 C C . GLU A 1 330 ? -14.047 20.547 22.219 1 78.12 330 GLU A C 1
ATOM 2611 O O . GLU A 1 330 ? -13.672 21.578 21.656 1 78.12 330 GLU A O 1
ATOM 2616 N N . THR A 1 331 ? -14.031 19.328 21.75 1 84.38 331 THR A N 1
ATOM 2617 C CA . THR A 1 331 ? -13.789 19.062 20.328 1 84.38 331 THR A CA 1
ATOM 2618 C C . THR A 1 331 ? -14.977 18.344 19.703 1 84.38 331 THR A C 1
ATOM 2620 O O . THR A 1 331 ? -15.547 17.438 20.312 1 84.38 331 THR A O 1
ATOM 2623 N N . VAL A 1 332 ? -15.383 18.812 18.547 1 80.69 332 VAL A N 1
ATOM 2624 C CA . VAL A 1 332 ? -16.5 18.188 17.859 1 80.69 332 VAL A CA 1
ATOM 2625 C C . VAL A 1 332 ? -16.016 17.594 16.531 1 80.69 332 VAL A C 1
ATOM 2627 O O . VAL A 1 332 ? -15.242 18.234 15.812 1 80.69 332 VAL A O 1
ATOM 2630 N N . ILE A 1 333 ? -16.391 16.359 16.328 1 84.94 333 ILE A N 1
ATOM 2631 C CA . ILE A 1 333 ? -16.234 15.75 15.016 1 84.94 333 ILE A CA 1
ATOM 2632 C C . ILE A 1 333 ? -17.562 15.789 14.266 1 84.94 333 ILE A C 1
ATOM 2634 O O . ILE A 1 333 ? -18.531 15.148 14.672 1 84.94 333 ILE A O 1
ATOM 2638 N N . GLN A 1 334 ? -17.594 16.516 13.227 1 80.06 334 GLN A N 1
ATOM 2639 C CA . GLN A 1 334 ? -18.828 16.719 12.484 1 80.06 334 GLN A CA 1
ATOM 2640 C C . GLN A 1 334 ? -18.812 15.961 11.156 1 80.06 334 GLN A C 1
ATOM 2642 O O . GLN A 1 334 ? -17.781 15.914 10.484 1 80.06 334 GLN A O 1
ATOM 2647 N N . GLY A 1 335 ? -19.938 15.477 10.852 1 81.25 335 GLY A N 1
ATOM 2648 C CA . GLY A 1 335 ? -20.094 14.766 9.594 1 81.25 335 GLY A CA 1
ATOM 2649 C C . GLY A 1 335 ? -20.953 13.531 9.711 1 81.25 335 GLY A C 1
ATOM 2650 O O . GLY A 1 335 ? -21.578 13.289 10.75 1 81.25 335 GLY A O 1
ATOM 2651 N N . PRO A 1 336 ? -21.094 12.75 8.68 1 83.75 336 PRO A N 1
ATOM 2652 C CA . PRO A 1 336 ? -20.422 12.93 7.395 1 83.75 336 PRO A CA 1
ATOM 2653 C C . PRO A 1 336 ? -21.031 14.062 6.57 1 83.75 336 PRO A C 1
ATOM 2655 O O . PRO A 1 336 ? -22.25 14.188 6.492 1 83.75 336 PRO A O 1
ATOM 2658 N N . PHE A 1 337 ? -20.156 14.867 5.934 1 75.69 337 PHE A N 1
ATOM 2659 C CA . PHE A 1 337 ? -20.562 15.953 5.055 1 75.69 337 PHE A CA 1
ATOM 2660 C C . PHE A 1 337 ? -20.766 15.453 3.629 1 75.69 337 PHE A C 1
ATOM 2662 O O . PHE A 1 337 ? -21.641 15.938 2.908 1 75.69 337 PHE A O 1
ATOM 2669 N N . TRP A 1 338 ? -19.875 14.547 3.229 1 78.12 338 TRP A N 1
ATOM 2670 C CA . TRP A 1 338 ? -19.906 13.977 1.888 1 78.12 338 TRP A CA 1
ATOM 2671 C C . TRP A 1 338 ? -19.797 12.453 1.944 1 78.12 338 TRP A C 1
ATOM 2673 O O . TRP A 1 338 ? -19.094 11.914 2.807 1 78.12 338 TRP A O 1
ATOM 2683 N N . ASN A 1 339 ? -20.562 11.922 1.046 1 86.88 339 ASN A N 1
ATOM 2684 C CA . ASN A 1 339 ? -20.484 10.484 0.799 1 86.88 339 ASN A CA 1
ATOM 2685 C C . ASN A 1 339 ? -20.172 10.18 -0.663 1 86.88 339 ASN A C 1
ATOM 2687 O O . ASN A 1 339 ? -20.859 10.664 -1.562 1 86.88 339 ASN A O 1
ATOM 2691 N N . TYR A 1 340 ? -19.062 9.539 -0.855 1 90.31 340 TYR A N 1
ATOM 2692 C CA . TYR A 1 340 ? -18.703 9.141 -2.211 1 90.31 340 TYR A CA 1
ATOM 2693 C C . TYR A 1 340 ? -18.547 7.629 -2.318 1 90.31 340 TYR A C 1
ATOM 2695 O O . TYR A 1 340 ? -18.391 6.941 -1.307 1 90.31 340 TYR A O 1
ATOM 2703 N N . ASP A 1 341 ? -18.672 7.164 -3.525 1 93 341 ASP A N 1
ATOM 2704 C CA . ASP A 1 341 ? -18.672 5.734 -3.811 1 93 341 ASP A CA 1
ATOM 2705 C C . ASP A 1 341 ? -17.656 5.398 -4.902 1 93 341 ASP A C 1
ATOM 2707 O O . ASP A 1 341 ? -17.766 5.875 -6.035 1 93 341 ASP A O 1
ATOM 2711 N N . THR A 1 342 ? -16.766 4.504 -4.621 1 95.69 342 THR A N 1
ATOM 2712 C CA . THR A 1 342 ? -15.695 4.207 -5.566 1 95.69 342 THR A CA 1
ATOM 2713 C C . THR A 1 342 ? -16.156 3.205 -6.617 1 95.69 342 THR A C 1
ATOM 2715 O O . THR A 1 342 ? -15.375 2.789 -7.477 1 95.69 342 THR A O 1
ATOM 2718 N N . SER A 1 343 ? -17.406 2.812 -6.617 1 93.62 343 SER A N 1
ATOM 2719 C CA . SER A 1 343 ? -17.953 2.029 -7.723 1 93.62 343 SER A CA 1
ATOM 2720 C C . SER A 1 343 ? -18.266 2.912 -8.93 1 93.62 343 SER A C 1
ATOM 2722 O O . SER A 1 343 ? -18.594 2.41 -10 1 93.62 343 SER A O 1
ATOM 2724 N N . SER A 1 344 ? -18.078 4.191 -8.719 1 90.06 344 SER A N 1
ATOM 2725 C CA . SER A 1 344 ? -18.312 5.18 -9.766 1 90.06 344 SER A CA 1
ATOM 2726 C C . SER A 1 344 ? -17.047 5.957 -10.086 1 90.06 344 SER A C 1
ATOM 2728 O O . SER A 1 344 ? -16.469 6.59 -9.203 1 90.06 344 SER A O 1
ATOM 2730 N N . VAL A 1 345 ? -16.719 6.027 -11.391 1 90.56 345 VAL A N 1
ATOM 2731 C CA . VAL A 1 345 ? -15.531 6.758 -11.812 1 90.56 345 VAL A CA 1
ATOM 2732 C C . VAL A 1 345 ? -15.688 8.234 -11.469 1 90.56 345 VAL A C 1
ATOM 2734 O O . VAL A 1 345 ? -14.719 8.898 -11.094 1 90.56 345 VAL A O 1
ATOM 2737 N N . VAL A 1 346 ? -16.844 8.734 -11.586 1 87.06 346 VAL A N 1
ATOM 2738 C CA . VAL A 1 346 ? -17.078 10.148 -11.328 1 87.06 346 VAL A CA 1
ATOM 2739 C C . VAL A 1 346 ? -16.859 10.453 -9.844 1 87.06 346 VAL A C 1
ATOM 2741 O O . VAL A 1 346 ? -16.25 11.469 -9.5 1 87.06 346 VAL A O 1
ATOM 2744 N N . GLU A 1 347 ? -17.312 9.594 -9.055 1 90.62 347 GLU A N 1
ATOM 2745 C CA . GLU A 1 347 ? -17.188 9.844 -7.625 1 90.62 347 GLU A CA 1
ATOM 2746 C C . GLU A 1 347 ? -15.75 9.641 -7.156 1 90.62 347 GLU A C 1
ATOM 2748 O O . GLU A 1 347 ? -15.297 10.297 -6.223 1 90.62 347 GLU A O 1
ATOM 2753 N N . ILE A 1 348 ? -15.008 8.766 -7.84 1 94.69 348 ILE A N 1
ATOM 2754 C CA . ILE A 1 348 ? -13.578 8.688 -7.586 1 94.69 348 ILE A CA 1
ATOM 2755 C C . ILE A 1 348 ? -12.922 10.031 -7.898 1 94.69 348 ILE A C 1
ATOM 2757 O O . ILE A 1 348 ? -12.078 10.508 -7.137 1 94.69 348 ILE A O 1
ATOM 2761 N N . ILE A 1 349 ? -13.336 10.625 -8.969 1 91 349 ILE A N 1
ATOM 2762 C CA . ILE A 1 349 ? -12.805 11.93 -9.352 1 91 349 ILE A CA 1
ATOM 2763 C C . ILE A 1 349 ? -13.156 12.961 -8.289 1 91 349 ILE A C 1
ATOM 2765 O O . ILE A 1 349 ? -12.336 13.812 -7.941 1 91 349 ILE A O 1
ATOM 2769 N N . PHE A 1 350 ? -14.344 12.867 -7.742 1 87.94 350 PHE A N 1
ATOM 2770 C CA . PHE A 1 350 ? -14.742 13.773 -6.676 1 87.94 350 PHE A CA 1
ATOM 2771 C C . PHE A 1 350 ? -13.844 13.594 -5.453 1 87.94 350 PHE A C 1
ATOM 2773 O O . PHE A 1 350 ? -13.445 14.578 -4.824 1 87.94 350 PHE A O 1
ATOM 2780 N N . ILE A 1 351 ? -13.57 12.398 -5.105 1 93.44 351 ILE A N 1
ATOM 2781 C CA . ILE A 1 351 ? -12.695 12.117 -3.975 1 93.44 351 ILE A CA 1
ATOM 2782 C C . ILE A 1 351 ? -11.32 12.734 -4.223 1 93.44 351 ILE A C 1
ATOM 2784 O O . ILE A 1 351 ? -10.773 13.422 -3.355 1 93.44 351 ILE A O 1
ATOM 2788 N N . VAL A 1 352 ? -10.781 12.516 -5.398 1 94.12 352 VAL A N 1
ATOM 2789 C CA . VAL A 1 352 ? -9.469 13.039 -5.746 1 94.12 352 VAL A CA 1
ATOM 2790 C C . VAL A 1 352 ? -9.484 14.57 -5.676 1 94.12 352 VAL A C 1
ATOM 2792 O O . VAL A 1 352 ? -8.562 15.18 -5.137 1 94.12 352 VAL A O 1
ATOM 2795 N N . ASN A 1 353 ? -10.516 15.133 -6.195 1 88.12 353 ASN A N 1
ATOM 2796 C CA . ASN A 1 353 ? -10.625 16.594 -6.184 1 88.12 353 ASN A CA 1
ATOM 2797 C C . ASN A 1 353 ? -10.695 17.125 -4.758 1 88.12 353 ASN A C 1
ATOM 2799 O O . ASN A 1 353 ? -10.086 18.156 -4.449 1 88.12 353 ASN A O 1
ATOM 2803 N N . THR A 1 354 ? -11.453 16.5 -4.004 1 89 354 THR A N 1
ATOM 2804 C CA . THR A 1 354 ? -11.562 16.922 -2.613 1 89 354 THR A CA 1
ATOM 2805 C C . THR A 1 354 ? -10.219 16.797 -1.904 1 89 354 THR A C 1
ATOM 2807 O O . THR A 1 354 ? -9.828 17.672 -1.133 1 89 354 THR A O 1
ATOM 2810 N N . LEU A 1 355 ? -9.523 15.75 -2.145 1 93.44 355 LEU A N 1
ATOM 2811 C CA . LEU A 1 355 ? -8.203 15.57 -1.564 1 93.44 355 LEU A CA 1
ATOM 2812 C C . LEU A 1 355 ? -7.246 16.672 -2.039 1 93.44 355 LEU A C 1
ATOM 2814 O O . LEU A 1 355 ? -6.441 17.172 -1.257 1 93.44 355 LEU A O 1
ATOM 2818 N N . CYS A 1 356 ? -7.348 17.016 -3.281 1 89.94 356 CYS A N 1
ATOM 2819 C CA . CYS A 1 356 ? -6.516 18.094 -3.805 1 89.94 356 CYS A CA 1
ATOM 2820 C C . CYS A 1 356 ? -6.801 19.406 -3.074 1 89.94 356 CYS A C 1
ATOM 2822 O O . CYS A 1 356 ? -5.875 20.156 -2.768 1 89.94 356 CYS A O 1
ATOM 2824 N N . GLU A 1 357 ? -8.023 19.594 -2.824 1 87.75 357 GLU A N 1
ATOM 2825 C CA . GLU A 1 357 ? -8.391 20.797 -2.08 1 87.75 357 GLU A CA 1
ATOM 2826 C C . GLU A 1 357 ? -7.832 20.766 -0.659 1 87.75 357 GLU A C 1
ATOM 2828 O O . GLU A 1 357 ? -7.398 21.781 -0.129 1 87.75 357 GLU A O 1
ATOM 2833 N N . ILE A 1 358 ? -7.859 19.641 -0.091 1 91.81 358 ILE A N 1
ATOM 2834 C CA . ILE A 1 358 ? -7.301 19.469 1.246 1 91.81 358 ILE A CA 1
ATOM 2835 C C . ILE A 1 358 ? -5.793 19.719 1.209 1 91.81 358 ILE A C 1
ATOM 2837 O O . ILE A 1 358 ? -5.242 20.359 2.105 1 91.81 358 ILE A O 1
ATOM 2841 N N . HIS A 1 359 ? -5.172 19.203 0.142 1 93.44 359 HIS A N 1
ATOM 2842 C CA . HIS A 1 359 ? -3.742 19.453 -0.017 1 93.44 359 HIS A CA 1
ATOM 2843 C C . HIS A 1 359 ? -3.449 20.938 -0.079 1 93.44 359 HIS A C 1
ATOM 2845 O O . HIS A 1 359 ? -2.533 21.438 0.589 1 93.44 359 HIS A O 1
ATOM 2851 N N . ARG A 1 360 ? -4.195 21.609 -0.833 1 89.38 360 ARG A N 1
ATOM 2852 C CA . ARG A 1 360 ? -3.996 23.047 -1.005 1 89.38 360 ARG A CA 1
ATOM 2853 C C . ARG A 1 360 ? -4.25 23.797 0.299 1 89.38 360 ARG A C 1
ATOM 2855 O O . ARG A 1 360 ? -3.473 24.672 0.68 1 89.38 360 ARG A O 1
ATOM 2862 N N . TRP A 1 361 ? -5.316 23.469 0.886 1 89.38 361 TRP A N 1
ATOM 2863 C CA . TRP A 1 361 ? -5.629 24.062 2.182 1 89.38 361 TRP A CA 1
ATOM 2864 C C . TRP A 1 361 ? -4.5 23.828 3.178 1 89.38 361 TRP A C 1
ATOM 2866 O O . TRP A 1 361 ? -4.098 24.734 3.904 1 89.38 361 TRP A O 1
ATOM 2876 N N . GLY A 1 362 ? -4.004 22.625 3.262 1 92.69 362 GLY A N 1
ATOM 2877 C CA . GLY A 1 362 ? -2.895 22.281 4.141 1 92.69 362 GLY A CA 1
ATOM 2878 C C . GLY A 1 362 ? -1.649 23.109 3.863 1 92.69 362 GLY A C 1
ATOM 2879 O O . GLY A 1 362 ? -1.018 23.625 4.789 1 92.69 362 GLY A O 1
ATOM 2880 N N . ASN A 1 363 ? -1.382 23.25 2.629 1 94.62 363 ASN A N 1
ATOM 2881 C CA . ASN A 1 363 ? -0.143 23.906 2.209 1 94.62 363 ASN A CA 1
ATOM 2882 C C . ASN A 1 363 ? -0.249 25.422 2.285 1 94.62 363 ASN A C 1
ATOM 2884 O O . ASN A 1 363 ? 0.755 26.125 2.164 1 94.62 363 ASN A O 1
ATOM 2888 N N . THR A 1 364 ? -1.468 25.953 2.455 1 90.75 364 THR A N 1
ATOM 2889 C CA . THR A 1 364 ? -1.626 27.391 2.5 1 90.75 364 THR A CA 1
ATOM 2890 C C . THR A 1 364 ? -2.15 27.844 3.863 1 90.75 364 THR A C 1
ATOM 2892 O O . THR A 1 364 ? -1.369 28.219 4.742 1 90.75 364 THR A O 1
ATOM 2895 N N . THR A 1 365 ? -3.359 27.516 4.105 1 88.44 365 THR A N 1
ATOM 2896 C CA . THR A 1 365 ? -4.035 28.016 5.301 1 88.44 365 THR A CA 1
ATOM 2897 C C . THR A 1 365 ? -3.436 27.391 6.555 1 88.44 365 THR A C 1
ATOM 2899 O O . THR A 1 365 ? -3.045 28.094 7.484 1 88.44 365 THR A O 1
ATOM 2902 N N . PHE A 1 366 ? -3.361 26.141 6.582 1 92.25 366 PHE A N 1
ATOM 2903 C CA . PHE A 1 366 ? -2.832 25.453 7.754 1 92.25 366 PHE A CA 1
ATOM 2904 C C . PHE A 1 366 ? -1.359 25.781 7.957 1 92.25 366 PHE A C 1
ATOM 2906 O O . PHE A 1 366 ? -0.93 26.062 9.078 1 92.25 366 PHE A O 1
ATOM 2913 N N . ARG A 1 367 ? -0.625 25.688 6.898 1 95.81 367 ARG A N 1
ATOM 2914 C CA . ARG A 1 367 ? 0.801 26 6.953 1 95.81 367 ARG A CA 1
ATOM 2915 C C . ARG A 1 367 ? 1.036 27.406 7.488 1 95.81 367 ARG A C 1
ATOM 2917 O O . ARG A 1 367 ? 1.899 27.625 8.344 1 95.81 367 ARG A O 1
ATOM 2924 N N . LYS A 1 368 ? 0.301 28.375 6.984 1 92.94 368 LYS A N 1
ATOM 2925 C CA . LYS A 1 368 ? 0.441 29.75 7.434 1 92.94 368 LYS A CA 1
ATOM 2926 C C . LYS A 1 368 ? 0.151 29.875 8.93 1 92.94 368 LYS A C 1
ATOM 2928 O O . LYS A 1 368 ? 0.88 30.562 9.656 1 92.94 368 LYS A O 1
ATOM 2933 N N . TRP A 1 369 ? -0.856 29.297 9.32 1 92.38 369 TRP A N 1
ATOM 2934 C CA . TRP A 1 369 ? -1.185 29.312 10.742 1 92.38 369 TRP A CA 1
ATOM 2935 C C . TRP A 1 369 ? -0.049 28.719 11.562 1 92.38 369 TRP A C 1
ATOM 2937 O O . TRP A 1 369 ? 0.371 29.297 12.562 1 92.38 369 TRP A O 1
ATOM 2947 N N . LEU A 1 370 ? 0.425 27.562 11.18 1 95.81 370 LEU A N 1
ATOM 2948 C CA . LEU A 1 370 ? 1.474 26.859 11.914 1 95.81 370 LEU A CA 1
ATOM 2949 C C . LEU A 1 370 ? 2.729 27.719 12.023 1 95.81 370 LEU A C 1
ATOM 2951 O O . LEU A 1 370 ? 3.332 27.797 13.094 1 95.81 370 LEU A O 1
ATOM 2955 N N . LEU A 1 371 ? 3.064 28.297 10.953 1 94.81 371 LEU A N 1
ATOM 2956 C CA . LEU A 1 371 ? 4.289 29.078 10.93 1 94.81 371 LEU A CA 1
ATOM 2957 C C . LEU A 1 371 ? 4.148 30.328 11.805 1 94.81 371 LEU A C 1
ATOM 2959 O O . LEU A 1 371 ? 5.121 30.766 12.422 1 94.81 371 LEU A O 1
ATOM 2963 N N . THR A 1 372 ? 2.961 30.859 11.844 1 92.62 372 THR A N 1
ATOM 2964 C CA . THR A 1 372 ? 2.713 31.984 12.734 1 92.62 372 THR A CA 1
ATOM 2965 C C . THR A 1 372 ? 2.908 31.578 14.195 1 92.62 372 THR A C 1
ATOM 2967 O O . THR A 1 372 ? 3.551 32.281 14.961 1 92.62 372 THR A O 1
ATOM 2970 N N . VAL A 1 373 ? 2.4 30.453 14.508 1 93.31 373 VAL A N 1
ATOM 2971 C CA . VAL A 1 373 ? 2.498 29.953 15.875 1 93.31 373 VAL A CA 1
ATOM 2972 C C . VAL A 1 373 ? 3.951 29.609 16.203 1 93.31 373 VAL A C 1
ATOM 2974 O O . VAL A 1 373 ? 4.465 29.984 17.25 1 93.31 373 VAL A O 1
ATOM 2977 N N . ILE A 1 374 ? 4.605 28.922 15.328 1 93.44 374 ILE A N 1
ATOM 2978 C CA . ILE A 1 374 ? 5.992 28.5 15.516 1 93.44 374 ILE A CA 1
ATOM 2979 C C . ILE A 1 374 ? 6.895 29.734 15.633 1 93.44 374 ILE A C 1
ATOM 2981 O O . ILE A 1 374 ? 7.805 29.766 16.453 1 93.44 374 ILE A O 1
ATOM 2985 N N . SER A 1 375 ? 6.66 30.688 14.781 1 91.19 375 SER A N 1
ATOM 2986 C CA . SER A 1 375 ? 7.449 31.906 14.82 1 91.19 375 SER A CA 1
ATOM 2987 C C . SER A 1 375 ? 7.309 32.625 16.172 1 91.19 375 SER A C 1
ATOM 2989 O O . SER A 1 375 ? 8.273 33.188 16.688 1 91.19 375 SER A O 1
ATOM 2991 N N . GLY A 1 376 ? 6.152 32.562 16.625 1 87.56 376 GLY A N 1
ATOM 2992 C CA . GLY A 1 376 ? 5.922 33.188 17.922 1 87.56 376 GLY A CA 1
ATOM 2993 C C . GLY A 1 376 ? 6.633 32.469 19.047 1 87.56 376 GLY A C 1
ATOM 2994 O O . GLY A 1 376 ? 6.906 33.062 20.094 1 87.56 376 GLY A O 1
ATOM 2995 N N . LEU A 1 377 ? 6.887 31.219 18.766 1 85.19 377 LEU A N 1
ATOM 2996 C CA . LEU A 1 377 ? 7.535 30.391 19.781 1 85.19 377 LEU A CA 1
ATOM 2997 C C . LEU A 1 377 ? 9.055 30.562 19.719 1 85.19 377 LEU A C 1
ATOM 2999 O O . LEU A 1 377 ? 9.766 30.078 20.609 1 85.19 377 LEU A O 1
ATOM 3003 N N . GLN A 1 378 ? 9.531 31.109 18.578 1 77.56 378 GLN A N 1
ATOM 3004 C CA . GLN A 1 378 ? 10.977 31.25 18.406 1 77.56 378 GLN A CA 1
ATOM 3005 C C . GLN A 1 378 ? 11.547 32.25 19.406 1 77.56 378 GLN A C 1
ATOM 3007 O O . GLN A 1 378 ? 11.023 33.344 19.547 1 77.56 378 GLN A O 1
ATOM 3012 N N . THR A 1 379 ? 11.523 32.219 20.609 1 53.34 379 THR A N 1
ATOM 3013 C CA . THR A 1 379 ? 12.062 33.188 21.578 1 53.34 379 THR A CA 1
ATOM 3014 C C . THR A 1 379 ? 13.531 33.469 21.297 1 53.34 379 THR A C 1
ATOM 3016 O O . THR A 1 379 ? 14.211 32.656 20.641 1 53.34 379 THR A O 1
ATOM 3019 N N . ASP A 1 380 ? 13.938 34.469 22.328 1 41.69 380 ASP A N 1
ATOM 3020 C CA . ASP A 1 380 ? 14.898 35.438 22.828 1 41.69 380 ASP A CA 1
ATOM 3021 C C . ASP A 1 380 ? 16.266 34.781 23.031 1 41.69 380 ASP A C 1
ATOM 3023 O O . ASP A 1 380 ? 16.375 33.656 23.5 1 41.69 380 ASP A O 1
ATOM 3027 N N . MET B 1 1 ? 12.312 -23.109 -33.875 1 21.45 1 MET B N 1
ATOM 3028 C CA . MET B 1 1 ? 11.875 -21.859 -33.281 1 21.45 1 MET B CA 1
ATOM 3029 C C . MET B 1 1 ? 12.82 -21.422 -32.156 1 21.45 1 MET B C 1
ATOM 3031 O O . MET B 1 1 ? 13.273 -22.25 -31.375 1 21.45 1 MET B O 1
ATOM 3035 N N . PRO B 1 2 ? 13.602 -20.266 -32.25 1 25.48 2 PRO B N 1
ATOM 3036 C CA . PRO B 1 2 ? 14.766 -19.953 -31.422 1 25.48 2 PRO B CA 1
ATOM 3037 C C . PRO B 1 2 ? 14.461 -19.984 -29.938 1 25.48 2 PRO B C 1
ATOM 3039 O O . PRO B 1 2 ? 13.312 -19.75 -29.531 1 25.48 2 PRO B O 1
ATOM 3042 N N . ASP B 1 3 ? 15.07 -20.797 -29.156 1 27.97 3 ASP B N 1
ATOM 3043 C CA . ASP B 1 3 ? 15.133 -20.969 -27.703 1 27.97 3 ASP B CA 1
ATOM 3044 C C . ASP B 1 3 ? 15.211 -19.625 -27 1 27.97 3 ASP B C 1
ATOM 3046 O O . ASP B 1 3 ? 16.219 -18.906 -27.109 1 27.97 3 ASP B O 1
ATOM 3050 N N . ASP B 1 4 ? 14.195 -18.812 -27.125 1 30.92 4 ASP B N 1
ATOM 3051 C CA . ASP B 1 4 ? 14.203 -17.438 -26.656 1 30.92 4 ASP B CA 1
ATOM 3052 C C . ASP B 1 4 ? 14.852 -17.328 -25.266 1 30.92 4 ASP B C 1
ATOM 3054 O O . ASP B 1 4 ? 14.531 -18.109 -24.375 1 30.92 4 ASP B O 1
ATOM 3058 N N . GLY B 1 5 ? 16.062 -16.953 -25.094 1 31.69 5 GLY B N 1
ATOM 3059 C CA . GLY B 1 5 ? 17.062 -16.609 -24.094 1 31.69 5 GLY B CA 1
ATOM 3060 C C . GLY B 1 5 ? 16.453 -16.094 -22.797 1 31.69 5 GLY B C 1
ATOM 3061 O O . GLY B 1 5 ? 17.188 -15.68 -21.891 1 31.69 5 GLY B O 1
ATOM 3062 N N . VAL B 1 6 ? 15.352 -15.57 -22.906 1 33.31 6 VAL B N 1
ATOM 3063 C CA . VAL B 1 6 ? 14.859 -14.758 -21.797 1 33.31 6 VAL B CA 1
ATOM 3064 C C . VAL B 1 6 ? 14.648 -15.641 -20.562 1 33.31 6 VAL B C 1
ATOM 3066 O O . VAL B 1 6 ? 14.336 -15.141 -19.484 1 33.31 6 VAL B O 1
ATOM 3069 N N . SER B 1 7 ? 14.336 -16.875 -20.734 1 40.06 7 SER B N 1
ATOM 3070 C CA . SER B 1 7 ? 13.836 -17.625 -19.594 1 40.06 7 SER B CA 1
ATOM 3071 C C . SER B 1 7 ? 14.953 -17.875 -18.578 1 40.06 7 SER B C 1
ATOM 3073 O O . SER B 1 7 ? 15.125 -19.016 -18.125 1 40.06 7 SER B O 1
ATOM 3075 N N . SER B 1 8 ? 15.977 -16.906 -18.516 1 40.5 8 SER B N 1
ATOM 3076 C CA . SER B 1 8 ? 17.281 -17.281 -17.984 1 40.5 8 SER B CA 1
ATOM 3077 C C . SER B 1 8 ? 17.25 -17.469 -16.484 1 40.5 8 SER B C 1
ATOM 3079 O O . SER B 1 8 ? 17.828 -18.422 -15.953 1 40.5 8 SER B O 1
ATOM 3081 N N . VAL B 1 9 ? 16.828 -16.438 -15.844 1 41.88 9 VAL B N 1
ATOM 3082 C CA . VAL B 1 9 ? 17.156 -16.484 -14.422 1 41.88 9 VAL B CA 1
ATOM 3083 C C . VAL B 1 9 ? 16.5 -17.719 -13.781 1 41.88 9 VAL B C 1
ATOM 3085 O O . VAL B 1 9 ? 17.172 -18.484 -13.094 1 41.88 9 VAL B O 1
ATOM 3088 N N . LEU B 1 10 ? 15.266 -17.766 -13.961 1 44.97 10 LEU B N 1
ATOM 3089 C CA . LEU B 1 10 ? 14.586 -18.906 -13.375 1 44.97 10 LEU B CA 1
ATOM 3090 C C . LEU B 1 10 ? 15.078 -20.219 -13.992 1 44.97 10 LEU B C 1
ATOM 3092 O O . LEU B 1 10 ? 15.188 -21.234 -13.297 1 44.97 10 LEU B O 1
ATOM 3096 N N . ARG B 1 11 ? 15.336 -20.109 -15.352 1 48.09 11 ARG B N 1
ATOM 3097 C CA . ARG B 1 11 ? 15.945 -21.281 -15.969 1 48.09 11 ARG B CA 1
ATOM 3098 C C . ARG B 1 11 ? 17.297 -21.594 -15.328 1 48.09 11 ARG B C 1
ATOM 3100 O O . ARG B 1 11 ? 17.594 -22.75 -15.008 1 48.09 11 ARG B O 1
ATOM 3107 N N . SER B 1 12 ? 17.984 -20.422 -15.266 1 46.09 12 SER B N 1
ATOM 3108 C CA . SER B 1 12 ? 19.297 -20.609 -14.656 1 46.09 12 SER B CA 1
ATOM 3109 C C . SER B 1 12 ? 19.156 -21.078 -13.203 1 46.09 12 SER B C 1
ATOM 3111 O O . SER B 1 12 ? 19.891 -21.969 -12.766 1 46.09 12 SER B O 1
ATOM 3113 N N . VAL B 1 13 ? 18.203 -20.438 -12.594 1 47.31 13 VAL B N 1
ATOM 3114 C CA . VAL B 1 13 ? 17.984 -20.891 -11.227 1 47.31 13 VAL B CA 1
ATOM 3115 C C . VAL B 1 13 ? 17.438 -22.312 -11.227 1 47.31 13 VAL B C 1
ATOM 3117 O O . VAL B 1 13 ? 17.875 -23.156 -10.438 1 47.31 13 VAL B O 1
ATOM 3120 N N . THR B 1 14 ? 16.531 -22.484 -12.156 1 47.22 14 THR B N 1
ATOM 3121 C CA . THR B 1 14 ? 15.953 -23.812 -12.242 1 47.22 14 THR B CA 1
ATOM 3122 C C . THR B 1 14 ? 17 -24.828 -12.711 1 47.22 14 THR B C 1
ATOM 3124 O O . THR B 1 14 ? 17.078 -25.938 -12.188 1 47.22 14 THR B O 1
ATOM 3127 N N . GLU B 1 15 ? 17.688 -24.438 -13.836 1 47.62 15 GLU B N 1
ATOM 3128 C CA . GLU B 1 15 ? 18.797 -25.297 -14.273 1 47.62 15 GLU B CA 1
ATOM 3129 C C . GLU B 1 15 ? 19.812 -25.484 -13.156 1 47.62 15 GLU B C 1
ATOM 3131 O O . GLU B 1 15 ? 20.312 -26.594 -12.953 1 47.62 15 GLU B O 1
ATOM 3136 N N . TRP B 1 16 ? 20.109 -24.375 -12.617 1 43.38 16 TRP B N 1
ATOM 3137 C CA . TRP B 1 16 ? 20.969 -24.5 -11.445 1 43.38 16 TRP B CA 1
ATOM 3138 C C . TRP B 1 16 ? 20.344 -25.422 -10.406 1 43.38 16 TRP B C 1
ATOM 3140 O O . TRP B 1 16 ? 21.047 -26.266 -9.828 1 43.38 16 TRP B O 1
ATOM 3150 N N . LEU B 1 17 ? 19.172 -25.109 -10.172 1 44.66 17 LEU B N 1
ATOM 3151 C CA . LEU B 1 17 ? 18.469 -25.969 -9.227 1 44.66 17 LEU B CA 1
ATOM 3152 C C . LEU B 1 17 ? 18.469 -27.422 -9.703 1 44.66 17 LEU B C 1
ATOM 3154 O O . LEU B 1 17 ? 18.594 -28.344 -8.898 1 44.66 17 LEU B O 1
ATOM 3158 N N . ASN B 1 18 ? 18.172 -27.562 -10.922 1 45.25 18 ASN B N 1
ATOM 3159 C CA . ASN B 1 18 ? 18.203 -28.906 -11.477 1 45.25 18 ASN B CA 1
ATOM 3160 C C . ASN B 1 18 ? 19.594 -29.516 -11.391 1 45.25 18 ASN B C 1
ATOM 3162 O O . ASN B 1 18 ? 19.75 -30.719 -11.195 1 45.25 18 ASN B O 1
ATOM 3166 N N . ASP B 1 19 ? 20.547 -28.812 -11.688 1 41.28 19 ASP B N 1
ATOM 3167 C CA . ASP B 1 19 ? 21.922 -29.297 -11.609 1 41.28 19 ASP B CA 1
ATOM 3168 C C . ASP B 1 19 ? 22.391 -29.422 -10.156 1 41.28 19 ASP B C 1
ATOM 3170 O O . ASP B 1 19 ? 23.359 -30.109 -9.867 1 41.28 19 ASP B O 1
ATOM 3174 N N . SER B 1 20 ? 22.031 -28.562 -9.344 1 36.47 20 SER B N 1
ATOM 3175 C CA . SER B 1 20 ? 22.406 -28.672 -7.938 1 36.47 20 SER B CA 1
ATOM 3176 C C . SER B 1 20 ? 21.766 -29.891 -7.285 1 36.47 20 SER B C 1
ATOM 3178 O O . SER B 1 20 ? 20.547 -30.031 -7.289 1 36.47 20 SER B O 1
ATOM 3180 N N . SER B 1 21 ? 22.391 -30.953 -7.391 1 33.22 21 SER B N 1
ATOM 3181 C CA . SER B 1 21 ? 22.016 -32.156 -6.645 1 33.22 21 SER B CA 1
ATOM 3182 C C . SER B 1 21 ? 21.422 -31.797 -5.285 1 33.22 21 SER B C 1
ATOM 3184 O O . SER B 1 21 ? 21.922 -30.906 -4.598 1 33.22 21 SER B O 1
ATOM 3186 N N . CYS B 1 22 ? 20.094 -31.922 -5.109 1 34.53 22 CYS B N 1
ATOM 3187 C CA . CYS B 1 22 ? 19.656 -31.938 -3.719 1 34.53 22 CYS B CA 1
ATOM 3188 C C . CYS B 1 22 ? 20.703 -32.562 -2.816 1 34.53 22 CYS B C 1
ATOM 3190 O O . CYS B 1 22 ? 20.875 -33.781 -2.809 1 34.53 22 CYS B O 1
ATOM 3192 N N . THR B 1 23 ? 21.891 -32.219 -2.684 1 32.12 23 THR B N 1
ATOM 3193 C CA . THR B 1 23 ? 22.734 -32.875 -1.674 1 32.12 23 THR B CA 1
ATOM 3194 C C . THR B 1 23 ? 21.906 -33.219 -0.446 1 32.12 23 THR B C 1
ATOM 3196 O O . THR B 1 23 ? 21.062 -32.438 0.008 1 32.12 23 THR B O 1
ATOM 3199 N N . PRO B 1 24 ? 22.031 -34.562 -0.037 1 28.09 24 PRO B N 1
ATOM 3200 C CA . PRO B 1 24 ? 21.312 -35.062 1.131 1 28.09 24 PRO B CA 1
ATOM 3201 C C . PRO B 1 24 ? 21.359 -34.125 2.32 1 28.09 24 PRO B C 1
ATOM 3203 O O . PRO B 1 24 ? 22.391 -33.5 2.59 1 28.09 24 PRO B O 1
ATOM 3206 N N . PRO B 1 25 ? 20.406 -33.438 2.689 1 28.36 25 PRO B N 1
ATOM 3207 C CA . PRO B 1 25 ? 20.547 -32.781 4.004 1 28.36 25 PRO B CA 1
ATOM 3208 C C . PRO B 1 25 ? 21.344 -33.656 4.98 1 28.36 25 PRO B C 1
ATOM 3210 O O . PRO B 1 25 ? 21.422 -34.875 4.812 1 28.36 25 PRO B O 1
ATOM 3213 N N . ILE B 1 26 ? 22.312 -33.25 5.637 1 27.16 26 ILE B N 1
ATOM 3214 C CA . ILE B 1 26 ? 22.703 -33.969 6.84 1 27.16 26 ILE B CA 1
ATOM 3215 C C . ILE B 1 26 ? 21.484 -34.719 7.406 1 27.16 26 ILE B C 1
ATOM 3217 O O . ILE B 1 26 ? 20.469 -34.094 7.719 1 27.16 26 ILE B O 1
ATOM 3221 N N . SER B 1 27 ? 21.391 -36.031 7.285 1 25.36 27 SER B N 1
ATOM 3222 C CA . SER B 1 27 ? 20.484 -37.125 7.645 1 25.36 27 SER B CA 1
ATOM 3223 C C . SER B 1 27 ? 20.031 -37 9.094 1 25.36 27 SER B C 1
ATOM 3225 O O . SER B 1 27 ? 20.656 -37.562 10 1 25.36 27 SER B O 1
ATOM 3227 N N . GLU B 1 28 ? 19.984 -35.875 9.859 1 25.58 28 GLU B N 1
ATOM 3228 C CA . GLU B 1 28 ? 19.297 -36.438 11.016 1 25.58 28 GLU B CA 1
ATOM 3229 C C . GLU B 1 28 ? 17.984 -37.094 10.617 1 25.58 28 GLU B C 1
ATOM 3231 O O . GLU B 1 28 ? 17.25 -36.562 9.773 1 25.58 28 GLU B O 1
ATOM 3236 N N . PRO B 1 29 ? 17.906 -38.438 10.805 1 22.73 29 PRO B N 1
ATOM 3237 C CA . PRO B 1 29 ? 16.797 -39.312 10.414 1 22.73 29 PRO B CA 1
ATOM 3238 C C . PRO B 1 29 ? 15.43 -38.656 10.531 1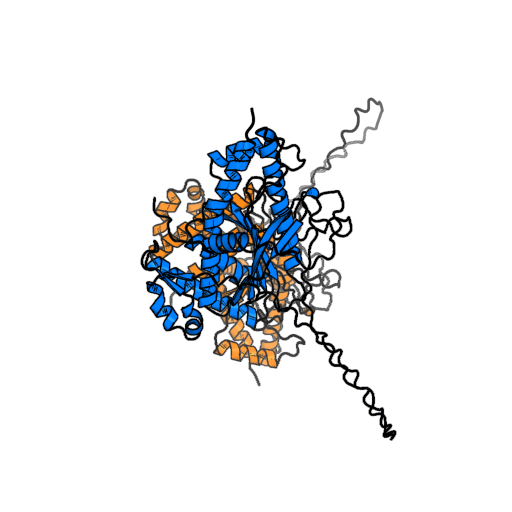 22.73 29 PRO B C 1
ATOM 3240 O O . PRO B 1 29 ? 15.062 -38.188 11.617 1 22.73 29 PRO B O 1
ATOM 3243 N N . LEU B 1 30 ? 15.148 -37.781 9.641 1 25.66 30 LEU B N 1
ATOM 3244 C CA . LEU B 1 30 ? 13.727 -37.438 9.711 1 25.66 30 LEU B CA 1
ATOM 3245 C C . LEU B 1 30 ? 12.875 -38.688 9.641 1 25.66 30 LEU B C 1
ATOM 3247 O O . LEU B 1 30 ? 13 -39.5 8.695 1 25.66 30 LEU B O 1
ATOM 3251 N N . THR B 1 31 ? 12.734 -39.438 10.695 1 22.91 31 THR B N 1
ATOM 3252 C CA . THR B 1 31 ? 11.852 -40.594 10.727 1 22.91 31 THR B CA 1
ATOM 3253 C C . THR B 1 31 ? 10.609 -40.344 9.867 1 22.91 31 THR B C 1
ATOM 3255 O O . THR B 1 31 ? 10 -39.281 9.945 1 22.91 31 THR B O 1
ATOM 3258 N N . ALA B 1 32 ? 10.625 -41 8.75 1 24.64 32 ALA B N 1
ATOM 3259 C CA . ALA B 1 32 ? 9.453 -41.219 7.906 1 24.64 32 ALA B CA 1
ATOM 3260 C C . ALA B 1 32 ? 8.18 -41.312 8.742 1 24.64 32 ALA B C 1
ATOM 3262 O O . ALA B 1 32 ? 7.922 -42.344 9.375 1 24.64 32 ALA B O 1
ATOM 3263 N N . ILE B 1 33 ? 7.855 -40.281 9.602 1 24.95 33 ILE B N 1
ATOM 3264 C CA . ILE B 1 33 ? 6.574 -40.625 10.195 1 24.95 33 ILE B CA 1
ATOM 3265 C C . ILE B 1 33 ? 5.543 -40.875 9.094 1 24.95 33 ILE B C 1
ATOM 3267 O O . ILE B 1 33 ? 5.523 -40.156 8.094 1 24.95 33 ILE B O 1
ATOM 3271 N N . GLU B 1 34 ? 4.855 -41.938 8.898 1 25.94 34 GLU B N 1
ATOM 3272 C CA . GLU B 1 34 ? 3.826 -42.406 7.977 1 25.94 34 GLU B CA 1
ATOM 3273 C C . GLU B 1 34 ? 3.088 -41.25 7.324 1 25.94 34 GLU B C 1
ATOM 3275 O O . GLU B 1 34 ? 2.693 -41.344 6.16 1 25.94 34 GLU B O 1
ATOM 3280 N N . ASN B 1 35 ? 2.518 -40.312 8.047 1 27.09 35 ASN B N 1
ATOM 3281 C CA . ASN B 1 35 ? 1.617 -39.281 7.539 1 27.09 35 ASN B CA 1
ATOM 3282 C C . ASN B 1 35 ? 2.387 -38.125 6.895 1 27.09 35 ASN B C 1
ATOM 3284 O O . ASN B 1 35 ? 3.418 -37.688 7.418 1 27.09 35 ASN B O 1
ATOM 3288 N N . CYS B 1 36 ? 2.543 -37.875 5.547 1 29.34 36 CYS B N 1
ATOM 3289 C CA . CYS B 1 36 ? 3.211 -37.125 4.48 1 29.34 36 CYS B CA 1
ATOM 3290 C C . CYS B 1 36 ? 3.525 -35.688 4.922 1 29.34 36 CYS B C 1
ATOM 3292 O O . CYS B 1 36 ? 2.93 -34.75 4.426 1 29.34 36 CYS B O 1
ATOM 3294 N N . GLN B 1 37 ? 3.84 -35.438 6.125 1 29.14 37 GLN B N 1
ATOM 3295 C CA . GLN B 1 37 ? 4.066 -34.094 6.684 1 29.14 37 GLN B CA 1
ATOM 3296 C C . GLN B 1 37 ? 5.469 -33.594 6.355 1 29.14 37 GLN B C 1
ATOM 3298 O O . GLN B 1 37 ? 6.453 -34.312 6.574 1 29.14 37 GLN B O 1
ATOM 3303 N N . SER B 1 38 ? 5.746 -32.75 5.352 1 32.66 38 SER B N 1
ATOM 3304 C CA . SER B 1 38 ? 7 -32.125 4.902 1 32.66 38 SER B CA 1
ATOM 3305 C C . SER B 1 38 ? 7.734 -31.469 6.059 1 32.66 38 SER B C 1
ATOM 3307 O O . SER B 1 38 ? 7.109 -30.812 6.898 1 32.66 38 SER B O 1
ATOM 3309 N N . ARG B 1 39 ? 8.875 -31.953 6.578 1 32.62 39 ARG B N 1
ATOM 3310 C CA . ARG B 1 39 ? 9.688 -31.391 7.652 1 32.62 39 ARG B CA 1
ATOM 3311 C C . ARG B 1 39 ? 10.539 -30.234 7.148 1 32.62 39 ARG B C 1
ATOM 3313 O O . ARG B 1 39 ? 10.953 -30.219 5.984 1 32.62 39 ARG B O 1
ATOM 3320 N N . PHE B 1 40 ? 10.633 -29.109 7.926 1 33.84 40 PHE B N 1
ATOM 3321 C CA . PHE B 1 40 ? 11.523 -27.984 7.73 1 33.84 40 PHE B CA 1
ATOM 3322 C C . PHE B 1 40 ? 12.977 -28.391 7.949 1 33.84 40 PHE B C 1
ATOM 3324 O O . PHE B 1 40 ? 13.32 -28.953 8.992 1 33.84 40 PHE B O 1
ATOM 3331 N N . VAL B 1 41 ? 13.805 -28.75 7.117 1 30.77 41 VAL B N 1
ATOM 3332 C CA . VAL B 1 41 ? 15.234 -28.984 7.336 1 30.77 41 VAL B CA 1
ATOM 3333 C C . VAL B 1 41 ? 15.945 -27.641 7.527 1 30.77 41 VAL B C 1
ATOM 3335 O O . VAL B 1 41 ? 15.977 -26.812 6.617 1 30.77 41 VAL B O 1
ATOM 3338 N N . ASN B 1 42 ? 16.094 -27.172 8.766 1 29.84 42 ASN B N 1
ATOM 3339 C CA . ASN B 1 42 ? 16.938 -26 9.031 1 29.84 42 ASN B CA 1
ATOM 3340 C C . ASN B 1 42 ? 18.375 -26.234 8.602 1 29.84 42 ASN B C 1
ATOM 3342 O O . ASN B 1 42 ? 19.016 -27.203 9.039 1 29.84 42 ASN B O 1
ATOM 3346 N N . ALA B 1 43 ? 18.891 -25.812 7.512 1 28.45 43 ALA B N 1
ATOM 3347 C CA . ALA B 1 43 ? 20.344 -25.734 7.355 1 28.45 43 ALA B CA 1
ATOM 3348 C C . ALA B 1 43 ? 20.984 -25.031 8.539 1 28.45 43 ALA B C 1
ATOM 3350 O O . ALA B 1 43 ? 20.5 -23.984 8.984 1 28.45 43 ALA B O 1
ATOM 3351 N N . ASP B 1 44 ? 21.766 -25.625 9.43 1 27.61 44 ASP B N 1
ATOM 3352 C CA . ASP B 1 44 ? 22.562 -25.156 10.57 1 27.61 44 ASP B CA 1
ATOM 3353 C C . ASP B 1 44 ? 23.375 -23.922 10.203 1 27.61 44 ASP B C 1
ATOM 3355 O O . ASP B 1 44 ? 24.344 -24.016 9.445 1 27.61 44 ASP B O 1
ATOM 3359 N N . ILE B 1 45 ? 22.891 -22.797 9.883 1 27.08 45 ILE B N 1
ATOM 3360 C CA . ILE B 1 45 ? 23.797 -21.656 10 1 27.08 45 ILE B CA 1
ATOM 3361 C C . ILE B 1 45 ? 24.391 -21.609 11.406 1 27.08 45 ILE B C 1
ATOM 3363 O O . ILE B 1 45 ? 23.656 -21.578 12.398 1 27.08 45 ILE B O 1
ATOM 3367 N N . GLN B 1 46 ? 25.609 -22.141 11.664 1 25.12 46 GLN B N 1
ATOM 3368 C CA . GLN B 1 46 ? 26.5 -21.922 12.805 1 25.12 46 GLN B CA 1
ATOM 3369 C C . GLN B 1 46 ? 26.438 -20.484 13.281 1 25.12 46 GLN B C 1
ATOM 3371 O O . GLN B 1 46 ? 26.891 -19.562 12.57 1 25.12 46 GLN B O 1
ATOM 3376 N N . GLY B 1 47 ? 25.406 -20.062 13.805 1 24.2 47 GLY B N 1
ATOM 3377 C CA . GLY B 1 47 ? 25.406 -18.812 14.547 1 24.2 47 GLY B CA 1
ATOM 3378 C C . GLY B 1 47 ? 26.625 -18.641 15.445 1 24.2 47 GLY B C 1
ATOM 3379 O O . GLY B 1 47 ? 27.047 -19.594 16.109 1 24.2 47 GLY B O 1
ATOM 3380 N N . GLY B 1 48 ? 27.609 -17.844 15.047 1 22.12 48 GLY B N 1
ATOM 3381 C CA . GLY B 1 48 ? 28.719 -17.406 15.883 1 22.12 48 GLY B CA 1
ATOM 3382 C C . GLY B 1 48 ? 28.312 -17.125 17.312 1 22.12 48 GLY B C 1
ATOM 3383 O O . GLY B 1 48 ? 27.156 -16.781 17.578 1 22.12 48 GLY B O 1
ATOM 3384 N N . GLN B 1 49 ? 28.812 -17.844 18.219 1 24.05 49 GLN B N 1
ATOM 3385 C CA . GLN B 1 49 ? 28.781 -17.688 19.672 1 24.05 49 GLN B CA 1
ATOM 3386 C C . GLN B 1 49 ? 28.906 -16.219 20.078 1 24.05 49 GLN B C 1
ATOM 3388 O O . GLN B 1 49 ? 29.891 -15.57 19.766 1 24.05 49 GLN B O 1
ATOM 3393 N N . LEU B 1 50 ? 27.812 -15.492 19.984 1 22.78 50 LEU B N 1
ATOM 3394 C CA . LEU B 1 50 ? 27.953 -14.234 20.719 1 22.78 50 LEU B CA 1
ATOM 3395 C C . LEU B 1 50 ? 28.609 -14.469 22.078 1 22.78 50 LEU B C 1
ATOM 3397 O O . LEU B 1 50 ? 28.203 -15.375 22.812 1 22.78 50 LEU B O 1
ATOM 3401 N N . SER B 1 51 ? 29.797 -14.062 22.188 1 20.66 51 SER B N 1
ATOM 3402 C CA . SER B 1 51 ? 30.625 -14.047 23.375 1 20.66 51 SER B CA 1
ATOM 3403 C C . SER B 1 51 ? 29.891 -13.453 24.578 1 20.66 51 SER B C 1
ATOM 3405 O O . SER B 1 51 ? 29.219 -12.422 24.438 1 20.66 51 SER B O 1
ATOM 3407 N N . LYS B 1 52 ? 29.297 -14.281 25.391 1 23.16 52 LYS B N 1
ATOM 3408 C CA . LYS B 1 52 ? 28.812 -13.844 26.688 1 23.16 52 LYS B CA 1
ATOM 3409 C C . LYS B 1 52 ? 29.688 -12.742 27.266 1 23.16 52 LYS B C 1
ATOM 3411 O O . LYS B 1 52 ? 30.906 -12.852 27.266 1 23.16 52 LYS B O 1
ATOM 3416 N N . LYS B 1 53 ? 29.156 -11.516 27.266 1 22.52 53 LYS B N 1
ATOM 3417 C CA . LYS B 1 53 ? 29.766 -10.422 28 1 22.52 53 LYS B CA 1
ATOM 3418 C C . LYS B 1 53 ? 30.312 -10.906 29.344 1 22.52 53 LYS B C 1
ATOM 3420 O O . LYS B 1 53 ? 29.578 -11.453 30.156 1 22.52 53 LYS B O 1
ATOM 3425 N N . ARG B 1 54 ? 31.578 -11.203 29.406 1 22.28 54 ARG B N 1
ATOM 3426 C CA . ARG B 1 54 ? 32.375 -11.43 30.609 1 22.28 54 ARG B CA 1
ATOM 3427 C C . ARG B 1 54 ? 32.031 -10.398 31.688 1 22.28 54 ARG B C 1
ATOM 3429 O O . ARG B 1 54 ? 32.125 -9.195 31.453 1 22.28 54 ARG B O 1
ATOM 3436 N N . LYS B 1 55 ? 31.047 -10.727 32.531 1 23.48 55 LYS B N 1
ATOM 3437 C CA . LYS B 1 55 ? 30.922 -10 33.781 1 23.48 55 LYS B CA 1
ATOM 3438 C C . LYS B 1 55 ? 32.281 -9.609 34.344 1 23.48 55 LYS B C 1
ATOM 3440 O O . LYS B 1 55 ? 33.188 -10.445 34.406 1 23.48 55 LYS B O 1
ATOM 3445 N N . ARG B 1 56 ? 32.625 -8.391 34.156 1 21.7 56 ARG B N 1
ATOM 3446 C CA . ARG B 1 56 ? 33.844 -7.82 34.75 1 21.7 56 ARG B CA 1
ATOM 3447 C C . ARG B 1 56 ? 34 -8.297 36.188 1 21.7 56 ARG B C 1
ATOM 3449 O O . ARG B 1 56 ? 33.188 -7.992 37.062 1 21.7 56 ARG B O 1
ATOM 3456 N N . ALA B 1 57 ? 34.469 -9.586 36.281 1 23.11 57 ALA B N 1
ATOM 3457 C CA . ALA B 1 57 ? 34.812 -10.07 37.625 1 23.11 57 ALA B CA 1
ATOM 3458 C C . ALA B 1 57 ? 35.562 -9 38.406 1 23.11 57 ALA B C 1
ATOM 3460 O O . ALA B 1 57 ? 36.406 -8.273 37.844 1 23.11 57 ALA B O 1
ATOM 3461 N N . PRO B 1 58 ? 34.969 -8.539 39.469 1 24.27 58 PRO B N 1
ATOM 3462 C CA . PRO B 1 58 ? 35.719 -7.699 40.406 1 24.27 58 PRO B CA 1
ATOM 3463 C C . PRO B 1 58 ? 37.156 -8.195 40.625 1 24.27 58 PRO B C 1
ATOM 3465 O O . PRO B 1 58 ? 37.469 -9.359 40.344 1 24.27 58 PRO B O 1
ATOM 3468 N N . SER B 1 59 ? 38.188 -7.355 40.594 1 21.88 59 SER B N 1
ATOM 3469 C CA . SER B 1 59 ? 39.625 -7.484 40.719 1 21.88 59 SER B CA 1
ATOM 3470 C C . SER B 1 59 ? 40 -8.398 41.906 1 21.88 59 SER B C 1
ATOM 3472 O O . SER B 1 59 ? 40.094 -7.953 43.031 1 21.88 59 SER B O 1
ATOM 3474 N N . PRO B 1 60 ? 39.406 -9.742 41.781 1 21.53 60 PRO B N 1
ATOM 3475 C CA . PRO B 1 60 ? 39.781 -10.383 43.031 1 21.53 60 PRO B CA 1
ATOM 3476 C C . PRO B 1 60 ? 41.281 -10.398 43.281 1 21.53 60 PRO B C 1
ATOM 3478 O O . PRO B 1 60 ? 42.062 -10.406 42.312 1 21.53 60 PRO B O 1
ATOM 3481 N N . MET B 1 61 ? 41.812 -9.922 44.375 1 20.62 61 MET B N 1
ATOM 3482 C CA . MET B 1 61 ? 43.156 -9.906 44.938 1 20.62 61 MET B CA 1
ATOM 3483 C C . MET B 1 61 ? 43.75 -11.297 44.938 1 20.62 61 MET B C 1
ATOM 3485 O O . MET B 1 61 ? 44.969 -11.453 44.781 1 20.62 61 MET B O 1
ATOM 3489 N N . SER B 1 62 ? 42.875 -12.461 45.188 1 18.67 62 SER B N 1
ATOM 3490 C CA . SER B 1 62 ? 43.5 -13.406 46.094 1 18.67 62 SER B CA 1
ATOM 3491 C C . SER B 1 62 ? 44.531 -14.266 45.344 1 18.67 62 SER B C 1
ATOM 3493 O O . SER B 1 62 ? 44.5 -14.367 44.125 1 18.67 62 SER B O 1
ATOM 3495 N N . THR B 1 63 ? 45.062 -15.414 46 1 19.42 63 THR B N 1
ATOM 3496 C CA . THR B 1 63 ? 46.281 -16.062 46.375 1 19.42 63 THR B CA 1
ATOM 3497 C C . THR B 1 63 ? 46.656 -17.156 45.406 1 19.42 63 THR B C 1
ATOM 3499 O O . THR B 1 63 ? 47.812 -17.266 44.969 1 19.42 63 THR B O 1
ATOM 3502 N N . MET B 1 64 ? 45.875 -18.391 45.375 1 18.66 64 MET B N 1
ATOM 3503 C CA . MET B 1 64 ? 46.5 -19.641 45.781 1 18.66 64 MET B CA 1
ATOM 3504 C C . MET B 1 64 ? 47.062 -20.391 44.594 1 18.66 64 MET B C 1
ATOM 3506 O O . MET B 1 64 ? 46.719 -20.094 43.438 1 18.66 64 MET B O 1
ATOM 3510 N N . SER B 1 65 ? 47.219 -21.812 44.625 1 18.84 65 SER B N 1
ATOM 3511 C CA . SER B 1 65 ? 48.281 -22.828 44.531 1 18.84 65 SER B CA 1
ATOM 3512 C C . SER B 1 65 ? 48.156 -23.609 4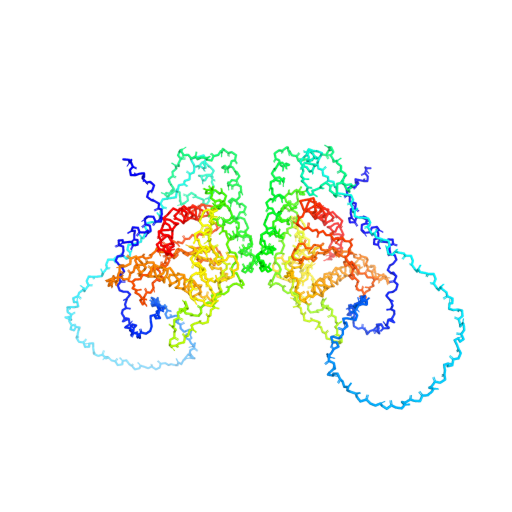3.219 1 18.84 65 SER B C 1
ATOM 3514 O O . SER B 1 65 ? 49.031 -24.406 42.906 1 18.84 65 SER B O 1
ATOM 3516 N N . ASP B 1 66 ? 47.031 -23.547 42.406 1 17.91 66 ASP B N 1
ATOM 3517 C CA . ASP B 1 66 ? 46.688 -24.891 41.969 1 17.91 66 ASP B CA 1
ATOM 3518 C C . ASP B 1 66 ? 47.719 -25.453 41 1 17.91 66 ASP B C 1
ATOM 3520 O O . ASP B 1 66 ? 48.406 -24.703 40.312 1 17.91 66 ASP B O 1
ATOM 3524 N N . PRO B 1 67 ? 47.594 -26.891 40.75 1 19.77 67 PRO B N 1
ATOM 3525 C CA . PRO B 1 67 ? 48.406 -28.078 40.438 1 19.77 67 PRO B CA 1
ATOM 3526 C C . PRO B 1 67 ? 48.75 -28.156 38.938 1 19.77 67 PRO B C 1
ATOM 3528 O O . PRO B 1 67 ? 48.094 -27.531 38.125 1 19.77 67 PRO B O 1
ATOM 3531 N N . ILE B 1 68 ? 49.844 -28.891 38.625 1 20.89 68 ILE B N 1
ATOM 3532 C CA . ILE B 1 68 ? 50.844 -29.125 37.625 1 20.89 68 ILE B CA 1
ATOM 3533 C C . ILE B 1 68 ? 50.25 -29.938 36.469 1 20.89 68 ILE B C 1
ATOM 3535 O O . ILE B 1 68 ? 50.75 -31 36.125 1 20.89 68 ILE B O 1
ATOM 3539 N N . MET B 1 69 ? 48.875 -29.734 36.125 1 19.61 69 MET B N 1
ATOM 3540 C CA . MET B 1 69 ? 48.406 -30.828 35.281 1 19.61 69 MET B CA 1
ATOM 3541 C C . MET B 1 69 ? 49.219 -30.922 34 1 19.61 69 MET B C 1
ATOM 3543 O O . MET B 1 69 ? 49.406 -29.922 33.312 1 19.61 69 MET B O 1
ATOM 3547 N N . ARG B 1 70 ? 49.938 -32.031 33.906 1 20.05 70 ARG B N 1
ATOM 3548 C CA . ARG B 1 70 ? 50.875 -32.594 32.906 1 20.05 70 ARG B CA 1
ATOM 3549 C C . ARG B 1 70 ? 50.219 -32.656 31.531 1 20.05 70 ARG B C 1
ATOM 3551 O O . ARG B 1 70 ? 49.031 -33 31.406 1 20.05 70 ARG B O 1
ATOM 3558 N N . SER B 1 71 ? 50.812 -31.938 30.609 1 20.91 71 SER B N 1
ATOM 3559 C CA . SER B 1 71 ? 50.469 -31.594 29.219 1 20.91 71 SER B CA 1
ATOM 3560 C C . SER B 1 71 ? 50.5 -32.812 28.328 1 20.91 71 SER B C 1
ATOM 3562 O O . SER B 1 71 ? 51.562 -33.469 28.172 1 20.91 71 SER B O 1
ATOM 3564 N N . PRO B 1 72 ? 49.5 -33.781 28.547 1 23 72 PRO B N 1
ATOM 3565 C CA . PRO B 1 72 ? 49.781 -35 27.766 1 23 72 PRO B CA 1
ATOM 3566 C C . PRO B 1 72 ? 50.062 -34.688 26.297 1 23 72 PRO B C 1
ATOM 3568 O O . PRO B 1 72 ? 49.688 -33.625 25.797 1 23 72 PRO B O 1
ATOM 3571 N N . PRO B 1 73 ? 51 -35.5 25.781 1 19.92 73 PRO B N 1
ATOM 3572 C CA . PRO B 1 73 ? 51.656 -35.281 24.484 1 19.92 73 PRO B CA 1
ATOM 3573 C C . PRO B 1 73 ? 50.656 -35.219 23.328 1 19.92 73 PRO B C 1
ATOM 3575 O O . PRO B 1 73 ? 49.562 -35.812 23.422 1 19.92 73 PRO B O 1
ATOM 3578 N N . LYS B 1 74 ? 50.781 -34.25 22.531 1 24.12 74 LYS B N 1
ATOM 3579 C CA . LYS B 1 74 ? 50.062 -33.781 21.328 1 24.12 74 LYS B CA 1
ATOM 3580 C C . LYS B 1 74 ? 50.062 -34.875 20.25 1 24.12 74 LYS B C 1
ATOM 3582 O O . LYS B 1 74 ? 51.094 -35.125 19.625 1 24.12 74 LYS B O 1
ATOM 3587 N N . SER B 1 75 ? 49.625 -36.125 20.594 1 19.78 75 SER B N 1
ATOM 3588 C CA . SER B 1 75 ? 49.719 -37.062 19.5 1 19.78 75 SER B CA 1
ATOM 3589 C C . SER B 1 75 ? 49.125 -36.5 18.219 1 19.78 75 SER B C 1
ATOM 3591 O O . SER B 1 75 ? 48.125 -35.781 18.25 1 19.78 75 SER B O 1
ATOM 3593 N N . SER B 1 76 ? 49.969 -36.406 17.188 1 22.05 76 SER B N 1
ATOM 3594 C CA . SER B 1 76 ? 49.906 -35.875 15.828 1 22.05 76 SER B CA 1
ATOM 3595 C C . SER B 1 76 ? 48.812 -36.531 15.023 1 22.05 76 SER B C 1
ATOM 3597 O O . SER B 1 76 ? 48.781 -36.438 13.797 1 22.05 76 SER B O 1
ATOM 3599 N N . SER B 1 77 ? 47.688 -36.875 15.633 1 21.62 77 SER B N 1
ATOM 3600 C CA . SER B 1 77 ? 46.844 -37.625 14.695 1 21.62 77 SER B CA 1
ATOM 3601 C C . SER B 1 77 ? 46.625 -36.844 13.414 1 21.62 77 SER B C 1
ATOM 3603 O O . SER B 1 77 ? 46.406 -35.625 13.461 1 21.62 77 SER B O 1
ATOM 3605 N N . SER B 1 78 ? 47.25 -37.344 12.336 1 21.72 78 SER B N 1
ATOM 3606 C CA . SER B 1 78 ? 47.156 -36.906 10.938 1 21.72 78 SER B CA 1
ATOM 3607 C C . SER B 1 78 ? 45.719 -36.688 10.508 1 21.72 78 SER B C 1
ATOM 3609 O O . SER B 1 78 ? 44.906 -37.594 10.516 1 21.72 78 SER B O 1
ATOM 3611 N N . THR B 1 79 ? 45.188 -35.656 11.039 1 24.84 79 THR B N 1
ATOM 3612 C CA . THR B 1 79 ? 43.844 -35.312 10.625 1 24.84 79 THR B CA 1
ATOM 3613 C C . THR B 1 79 ? 43.75 -35.188 9.102 1 24.84 79 THR B C 1
ATOM 3615 O O . THR B 1 79 ? 44.438 -34.375 8.492 1 24.84 79 THR B O 1
ATOM 3618 N N . THR B 1 80 ? 43.531 -36.312 8.453 1 24.12 80 THR B N 1
ATOM 3619 C CA . THR B 1 80 ? 43.219 -36.344 7.027 1 24.12 80 THR B CA 1
ATOM 3620 C C . THR B 1 80 ? 42.25 -35.219 6.672 1 24.12 80 THR B C 1
ATOM 3622 O O . THR B 1 80 ? 41.188 -35.094 7.281 1 24.12 80 THR B O 1
ATOM 3625 N N . SER B 1 81 ? 42.844 -34.125 6.164 1 25.75 81 SER B N 1
ATOM 3626 C CA . SER B 1 81 ? 42.219 -32.938 5.633 1 25.75 81 SER B CA 1
ATOM 3627 C C . SER B 1 81 ? 41.094 -33.281 4.676 1 25.75 81 SER B C 1
ATOM 3629 O O . SER B 1 81 ? 41.312 -33.875 3.621 1 25.75 81 SER B O 1
ATOM 3631 N N . SER B 1 82 ? 40 -33.875 5.145 1 27.12 82 SER B N 1
ATOM 3632 C CA . SER B 1 82 ? 38.875 -34.062 4.254 1 27.12 82 SER B CA 1
ATOM 3633 C C . SER B 1 82 ? 38.625 -32.812 3.393 1 27.12 82 SER B C 1
ATOM 3635 O O . SER B 1 82 ? 38.625 -31.688 3.898 1 27.12 82 SER B O 1
ATOM 3637 N N . ARG B 1 83 ? 38.938 -32.906 2.096 1 27.33 83 ARG B N 1
ATOM 3638 C CA . ARG B 1 83 ? 38.75 -32 0.969 1 27.33 83 ARG B CA 1
ATOM 3639 C C . ARG B 1 83 ? 37.469 -31.203 1.109 1 27.33 83 ARG B C 1
ATOM 3641 O O . ARG B 1 83 ? 36.406 -31.766 1.411 1 27.33 83 ARG B O 1
ATOM 3648 N N . SER B 1 84 ? 37.719 -29.984 1.481 1 29.12 84 SER B N 1
ATOM 3649 C CA . SER B 1 84 ? 36.781 -28.875 1.559 1 29.12 84 SER B CA 1
ATOM 3650 C C . SER B 1 84 ? 35.75 -28.938 0.429 1 29.12 84 SER B C 1
ATOM 3652 O O . SER B 1 84 ? 36.125 -29.047 -0.744 1 29.12 84 SER B O 1
ATOM 3654 N N . ARG B 1 85 ? 34.688 -29.594 0.65 1 30.39 85 ARG B N 1
ATOM 3655 C CA . ARG B 1 85 ? 33.562 -29.703 -0.276 1 30.39 85 ARG B CA 1
ATOM 3656 C C . ARG B 1 85 ? 33.375 -28.422 -1.078 1 30.39 85 ARG B C 1
ATOM 3658 O O . ARG B 1 85 ? 33.781 -27.344 -0.626 1 30.39 85 ARG B O 1
ATOM 3665 N N . SER B 1 86 ? 33.188 -28.594 -2.424 1 30.41 86 SER B N 1
ATOM 3666 C CA . SER B 1 86 ? 33.125 -27.609 -3.494 1 30.41 86 SER B CA 1
ATOM 3667 C C . SER B 1 86 ? 32.25 -26.406 -3.086 1 30.41 86 SER B C 1
ATOM 3669 O O . SER B 1 86 ? 31.281 -26.562 -2.361 1 30.41 86 SER B O 1
ATOM 3671 N N . PRO B 1 87 ? 32.844 -25.234 -3.072 1 32.34 87 PRO B N 1
ATOM 3672 C CA . PRO B 1 87 ? 32.188 -23.953 -2.838 1 32.34 87 PRO B CA 1
ATOM 3673 C C . PRO B 1 87 ? 30.766 -23.938 -3.414 1 32.34 87 PRO B C 1
ATOM 3675 O O . PRO B 1 87 ? 30.5 -24.547 -4.449 1 32.34 87 PRO B O 1
ATOM 3678 N N . VAL B 1 88 ? 29.75 -23.969 -2.641 1 35.53 88 VAL B N 1
ATOM 3679 C CA . VAL B 1 88 ? 28.375 -23.703 -3.053 1 35.53 88 VAL B CA 1
ATOM 3680 C C . VAL B 1 88 ? 28.359 -22.844 -4.32 1 35.53 88 VAL B C 1
ATOM 3682 O O . VAL B 1 88 ? 28.922 -21.75 -4.336 1 35.53 88 VAL B O 1
ATOM 3685 N N . LYS B 1 89 ? 28.406 -23.469 -5.43 1 36.25 89 LYS B N 1
ATOM 3686 C CA . LYS B 1 89 ? 28.297 -22.719 -6.684 1 36.25 89 LYS B CA 1
ATOM 3687 C C . LYS B 1 89 ? 27.359 -21.531 -6.547 1 36.25 89 LYS B C 1
ATOM 3689 O O . LYS B 1 89 ? 26.188 -21.703 -6.188 1 36.25 89 LYS B O 1
ATOM 3694 N N . ARG B 1 90 ? 27.859 -20.453 -6.156 1 39.78 90 ARG B N 1
ATOM 3695 C CA . ARG B 1 90 ? 27.156 -19.172 -6.148 1 39.78 90 ARG B CA 1
ATOM 3696 C C . ARG B 1 90 ? 26.391 -18.953 -7.449 1 39.78 90 ARG B C 1
ATOM 3698 O O . ARG B 1 90 ? 26.953 -19.109 -8.539 1 39.78 90 ARG B O 1
ATOM 3705 N N . ILE B 1 91 ? 25.109 -19.234 -7.496 1 43.94 91 ILE B N 1
ATOM 3706 C CA . ILE B 1 91 ? 24.312 -18.828 -8.656 1 43.94 91 ILE B CA 1
ATOM 3707 C C . ILE B 1 91 ? 24.734 -17.438 -9.109 1 43.94 91 ILE B C 1
ATOM 3709 O O . ILE B 1 91 ? 24.75 -16.5 -8.312 1 43.94 91 ILE B O 1
ATOM 3713 N N . ARG B 1 92 ? 25.531 -17.359 -10.125 1 46.09 92 ARG B N 1
ATOM 3714 C CA . ARG B 1 92 ? 25.859 -16.062 -10.68 1 46.09 92 ARG B CA 1
ATOM 3715 C C . ARG B 1 92 ? 24.609 -15.18 -10.773 1 46.09 92 ARG B C 1
ATOM 3717 O O . ARG B 1 92 ? 23.531 -15.664 -11.094 1 46.09 92 ARG B O 1
ATOM 3724 N N . LYS B 1 93 ? 24.734 -14.094 -10.133 1 54.44 93 LYS B N 1
ATOM 3725 C CA . LYS B 1 93 ? 23.688 -13.086 -10.312 1 54.44 93 LYS B CA 1
ATOM 3726 C C . LYS B 1 93 ? 23.281 -12.977 -11.773 1 54.44 93 LYS B C 1
ATOM 3728 O O . LYS B 1 93 ? 24.125 -13 -12.672 1 54.44 93 LYS B O 1
ATOM 3733 N N . ALA B 1 94 ? 22.109 -13.414 -12.125 1 53.94 94 ALA B N 1
ATOM 3734 C CA . ALA B 1 94 ? 21.578 -13.344 -13.477 1 53.94 94 ALA B CA 1
ATOM 3735 C C . ALA B 1 94 ? 21.891 -12.008 -14.133 1 53.94 94 ALA B C 1
ATOM 3737 O O . ALA B 1 94 ? 21.938 -10.969 -13.461 1 53.94 94 ALA B O 1
ATOM 3738 N N . ALA B 1 95 ? 22.406 -12.172 -15.289 1 59.53 95 ALA B N 1
ATOM 3739 C CA . ALA B 1 95 ? 22.562 -10.953 -16.094 1 59.53 95 ALA B CA 1
ATOM 3740 C C . ALA B 1 95 ? 21.25 -10.164 -16.125 1 59.53 95 ALA B C 1
ATOM 3742 O O . ALA B 1 95 ? 20.172 -10.742 -16.234 1 59.53 95 ALA B O 1
ATOM 3743 N N . VAL B 1 96 ? 21.375 -8.953 -15.711 1 72.94 96 VAL B N 1
ATOM 3744 C CA . VAL B 1 96 ? 20.219 -8.07 -15.695 1 72.94 96 VAL B CA 1
ATOM 3745 C C . VAL B 1 96 ? 20.125 -7.309 -17.016 1 72.94 96 VAL B C 1
ATOM 3747 O O . VAL B 1 96 ? 21.094 -6.672 -17.438 1 72.94 96 VAL B O 1
ATOM 3750 N N . ASN B 1 97 ? 19.062 -7.527 -17.734 1 76.44 97 ASN B N 1
ATOM 3751 C CA . ASN B 1 97 ? 18.828 -6.836 -19 1 76.44 97 ASN B CA 1
ATOM 3752 C C . ASN B 1 97 ? 18.234 -5.445 -18.766 1 76.44 97 ASN B C 1
ATOM 3754 O O . ASN B 1 97 ? 17.156 -5.309 -18.203 1 76.44 97 ASN B O 1
ATOM 3758 N N . ILE B 1 98 ? 19.016 -4.465 -19.266 1 82 98 ILE B N 1
ATOM 3759 C CA . ILE B 1 98 ? 18.562 -3.084 -19.141 1 82 98 ILE B CA 1
ATOM 3760 C C . ILE B 1 98 ? 18.562 -2.404 -20.5 1 82 98 ILE B C 1
ATOM 3762 O O . ILE B 1 98 ? 19.5 -2.602 -21.297 1 82 98 ILE B O 1
ATOM 3766 N N . PRO B 1 99 ? 17.562 -1.657 -20.797 1 85.56 99 PRO B N 1
ATOM 3767 C CA . PRO B 1 99 ? 17.594 -0.912 -22.047 1 85.56 99 PRO B CA 1
ATOM 3768 C C . PRO B 1 99 ? 18.828 -0.034 -22.188 1 85.56 99 PRO B C 1
ATOM 3770 O O . PRO B 1 99 ? 19.219 0.658 -21.25 1 85.56 99 PRO B O 1
ATOM 3773 N N . LYS B 1 100 ? 19.391 -0.019 -23.391 1 87 100 LYS B N 1
ATOM 3774 C CA . LYS B 1 100 ? 20.625 0.709 -23.656 1 87 100 LYS B CA 1
ATOM 3775 C C . LYS B 1 100 ? 20.438 2.205 -23.422 1 87 100 LYS B C 1
ATOM 3777 O O . LYS B 1 100 ? 21.391 2.891 -23.016 1 87 100 LYS B O 1
ATOM 3782 N N . GLU B 1 101 ? 19.281 2.67 -23.578 1 88.38 101 GLU B N 1
ATOM 3783 C CA . GLU B 1 101 ? 18.969 4.09 -23.422 1 88.38 101 GLU B CA 1
ATOM 3784 C C . GLU B 1 101 ? 19.188 4.547 -21.984 1 88.38 101 GLU B C 1
ATOM 3786 O O . GLU B 1 101 ? 19.328 5.746 -21.719 1 88.38 101 GLU B O 1
ATOM 3791 N N . MET B 1 102 ? 19.281 3.568 -21.062 1 88.25 102 MET B N 1
ATOM 3792 C CA . MET B 1 102 ? 19.453 3.924 -19.656 1 88.25 102 MET B CA 1
ATOM 3793 C C . MET B 1 102 ? 20.922 3.973 -19.281 1 88.25 102 MET B C 1
ATOM 3795 O O . MET B 1 102 ? 21.281 4.395 -18.172 1 88.25 102 MET B O 1
ATOM 3799 N N . ARG B 1 103 ? 21.734 3.658 -20.156 1 85.25 103 ARG B N 1
ATOM 3800 C CA . ARG B 1 103 ? 23.156 3.514 -19.859 1 85.25 103 ARG B CA 1
ATOM 3801 C C . ARG B 1 103 ? 23.766 4.836 -19.391 1 85.25 103 ARG B C 1
ATOM 3803 O O . ARG B 1 103 ? 24.469 4.879 -18.375 1 85.25 103 ARG B O 1
ATOM 3810 N N . GLU B 1 104 ? 23.453 5.836 -20.047 1 83.25 104 GLU B N 1
ATOM 3811 C CA . GLU B 1 104 ? 24.031 7.133 -19.703 1 83.25 104 GLU B CA 1
ATOM 3812 C C . GLU B 1 104 ? 23.594 7.59 -18.328 1 83.25 104 GLU B C 1
ATOM 3814 O O . GLU B 1 104 ? 24.406 8.094 -17.547 1 83.25 104 GLU B O 1
ATOM 3819 N N . ASP B 1 105 ? 22.375 7.391 -18.062 1 82.44 105 ASP B N 1
ATOM 3820 C CA . ASP B 1 105 ? 21.828 7.777 -16.766 1 82.44 105 ASP B CA 1
ATOM 3821 C C . ASP B 1 105 ? 22.484 6.977 -15.633 1 82.44 105 ASP B C 1
ATOM 3823 O O . ASP B 1 105 ? 22.812 7.527 -14.586 1 82.44 105 ASP B O 1
ATOM 3827 N N . LEU B 1 106 ? 22.672 5.746 -15.875 1 84.44 106 LEU B N 1
ATOM 3828 C CA . LEU B 1 106 ? 23.234 4.863 -14.852 1 84.44 106 LEU B CA 1
ATOM 3829 C C . LEU B 1 106 ? 24.719 5.121 -14.664 1 84.44 106 LEU B C 1
ATOM 3831 O O . LEU B 1 106 ? 25.234 5.074 -13.539 1 84.44 106 LEU B O 1
ATOM 3835 N N . GLU B 1 107 ? 25.391 5.406 -15.688 1 82 107 GLU B N 1
ATOM 3836 C CA . GLU B 1 107 ? 26.812 5.691 -15.602 1 82 107 GLU B CA 1
ATOM 3837 C C . GLU B 1 107 ? 27.078 7.027 -14.914 1 82 107 GLU B C 1
ATOM 3839 O O . GLU B 1 107 ? 28.094 7.203 -14.25 1 82 107 GLU B O 1
ATOM 3844 N N . ARG B 1 108 ? 26.078 7.934 -15.016 1 79.31 108 ARG B N 1
ATOM 3845 C CA . ARG B 1 108 ? 26.234 9.258 -14.422 1 79.31 108 ARG B CA 1
ATOM 3846 C C . ARG B 1 108 ? 25.859 9.234 -12.945 1 79.31 108 ARG B C 1
ATOM 3848 O O . ARG B 1 108 ? 26.234 10.133 -12.188 1 79.31 108 ARG B O 1
ATOM 3855 N N . HIS B 1 109 ? 25.172 8.227 -12.656 1 75.94 109 HIS B N 1
ATOM 3856 C CA . HIS B 1 109 ? 24.719 8.164 -11.273 1 75.94 109 HIS B CA 1
ATOM 3857 C C . HIS B 1 109 ? 25.859 7.816 -10.328 1 75.94 109 HIS B C 1
ATOM 3859 O O . HIS B 1 109 ? 26.609 6.875 -10.586 1 75.94 109 HIS B O 1
ATOM 3865 N N . PRO B 1 110 ? 26.047 8.539 -9.328 1 66.06 110 PRO B N 1
ATOM 3866 C CA . PRO B 1 110 ? 27.234 8.43 -8.477 1 66.06 110 PRO B CA 1
ATOM 3867 C C . PRO B 1 110 ? 27.375 7.043 -7.844 1 66.06 110 PRO B C 1
ATOM 3869 O O . PRO B 1 110 ? 28.484 6.559 -7.648 1 66.06 110 PRO B O 1
ATOM 3872 N N . VAL B 1 111 ? 26.312 6.367 -7.52 1 64.38 111 VAL B N 1
ATOM 3873 C CA . VAL B 1 111 ? 26.375 5.113 -6.777 1 64.38 111 VAL B CA 1
ATOM 3874 C C . VAL B 1 111 ? 26.156 3.938 -7.727 1 64.38 111 VAL B C 1
ATOM 3876 O O . VAL B 1 111 ? 26.609 2.822 -7.457 1 64.38 111 VAL B O 1
ATOM 3879 N N . ALA B 1 112 ? 25.641 4.121 -8.766 1 62.84 112 ALA B N 1
ATOM 3880 C CA . ALA B 1 112 ? 25.203 3.051 -9.664 1 62.84 112 ALA B CA 1
ATOM 3881 C C . ALA B 1 112 ? 26.406 2.438 -10.398 1 62.84 112 ALA B C 1
ATOM 3883 O O . ALA B 1 112 ? 26.375 1.262 -10.766 1 62.84 112 ALA B O 1
ATOM 3884 N N . ARG B 1 113 ? 27.438 3.04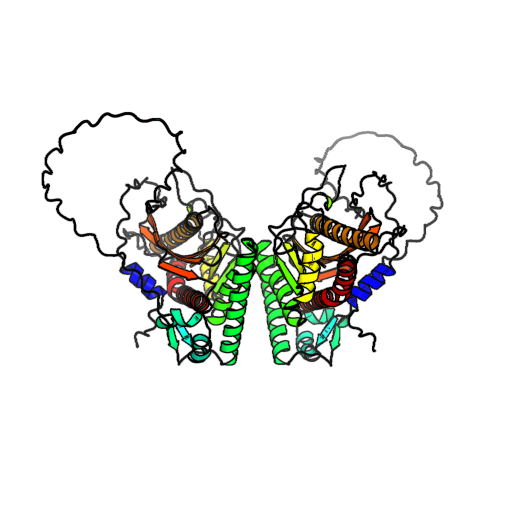5 -10.484 1 60.72 113 ARG B N 1
ATOM 3885 C CA . ARG B 1 113 ? 28.578 2.662 -11.328 1 60.72 113 ARG B CA 1
ATOM 3886 C C . ARG B 1 113 ? 29.203 1.358 -10.844 1 60.72 113 ARG B C 1
ATOM 3888 O O . ARG B 1 113 ? 29.703 0.576 -11.648 1 60.72 113 ARG B O 1
ATOM 3895 N N . ARG B 1 114 ? 29.031 1.055 -9.648 1 60.28 114 ARG B N 1
ATOM 3896 C CA . ARG B 1 114 ? 29.75 -0.069 -9.047 1 60.28 114 ARG B CA 1
ATOM 3897 C C . ARG B 1 114 ? 29.125 -1.397 -9.469 1 60.28 114 ARG B C 1
ATOM 3899 O O . ARG B 1 114 ? 29.797 -2.432 -9.461 1 60.28 114 ARG B O 1
ATOM 3906 N N . ASN B 1 115 ? 27.906 -1.438 -9.93 1 66.56 115 ASN B N 1
ATOM 3907 C CA . ASN B 1 115 ? 27.25 -2.717 -10.172 1 66.56 115 ASN B CA 1
ATOM 3908 C C . ASN B 1 115 ? 26.859 -2.867 -11.641 1 66.56 115 ASN B C 1
ATOM 3910 O O . ASN B 1 115 ? 26.062 -3.746 -11.984 1 66.56 115 ASN B O 1
ATOM 3914 N N . LEU B 1 116 ? 27.531 -2.123 -12.492 1 76.88 116 LEU B N 1
ATOM 3915 C CA . LEU B 1 116 ? 27.109 -2.115 -13.883 1 76.88 116 LEU B CA 1
ATOM 3916 C C . LEU B 1 116 ? 27.719 -3.273 -14.656 1 76.88 116 LEU B C 1
ATOM 3918 O O . LEU B 1 116 ? 27.281 -3.6 -15.758 1 76.88 116 LEU B O 1
ATOM 3922 N N . ASN B 1 117 ? 28.656 -3.896 -14.039 1 73 117 ASN B N 1
ATOM 3923 C CA . ASN B 1 117 ? 29.312 -5.016 -14.703 1 73 117 ASN B CA 1
ATOM 3924 C C . ASN B 1 117 ? 28.359 -6.188 -14.906 1 73 117 ASN B C 1
ATOM 3926 O O . ASN B 1 117 ? 28.594 -7.035 -15.773 1 73 117 ASN B O 1
ATOM 3930 N N . GLN B 1 118 ? 27.297 -6.199 -14.219 1 73.94 118 GLN B N 1
ATOM 3931 C CA . GLN B 1 118 ? 26.328 -7.289 -14.305 1 73.94 118 GLN B CA 1
ATOM 3932 C C . GLN B 1 118 ? 25.203 -6.957 -15.281 1 73.94 118 GLN B C 1
ATOM 3934 O O . GLN B 1 118 ? 24.297 -7.77 -15.5 1 73.94 118 GLN B O 1
ATOM 3939 N N . VAL B 1 119 ? 25.391 -5.828 -15.945 1 79.5 119 VAL B N 1
ATOM 3940 C CA . VAL B 1 119 ? 24.281 -5.352 -16.781 1 79.5 119 VAL B CA 1
ATOM 3941 C C . VAL B 1 119 ? 24.531 -5.727 -18.234 1 79.5 119 VAL B C 1
ATOM 3943 O O . VAL B 1 119 ? 25.641 -5.543 -18.75 1 79.5 119 VAL B O 1
ATOM 3946 N N . THR B 1 120 ? 23.625 -6.379 -18.781 1 79.81 120 THR B N 1
ATOM 3947 C CA . THR B 1 120 ? 23.562 -6.531 -20.234 1 79.81 120 THR B CA 1
ATOM 3948 C C . THR B 1 120 ? 22.656 -5.473 -20.859 1 79.81 120 THR B C 1
ATOM 3950 O O . THR B 1 120 ? 21.469 -5.391 -20.516 1 79.81 120 THR B O 1
ATOM 3953 N N . TRP B 1 121 ? 23.25 -4.746 -21.781 1 85 121 TRP B N 1
ATOM 3954 C CA . TRP B 1 121 ? 22.5 -3.664 -22.406 1 85 121 TRP B CA 1
ATOM 3955 C C . TRP B 1 121 ? 21.688 -4.184 -23.594 1 85 121 TRP B C 1
ATOM 3957 O O . TRP B 1 121 ? 22.25 -4.742 -24.531 1 85 121 TRP B O 1
ATOM 3967 N N . GLN B 1 122 ? 20.422 -3.938 -23.484 1 83.75 122 GLN B N 1
ATOM 3968 C CA . GLN B 1 122 ? 19.531 -4.453 -24.5 1 83.75 122 GLN B CA 1
ATOM 3969 C C . GLN B 1 122 ? 19.219 -3.385 -25.547 1 83.75 122 GLN B C 1
ATOM 3971 O O . GLN B 1 122 ? 18.719 -2.311 -25.219 1 83.75 122 GLN B O 1
ATOM 3976 N N . GLU B 1 123 ? 19.406 -3.797 -26.781 1 79.56 123 GLU B N 1
ATOM 3977 C CA . GLU B 1 123 ? 19.094 -2.896 -27.875 1 79.56 123 GLU B CA 1
ATOM 3978 C C . GLU B 1 123 ? 17.656 -3.088 -28.359 1 79.56 123 GLU B C 1
ATOM 3980 O O . GLU B 1 123 ? 16.969 -2.119 -28.688 1 79.56 123 GLU B O 1
ATOM 3985 N N . ASP B 1 124 ? 17.25 -4.371 -28.297 1 75.5 124 ASP B N 1
ATOM 3986 C CA . ASP B 1 124 ? 15.914 -4.691 -28.781 1 75.5 124 ASP B CA 1
ATOM 3987 C C . ASP B 1 124 ? 14.945 -4.871 -27.625 1 75.5 124 ASP B C 1
ATOM 3989 O O . ASP B 1 124 ? 15.039 -5.844 -26.875 1 75.5 124 ASP B O 1
ATOM 3993 N N . HIS B 1 125 ? 14.297 -3.812 -27.328 1 78.94 125 HIS B N 1
ATOM 3994 C CA . HIS B 1 125 ? 13.266 -3.867 -26.297 1 78.94 125 HIS B CA 1
ATOM 3995 C C . HIS B 1 125 ? 11.977 -3.209 -26.766 1 78.94 125 HIS B C 1
ATOM 3997 O O . HIS B 1 125 ? 11.969 -2.496 -27.781 1 78.94 125 HIS B O 1
ATOM 4003 N N . ARG B 1 126 ? 10.922 -3.539 -26.141 1 81.5 126 ARG B N 1
ATOM 4004 C CA . ARG B 1 126 ? 9.594 -3.109 -26.578 1 81.5 126 ARG B CA 1
ATOM 4005 C C . ARG B 1 126 ? 9.195 -1.8 -25.906 1 81.5 126 ARG B C 1
ATOM 4007 O O . ARG B 1 126 ? 8.125 -1.257 -26.188 1 81.5 126 ARG B O 1
ATOM 4014 N N . HIS B 1 127 ? 10.086 -1.208 -25.125 1 88.25 127 HIS B N 1
ATOM 4015 C CA . HIS B 1 127 ? 9.703 -0.022 -24.359 1 88.25 127 HIS B CA 1
ATOM 4016 C C . HIS B 1 127 ? 10.008 1.253 -25.141 1 88.25 127 HIS B C 1
ATOM 4018 O O . HIS B 1 127 ? 11.078 1.377 -25.75 1 88.25 127 HIS B O 1
ATOM 4024 N N . SER B 1 128 ? 9.047 2.172 -25.156 1 87.94 128 SER B N 1
ATOM 4025 C CA . SER B 1 128 ? 9.25 3.488 -25.75 1 87.94 128 SER B CA 1
ATOM 4026 C C . SER B 1 128 ? 10.195 4.332 -24.891 1 87.94 128 SER B C 1
ATOM 4028 O O . SER B 1 128 ? 10.453 4.012 -23.734 1 87.94 128 SER B O 1
ATOM 4030 N N . LEU B 1 129 ? 10.75 5.363 -25.5 1 87.25 129 LEU B N 1
ATOM 4031 C CA . LEU B 1 129 ? 11.625 6.273 -24.766 1 87.25 129 LEU B CA 1
ATOM 4032 C C . LEU B 1 129 ? 10.898 6.895 -23.578 1 87.25 129 LEU B C 1
ATOM 4034 O O . LEU B 1 129 ? 11.492 7.086 -22.516 1 87.25 129 LEU B O 1
ATOM 4038 N N . SER B 1 130 ? 9.609 7.18 -23.828 1 86.75 130 SER B N 1
ATOM 4039 C CA . SER B 1 130 ? 8.812 7.754 -22.75 1 86.75 130 SER B CA 1
ATOM 4040 C C . SER B 1 130 ? 8.641 6.77 -21.594 1 86.75 130 SER B C 1
ATOM 4042 O O . SER B 1 130 ? 8.703 7.156 -20.422 1 86.75 130 SER B O 1
ATOM 4044 N N . GLU B 1 131 ? 8.5 5.527 -21.891 1 88.25 131 GLU B N 1
ATOM 4045 C CA . GLU B 1 131 ? 8.367 4.496 -20.875 1 88.25 131 GLU B CA 1
ATOM 4046 C C . GLU B 1 131 ? 9.664 4.324 -20.094 1 88.25 131 GLU B C 1
ATOM 4048 O O . GLU B 1 131 ? 9.641 4.105 -18.875 1 88.25 131 GLU B O 1
ATOM 4053 N N . ILE B 1 132 ? 10.742 4.43 -20.797 1 90.5 132 ILE B N 1
ATOM 4054 C CA . ILE B 1 132 ? 12.047 4.281 -20.156 1 90.5 132 ILE B CA 1
ATOM 4055 C C . ILE B 1 132 ? 12.297 5.453 -19.203 1 90.5 132 ILE B C 1
ATOM 4057 O O . ILE B 1 132 ? 12.805 5.262 -18.094 1 90.5 132 ILE B O 1
ATOM 4061 N N . ARG B 1 133 ? 11.938 6.57 -19.625 1 88.62 133 ARG B N 1
ATOM 4062 C CA . ARG B 1 133 ? 12.078 7.746 -18.766 1 88.62 133 ARG B CA 1
ATOM 4063 C C . ARG B 1 133 ? 11.211 7.617 -17.516 1 88.62 133 ARG B C 1
ATOM 4065 O O . ARG B 1 133 ? 11.672 7.906 -16.406 1 88.62 133 ARG B O 1
ATOM 4072 N N . ASP B 1 134 ? 9.984 7.203 -17.734 1 89.25 134 ASP B N 1
ATOM 4073 C CA . ASP B 1 134 ? 9.078 7.008 -16.609 1 89.25 134 ASP B CA 1
ATOM 4074 C C . ASP B 1 134 ? 9.617 5.953 -15.641 1 89.25 134 ASP B C 1
ATOM 4076 O O . ASP B 1 134 ? 9.5 6.102 -14.422 1 89.25 134 ASP B O 1
ATOM 4080 N N . PHE B 1 135 ? 10.18 4.961 -16.234 1 93.5 135 PHE B N 1
ATOM 4081 C CA . PHE B 1 135 ? 10.789 3.904 -15.438 1 93.5 135 PHE B CA 1
ATOM 4082 C C . PHE B 1 135 ? 11.906 4.465 -14.562 1 93.5 135 PHE B C 1
ATOM 4084 O O . PHE B 1 135 ? 11.961 4.184 -13.367 1 93.5 135 PHE B O 1
ATOM 4091 N N . TRP B 1 136 ? 12.727 5.27 -15.141 1 91.44 136 TRP B N 1
ATOM 4092 C CA . TRP B 1 136 ? 13.859 5.855 -14.438 1 91.44 136 TRP B CA 1
ATOM 4093 C C . TRP B 1 136 ? 13.391 6.77 -13.312 1 91.44 136 TRP B C 1
ATOM 4095 O O . TRP B 1 136 ? 13.922 6.723 -12.195 1 91.44 136 TRP B O 1
ATOM 4105 N N . ILE B 1 137 ? 12.391 7.512 -13.555 1 90.94 137 ILE B N 1
ATOM 4106 C CA . ILE B 1 137 ? 11.836 8.422 -12.555 1 90.94 137 ILE B CA 1
ATOM 4107 C C . ILE B 1 137 ? 11.273 7.625 -11.383 1 90.94 137 ILE B C 1
ATOM 4109 O O . ILE B 1 137 ? 11.492 7.977 -10.227 1 90.94 137 ILE B O 1
ATOM 4113 N N . LYS B 1 138 ? 10.602 6.547 -11.711 1 95.12 138 LYS B N 1
ATOM 4114 C CA . LYS B 1 138 ? 10.008 5.711 -10.672 1 95.12 138 LYS B CA 1
ATOM 4115 C C . LYS B 1 138 ? 11.086 5.039 -9.82 1 95.12 138 LYS B C 1
ATOM 4117 O O . LYS B 1 138 ? 10.953 4.957 -8.602 1 95.12 138 LYS B O 1
ATOM 4122 N N . VAL B 1 139 ? 12.125 4.609 -10.453 1 95.44 139 VAL B N 1
ATOM 4123 C CA . VAL B 1 139 ? 13.227 3.967 -9.742 1 95.44 139 VAL B CA 1
ATOM 4124 C C . VAL B 1 139 ? 13.859 4.957 -8.766 1 95.44 139 VAL B C 1
ATOM 4126 O O . VAL B 1 139 ? 14.125 4.617 -7.609 1 95.44 139 VAL B O 1
ATOM 4129 N N . GLN B 1 140 ? 14.086 6.137 -9.188 1 93.62 140 GLN B N 1
ATOM 4130 C CA . GLN B 1 140 ? 14.656 7.164 -8.328 1 93.62 140 GLN B CA 1
ATOM 4131 C C . GLN B 1 140 ? 13.734 7.477 -7.152 1 93.62 140 GLN B C 1
ATOM 4133 O O . GLN B 1 140 ? 14.195 7.641 -6.02 1 93.62 140 GLN B O 1
ATOM 4138 N N . SER B 1 141 ? 12.484 7.531 -7.496 1 95 141 SER B N 1
ATOM 4139 C CA . SER B 1 141 ? 11.508 7.809 -6.453 1 95 141 SER B CA 1
ATOM 4140 C C . SER B 1 141 ? 11.492 6.707 -5.398 1 95 141 SER B C 1
ATOM 4142 O O . SER B 1 141 ? 11.359 6.984 -4.203 1 95 141 SER B O 1
ATOM 4144 N N . ILE B 1 142 ? 11.594 5.496 -5.832 1 97.81 142 ILE B N 1
ATOM 4145 C CA . ILE B 1 142 ? 11.617 4.359 -4.918 1 97.81 142 ILE B CA 1
ATOM 4146 C C . ILE B 1 142 ? 12.867 4.43 -4.043 1 97.81 142 ILE B C 1
ATOM 4148 O O . ILE B 1 142 ? 12.805 4.195 -2.832 1 97.81 142 ILE B O 1
ATOM 4152 N N . GLU B 1 143 ? 14 4.723 -4.641 1 96.38 143 GLU B N 1
ATOM 4153 C CA . GLU B 1 143 ? 15.234 4.848 -3.877 1 96.38 143 GLU B CA 1
ATOM 4154 C C . GLU B 1 143 ? 15.117 5.934 -2.809 1 96.38 143 GLU B C 1
ATOM 4156 O O . GLU B 1 143 ? 15.562 5.746 -1.675 1 96.38 143 GLU B O 1
ATOM 4161 N N . GLU B 1 144 ? 14.562 7.012 -3.154 1 95.56 144 GLU B N 1
ATOM 4162 C CA . GLU B 1 144 ? 14.352 8.102 -2.205 1 95.56 144 GLU B CA 1
ATOM 4163 C C . GLU B 1 144 ? 13.445 7.668 -1.059 1 95.56 144 GLU B C 1
ATOM 4165 O O . GLU B 1 144 ? 13.727 7.945 0.107 1 95.56 144 GLU B O 1
ATOM 4170 N N . ALA B 1 145 ? 12.375 7.027 -1.438 1 96.81 145 ALA B N 1
ATOM 4171 C CA . ALA B 1 145 ? 11.445 6.543 -0.42 1 96.81 145 ALA B CA 1
ATOM 4172 C C . ALA B 1 145 ? 12.133 5.555 0.52 1 96.81 145 ALA B C 1
ATOM 4174 O O . ALA B 1 145 ? 11.914 5.59 1.733 1 96.81 145 ALA B O 1
ATOM 4175 N N . ALA B 1 146 ? 12.914 4.676 -0.056 1 97.44 146 ALA B N 1
ATOM 4176 C CA . ALA B 1 146 ? 13.641 3.701 0.757 1 97.44 146 ALA B CA 1
ATOM 4177 C C . ALA B 1 146 ? 14.602 4.398 1.718 1 97.44 146 ALA B C 1
ATOM 4179 O O . ALA B 1 146 ? 14.719 4 2.881 1 97.44 146 ALA B O 1
ATOM 4180 N N . THR B 1 147 ? 15.25 5.355 1.271 1 96.38 147 THR B N 1
ATOM 4181 C CA . THR B 1 147 ? 16.172 6.125 2.092 1 96.38 147 THR B CA 1
ATOM 4182 C C . THR B 1 147 ? 15.445 6.801 3.248 1 96.38 147 THR B C 1
ATOM 4184 O O . THR B 1 147 ? 15.914 6.773 4.387 1 96.38 147 THR B O 1
ATOM 4187 N N . ILE B 1 148 ? 14.352 7.363 2.947 1 95.06 148 ILE B N 1
ATOM 4188 C CA . ILE B 1 148 ? 13.555 8.023 3.973 1 95.06 148 ILE B CA 1
ATOM 4189 C C . ILE B 1 148 ? 13.102 7.004 5.012 1 95.06 148 ILE B C 1
ATOM 4191 O O . ILE B 1 148 ? 13.203 7.25 6.219 1 95.06 148 ILE B O 1
ATOM 4195 N N . CYS B 1 149 ? 12.617 5.895 4.527 1 96.19 149 CYS B N 1
ATOM 4196 C CA . CYS B 1 149 ? 12.172 4.852 5.441 1 96.19 149 CYS B CA 1
ATOM 4197 C C . CYS B 1 149 ? 13.297 4.422 6.371 1 96.19 149 CYS B C 1
ATOM 4199 O O . CYS B 1 149 ? 13.086 4.254 7.574 1 96.19 149 CYS B O 1
ATOM 4201 N N . SER B 1 150 ? 14.406 4.223 5.805 1 95.62 150 SER B N 1
ATOM 4202 C CA . SER B 1 150 ? 15.555 3.775 6.586 1 95.62 150 SER B CA 1
ATOM 4203 C C . SER B 1 150 ? 15.992 4.84 7.586 1 95.62 150 SER B C 1
ATOM 4205 O O . SER B 1 150 ? 16.172 4.555 8.773 1 95.62 150 SER B O 1
ATOM 4207 N N . LYS B 1 151 ? 16.141 6.051 7.156 1 94.31 151 LYS B N 1
ATOM 4208 C CA . LYS B 1 151 ? 16.609 7.152 7.992 1 94.31 151 LYS B CA 1
ATOM 4209 C C . LYS B 1 151 ? 15.648 7.406 9.148 1 94.31 151 LYS B C 1
ATOM 4211 O O . LYS B 1 151 ? 16.078 7.727 10.258 1 94.31 151 LYS B O 1
ATOM 4216 N N . GLU B 1 152 ? 14.414 7.215 8.898 1 93.81 152 GLU B N 1
ATOM 4217 C CA . GLU B 1 152 ? 13.398 7.539 9.898 1 93.81 152 GLU B CA 1
ATOM 4218 C C . GLU B 1 152 ? 12.977 6.297 10.68 1 93.81 152 GLU B C 1
ATOM 4220 O O . GLU B 1 152 ? 12.07 6.363 11.516 1 93.81 152 GLU B O 1
ATOM 4225 N N . GLY B 1 153 ? 13.531 5.238 10.367 1 93 153 GLY B N 1
ATOM 4226 C CA . GLY B 1 153 ? 13.148 4.023 11.07 1 93 153 GLY B CA 1
ATOM 4227 C C . GLY B 1 153 ? 11.672 3.693 10.93 1 93 153 GLY B C 1
ATOM 4228 O O . GLY B 1 153 ? 10.992 3.441 11.922 1 93 153 GLY B O 1
ATOM 4229 N N . ARG B 1 154 ? 11.211 3.664 9.672 1 94.19 154 ARG B N 1
ATOM 4230 C CA . ARG B 1 154 ? 9.781 3.484 9.422 1 94.19 154 ARG B CA 1
ATOM 4231 C C . ARG B 1 154 ? 9.367 2.035 9.641 1 94.19 154 ARG B C 1
ATOM 4233 O O . ARG B 1 154 ? 10.211 1.135 9.641 1 94.19 154 ARG B O 1
ATOM 4240 N N . SER B 1 155 ? 8.109 1.899 9.844 1 93.5 155 SER B N 1
ATOM 4241 C CA . SER B 1 155 ? 7.527 0.599 10.156 1 93.5 155 SER B CA 1
ATOM 4242 C C . SER B 1 155 ? 7.531 -0.316 8.938 1 93.5 155 SER B C 1
ATOM 4244 O O . SER B 1 155 ? 7.754 0.138 7.812 1 93.5 155 SER B O 1
ATOM 4246 N N . GLU B 1 156 ? 7.191 -1.567 9.188 1 94.31 156 GLU B N 1
ATOM 4247 C CA . GLU B 1 156 ? 6.996 -2.566 8.141 1 94.31 156 GLU B CA 1
ATOM 4248 C C . GLU B 1 156 ? 5.91 -2.135 7.156 1 94.31 156 GLU B C 1
ATOM 4250 O O . GLU B 1 156 ? 6.059 -2.309 5.945 1 94.31 156 GLU B O 1
ATOM 4255 N N . ASP B 1 157 ? 4.906 -1.551 7.672 1 94.88 157 ASP B N 1
ATOM 4256 C CA . ASP B 1 157 ? 3.803 -1.094 6.832 1 94.88 157 ASP B CA 1
ATOM 4257 C C . ASP B 1 157 ? 4.25 0.031 5.902 1 94.88 157 ASP B C 1
ATOM 4259 O O . ASP B 1 157 ? 3.826 0.094 4.746 1 94.88 157 ASP B O 1
ATOM 4263 N N . SER B 1 158 ? 5.066 0.923 6.422 1 95.94 158 SER B N 1
ATOM 4264 C CA . SER B 1 158 ? 5.586 2.004 5.59 1 95.94 158 SER B CA 1
ATOM 4265 C C . SER B 1 158 ? 6.484 1.467 4.48 1 95.94 158 SER B C 1
ATOM 4267 O O . SER B 1 158 ? 6.398 1.907 3.334 1 95.94 158 SER B O 1
ATOM 4269 N N . TRP B 1 159 ? 7.34 0.506 4.855 1 96.88 159 TRP B N 1
ATOM 4270 C CA . TRP B 1 159 ? 8.172 -0.134 3.844 1 96.88 159 TRP B CA 1
ATOM 4271 C C . TRP B 1 159 ? 7.312 -0.825 2.789 1 96.88 159 TRP B C 1
ATOM 4273 O O . TRP B 1 159 ? 7.617 -0.767 1.596 1 96.88 159 TRP B O 1
ATOM 4283 N N . SER B 1 160 ? 6.285 -1.456 3.232 1 97.25 160 SER B N 1
ATOM 4284 C CA . SER B 1 160 ? 5.355 -2.143 2.342 1 97.25 160 SER B CA 1
ATOM 4285 C C . SER B 1 160 ? 4.75 -1.177 1.329 1 97.25 160 SER B C 1
ATOM 4287 O O . SER B 1 160 ? 4.793 -1.426 0.122 1 97.25 160 SER B O 1
ATOM 4289 N N . ASP B 1 161 ? 4.285 -0.034 1.806 1 97.19 161 ASP B N 1
ATOM 4290 C CA . ASP B 1 161 ? 3.557 0.919 0.974 1 97.19 161 ASP B CA 1
ATOM 4291 C C . ASP B 1 161 ? 4.508 1.68 0.051 1 97.19 161 ASP B C 1
ATOM 4293 O O . ASP B 1 161 ? 4.199 1.899 -1.122 1 97.19 161 ASP B O 1
ATOM 4297 N N . ASP B 1 162 ? 5.613 2.072 0.623 1 96.81 162 ASP B N 1
ATOM 4298 C CA . ASP B 1 162 ? 6.406 3.104 -0.039 1 96.81 162 ASP B CA 1
ATOM 4299 C C . ASP B 1 162 ? 7.48 2.482 -0.932 1 96.81 162 ASP B C 1
ATOM 4301 O O . ASP B 1 162 ? 7.969 3.127 -1.862 1 96.81 162 ASP B O 1
ATOM 4305 N N . VAL B 1 163 ? 7.809 1.232 -0.642 1 98.12 163 VAL B N 1
ATOM 4306 C CA . VAL B 1 163 ? 8.953 0.669 -1.353 1 98.12 163 VAL B CA 1
ATOM 4307 C C . VAL B 1 163 ? 8.547 -0.634 -2.037 1 98.12 163 VAL B C 1
ATOM 4309 O O . VAL B 1 163 ? 8.578 -0.733 -3.266 1 98.12 163 VAL B O 1
ATOM 4312 N N . VAL B 1 164 ? 8.055 -1.586 -1.272 1 98.5 164 VAL B N 1
ATOM 4313 C CA . VAL B 1 164 ? 7.848 -2.939 -1.775 1 98.5 164 VAL B CA 1
ATOM 4314 C C . VAL B 1 164 ? 6.734 -2.938 -2.82 1 98.5 164 VAL B C 1
ATOM 4316 O O . VAL B 1 164 ? 6.914 -3.441 -3.932 1 98.5 164 VAL B O 1
ATOM 4319 N N . LEU B 1 165 ? 5.645 -2.371 -2.434 1 98.25 165 LEU B N 1
ATOM 4320 C CA . LEU B 1 165 ? 4.508 -2.324 -3.348 1 98.25 165 LEU B CA 1
ATOM 4321 C C . LEU B 1 165 ? 4.875 -1.582 -4.629 1 98.25 165 LEU B C 1
ATOM 4323 O O . LEU B 1 165 ? 4.465 -1.982 -5.723 1 98.25 165 LEU B O 1
ATOM 4327 N N . GLU B 1 166 ? 5.613 -0.511 -4.484 1 97.94 166 GLU B N 1
ATOM 4328 C CA . GLU B 1 166 ? 6.016 0.279 -5.645 1 97.94 166 GLU B CA 1
ATOM 4329 C C . GLU B 1 166 ? 6.922 -0.524 -6.574 1 97.94 166 GLU B C 1
ATOM 4331 O O . GLU B 1 166 ? 6.809 -0.423 -7.797 1 97.94 166 GLU B O 1
ATOM 4336 N N . ILE B 1 167 ? 7.738 -1.326 -6.016 1 98.56 167 ILE B N 1
ATOM 4337 C CA . ILE B 1 167 ? 8.633 -2.15 -6.816 1 98.56 167 ILE B CA 1
ATOM 4338 C C . ILE B 1 167 ? 7.836 -3.227 -7.547 1 98.56 167 ILE B C 1
ATOM 4340 O O . ILE B 1 167 ? 8.031 -3.451 -8.742 1 98.56 167 ILE B O 1
ATOM 4344 N N . ILE B 1 168 ? 6.961 -3.848 -6.852 1 98.19 168 ILE B N 1
ATOM 4345 C CA . ILE B 1 168 ? 6.164 -4.918 -7.441 1 98.19 168 ILE B CA 1
ATOM 4346 C C . ILE B 1 168 ? 5.305 -4.359 -8.57 1 98.19 168 ILE B C 1
ATOM 4348 O O . ILE B 1 168 ? 5.23 -4.953 -9.656 1 98.19 168 ILE B O 1
ATOM 4352 N N . ARG B 1 169 ? 4.715 -3.225 -8.336 1 96.81 169 ARG B N 1
ATOM 4353 C CA . ARG B 1 169 ? 3.857 -2.613 -9.344 1 96.81 169 ARG B CA 1
ATOM 4354 C C . ARG B 1 169 ? 4.668 -2.168 -10.555 1 96.81 169 ARG B C 1
ATOM 4356 O O . ARG B 1 169 ? 4.207 -2.279 -11.695 1 96.81 169 ARG B O 1
ATOM 4363 N N . LEU B 1 170 ? 5.828 -1.634 -10.305 1 97.06 170 LEU B N 1
ATOM 4364 C CA . LEU B 1 170 ? 6.711 -1.255 -11.406 1 97.06 170 LEU B CA 1
ATOM 4365 C C . LEU B 1 170 ? 7.066 -2.467 -12.258 1 97.06 170 LEU B C 1
ATOM 4367 O O . LEU B 1 170 ? 7.055 -2.387 -13.492 1 97.06 170 LEU B O 1
ATOM 4371 N N . ALA B 1 171 ? 7.355 -3.547 -11.633 1 96.38 171 ALA B N 1
ATOM 4372 C CA . ALA B 1 171 ? 7.703 -4.77 -12.352 1 96.38 171 ALA B CA 1
ATOM 4373 C C . ALA B 1 171 ? 6.523 -5.273 -13.172 1 96.38 171 ALA B C 1
ATOM 4375 O O . ALA B 1 171 ? 6.695 -5.719 -14.312 1 96.38 171 ALA B O 1
ATOM 4376 N N . LEU B 1 172 ? 5.348 -5.207 -12.602 1 96.44 172 LEU B N 1
ATOM 4377 C CA . LEU B 1 172 ? 4.156 -5.656 -13.305 1 96.44 172 LEU B CA 1
ATOM 4378 C C . LEU B 1 172 ? 3.908 -4.801 -14.547 1 96.44 172 LEU B C 1
ATOM 4380 O O . LEU B 1 172 ? 3.564 -5.324 -15.609 1 96.44 172 LEU B O 1
ATOM 4384 N N . SER B 1 173 ? 4.082 -3.541 -14.359 1 93.62 173 SER B N 1
ATOM 4385 C CA . SER B 1 173 ? 3.91 -2.641 -15.5 1 93.62 173 SER B CA 1
ATOM 4386 C C . SER B 1 173 ? 5 -2.854 -16.547 1 93.62 173 SER B C 1
ATOM 4388 O O . SER B 1 173 ? 4.723 -2.885 -17.75 1 93.62 173 SER B O 1
ATOM 4390 N N . TRP B 1 174 ? 6.203 -3.039 -16.078 1 92.88 174 TRP B N 1
ATOM 4391 C CA . TRP B 1 174 ? 7.371 -3.113 -16.953 1 92.88 174 TRP B CA 1
ATOM 4392 C C . TRP B 1 174 ? 7.391 -4.43 -17.719 1 92.88 174 TRP B C 1
ATOM 4394 O O . TRP B 1 174 ? 7.871 -4.484 -18.859 1 92.88 174 TRP B O 1
ATOM 4404 N N . SER B 1 175 ? 6.867 -5.48 -17.188 1 91.19 175 SER B N 1
ATOM 4405 C CA . SER B 1 175 ? 6.867 -6.793 -17.828 1 91.19 175 SER B CA 1
ATOM 4406 C C . SER B 1 175 ? 5.785 -6.883 -18.891 1 91.19 175 SER B C 1
ATOM 4408 O O . SER B 1 175 ? 5.816 -7.781 -19.734 1 91.19 175 SER B O 1
ATOM 4410 N N . GLY B 1 176 ? 4.75 -6.043 -18.797 1 91.56 176 GLY B N 1
ATOM 4411 C CA . GLY B 1 176 ? 3.629 -6.098 -19.719 1 91.56 176 GLY B CA 1
ATOM 4412 C C . GLY B 1 176 ? 2.65 -7.215 -19.406 1 91.56 176 GLY B C 1
ATOM 4413 O O . GLY B 1 176 ? 1.826 -7.582 -20.234 1 91.56 176 GLY B O 1
ATOM 4414 N N . LEU B 1 177 ? 2.73 -7.746 -18.188 1 94.31 177 LEU B N 1
ATOM 4415 C CA . LEU B 1 177 ? 1.927 -8.914 -17.844 1 94.31 177 LEU B CA 1
ATOM 4416 C C . LEU B 1 177 ? 0.878 -8.578 -16.797 1 94.31 177 LEU B C 1
ATOM 4418 O O . LEU B 1 177 ? 0.437 -9.453 -16.047 1 94.31 177 LEU B O 1
ATOM 4422 N N . ARG B 1 178 ? 0.416 -7.352 -16.688 1 91.25 178 ARG B N 1
ATOM 4423 C CA . ARG B 1 178 ? -0.504 -6.859 -15.672 1 91.25 178 ARG B CA 1
ATOM 4424 C C . ARG B 1 178 ? -1.849 -7.574 -15.758 1 91.25 178 ARG B C 1
ATOM 4426 O O . ARG B 1 178 ? -2.582 -7.645 -14.773 1 91.25 178 ARG B O 1
ATOM 4433 N N . ASN B 1 179 ? -2.17 -8.109 -16.906 1 91.94 179 ASN B N 1
ATOM 4434 C CA . ASN B 1 179 ? -3.475 -8.742 -17.062 1 91.94 179 ASN B CA 1
ATOM 4435 C C . ASN B 1 179 ? -3.389 -10.258 -16.922 1 91.94 179 ASN B C 1
ATOM 4437 O O . ASN B 1 179 ? -4.41 -10.945 -16.953 1 91.94 179 ASN B O 1
ATOM 4441 N N . LYS B 1 180 ? -2.178 -10.734 -16.75 1 96.62 180 LYS B N 1
ATOM 4442 C CA . LYS B 1 180 ? -1.969 -12.18 -16.688 1 96.62 180 LYS B CA 1
ATOM 4443 C C . LYS B 1 180 ? -1.475 -12.602 -15.312 1 96.62 180 LYS B C 1
ATOM 4445 O O . LYS B 1 180 ? -1.657 -13.75 -14.906 1 96.62 180 LYS B O 1
ATOM 4450 N N . VAL B 1 181 ? -0.798 -11.688 -14.711 1 96.75 181 VAL B N 1
ATOM 4451 C CA . VAL B 1 181 ? -0.241 -11.875 -13.375 1 96.75 181 VAL B CA 1
ATOM 4452 C C . VAL B 1 181 ? -0.739 -10.773 -12.445 1 96.75 181 VAL B C 1
ATOM 4454 O O . VAL B 1 181 ? -0.724 -9.594 -12.805 1 96.75 181 VAL B O 1
ATOM 4457 N N . MET B 1 182 ? -1.16 -11.219 -11.266 1 96.5 182 MET B N 1
ATOM 4458 C CA . MET B 1 182 ? -1.735 -10.227 -10.367 1 96.5 182 MET B CA 1
ATOM 4459 C C . MET B 1 182 ? -1.113 -10.328 -8.977 1 96.5 182 MET B C 1
ATOM 4461 O O . MET B 1 182 ? -0.807 -11.422 -8.508 1 96.5 182 MET B O 1
ATOM 4465 N N . LEU B 1 183 ? -0.978 -9.172 -8.383 1 97.5 183 LEU B N 1
ATOM 4466 C CA . LEU B 1 183 ? -0.524 -9.094 -7 1 97.5 183 LEU B CA 1
ATOM 4467 C C . LEU B 1 183 ? -1.628 -9.523 -6.039 1 97.5 183 LEU B C 1
ATOM 4469 O O . LEU B 1 183 ? -2.791 -9.156 -6.219 1 97.5 183 LEU B O 1
ATOM 4473 N N . ALA B 1 184 ? -1.289 -10.383 -5.094 1 97.62 184 ALA B N 1
ATOM 4474 C CA . ALA B 1 184 ? -2.18 -10.797 -4.012 1 97.62 184 ALA B CA 1
ATOM 4475 C C . ALA B 1 184 ? -1.693 -10.258 -2.67 1 97.62 184 ALA B C 1
ATOM 4477 O O . ALA B 1 184 ? -0.579 -10.562 -2.238 1 97.62 184 ALA B O 1
ATOM 4478 N N . ASN B 1 185 ? -2.488 -9.398 -2.1 1 97.44 185 ASN B N 1
ATOM 4479 C CA . ASN B 1 185 ? -2.248 -9.023 -0.709 1 97.44 185 ASN B CA 1
ATOM 4480 C C . ASN B 1 185 ? -2.686 -10.125 0.251 1 97.44 185 ASN B C 1
ATOM 4482 O O . ASN B 1 185 ? -3.877 -10.406 0.378 1 97.44 185 ASN B O 1
ATOM 4486 N N . LEU B 1 186 ? -1.747 -10.68 0.996 1 97.12 186 LEU B N 1
ATOM 4487 C CA . LEU B 1 186 ? -2.012 -11.883 1.785 1 97.12 186 LEU B CA 1
ATOM 4488 C C . LEU B 1 186 ? -1.835 -11.602 3.273 1 97.12 186 LEU B C 1
ATOM 4490 O O . LEU B 1 186 ? -1.763 -12.531 4.082 1 97.12 186 LEU B O 1
ATOM 4494 N N . LYS B 1 187 ? -1.785 -10.383 3.633 1 94.94 187 LYS B N 1
ATOM 4495 C CA . LYS B 1 187 ? -1.525 -9.984 5.012 1 94.94 187 LYS B CA 1
ATOM 4496 C C . LYS B 1 187 ? -2.598 -10.523 5.953 1 94.94 187 LYS B C 1
ATOM 4498 O O . LYS B 1 187 ? -2.34 -10.734 7.141 1 94.94 187 LYS B O 1
ATOM 4503 N N . SER B 1 188 ? -3.748 -10.75 5.422 1 93.06 188 SER B N 1
ATOM 4504 C CA . SER B 1 188 ? -4.848 -11.211 6.266 1 93.06 188 SER B CA 1
ATOM 4505 C C . SER B 1 188 ? -5.324 -12.594 5.844 1 93.06 188 SER B C 1
ATOM 4507 O O . SER B 1 188 ? -6.414 -13.031 6.23 1 93.06 188 SER B O 1
ATOM 4509 N N . VAL B 1 189 ? -4.609 -13.203 5.016 1 94.19 189 VAL B N 1
ATOM 4510 C CA . VAL B 1 189 ? -5.02 -14.492 4.473 1 94.19 189 VAL B CA 1
ATOM 4511 C C . VAL B 1 189 ? -4.148 -15.602 5.059 1 94.19 189 VAL B C 1
ATOM 4513 O O . VAL B 1 189 ? -2.92 -15.5 5.066 1 94.19 189 VAL B O 1
ATOM 4516 N N . GLY B 1 190 ? -4.766 -16.562 5.594 1 92.75 190 GLY B N 1
ATOM 4517 C CA . GLY B 1 190 ? -4.043 -17.734 6.078 1 92.75 190 GLY B CA 1
ATOM 4518 C C . GLY B 1 190 ? -4.195 -18.938 5.176 1 92.75 190 GLY B C 1
ATOM 4519 O O . GLY B 1 190 ? -5.047 -18.953 4.281 1 92.75 190 GLY B O 1
ATOM 4520 N N . VAL B 1 191 ? -3.285 -19.859 5.426 1 92.62 191 VAL B N 1
ATOM 4521 C CA . VAL B 1 191 ? -3.484 -21.188 4.824 1 92.62 191 VAL B CA 1
ATOM 4522 C C . VAL B 1 191 ? -4.664 -21.891 5.496 1 92.62 191 VAL B C 1
ATOM 4524 O O . VAL B 1 191 ? -4.605 -22.203 6.688 1 92.62 191 VAL B O 1
ATOM 4527 N N . ASP B 1 192 ? -5.711 -22.094 4.711 1 88.19 192 ASP B N 1
ATOM 4528 C CA . ASP B 1 192 ? -6.945 -22.484 5.379 1 88.19 192 ASP B CA 1
ATOM 4529 C C . ASP B 1 192 ? -7.176 -24 5.27 1 88.19 192 ASP B C 1
ATOM 4531 O O . ASP B 1 192 ? -8.164 -24.516 5.789 1 88.19 192 ASP B O 1
ATOM 4535 N N . GLN B 1 193 ? -6.371 -24.688 4.629 1 87.75 193 GLN B N 1
ATOM 4536 C CA . GLN B 1 193 ? -6.395 -26.156 4.621 1 87.75 193 GLN B CA 1
ATOM 4537 C C . GLN B 1 193 ? -5.277 -26.719 5.492 1 87.75 193 GLN B C 1
ATOM 4539 O O . GLN B 1 193 ? -4.121 -26.766 5.07 1 87.75 193 GLN B O 1
ATOM 4544 N N . PRO B 1 194 ? -5.625 -27.219 6.566 1 85.5 194 PRO B N 1
ATOM 4545 C CA . PRO B 1 194 ? -4.613 -27.688 7.508 1 85.5 194 PRO B CA 1
ATOM 4546 C C . PRO B 1 194 ? -3.711 -28.766 6.914 1 85.5 194 PRO B C 1
ATOM 4548 O O . PRO B 1 194 ? -2.541 -28.891 7.293 1 85.5 194 PRO B O 1
ATOM 4551 N N . ALA B 1 195 ? -4.242 -29.547 6.047 1 83.38 195 ALA B N 1
ATOM 4552 C CA . ALA B 1 195 ? -3.496 -30.656 5.461 1 83.38 195 ALA B CA 1
ATOM 4553 C C . ALA B 1 195 ? -2.301 -30.156 4.656 1 83.38 195 ALA B C 1
ATOM 4555 O O . ALA B 1 195 ? -1.384 -30.922 4.352 1 83.38 195 ALA B O 1
ATOM 4556 N N . LEU B 1 196 ? -2.303 -28.875 4.375 1 88.5 196 LEU B N 1
ATOM 4557 C CA . LEU B 1 196 ? -1.224 -28.297 3.574 1 88.5 196 LEU B CA 1
ATOM 4558 C C . LEU B 1 196 ? -0.071 -27.844 4.461 1 88.5 196 LEU B C 1
ATOM 4560 O O . LEU B 1 196 ? 1.037 -27.609 3.975 1 88.5 196 LEU B O 1
ATOM 4564 N N . LEU B 1 197 ? -0.353 -27.703 5.652 1 87.25 197 LEU B N 1
ATOM 4565 C CA . LEU B 1 197 ? 0.634 -27.125 6.566 1 87.25 197 LEU B CA 1
ATOM 4566 C C . LEU B 1 197 ? 1.682 -28.172 6.949 1 87.25 197 LEU B C 1
ATOM 4568 O O . LEU B 1 197 ? 1.371 -29.359 7.059 1 87.25 197 LEU B O 1
ATOM 4572 N N . PRO B 1 198 ? 2.838 -27.578 7.152 1 79.31 198 PRO B N 1
ATOM 4573 C CA . PRO B 1 198 ? 3.871 -28.5 7.629 1 79.31 198 PRO B CA 1
ATOM 4574 C C . PRO B 1 198 ? 3.617 -28.984 9.055 1 79.31 198 PRO B C 1
ATOM 4576 O O . PRO B 1 198 ? 2.893 -28.344 9.812 1 79.31 198 PRO B O 1
ATOM 4579 N N . MET B 1 199 ? 4.145 -30.109 9.25 1 75.69 199 MET B N 1
ATOM 4580 C CA . MET B 1 199 ? 4.055 -30.703 10.578 1 75.69 199 MET B CA 1
ATOM 4581 C C . MET B 1 199 ? 5.379 -30.562 11.328 1 75.69 199 MET B C 1
ATOM 4583 O O . MET B 1 199 ? 6.445 -30.734 10.734 1 75.69 199 MET B O 1
ATOM 4587 N N . ARG B 1 200 ? 5.266 -29.906 12.523 1 66.62 200 ARG B N 1
ATOM 4588 C CA . ARG B 1 200 ? 6.383 -29.906 13.461 1 66.62 200 ARG B CA 1
ATOM 4589 C C . ARG B 1 200 ? 6.02 -30.625 14.75 1 66.62 200 ARG B C 1
ATOM 4591 O O . ARG B 1 200 ? 5.055 -30.266 15.422 1 66.62 200 ARG B O 1
ATOM 4598 N N . ASN B 1 201 ? 6.852 -31.594 15.078 1 66.56 201 ASN B N 1
ATOM 4599 C CA . ASN B 1 201 ? 6.609 -32.375 16.266 1 66.56 201 ASN B CA 1
ATOM 4600 C C . ASN B 1 201 ? 5.16 -32.875 16.328 1 66.56 201 ASN B C 1
ATOM 4602 O O . ASN B 1 201 ? 4.5 -32.719 17.359 1 66.56 201 ASN B O 1
ATOM 4606 N N . LEU B 1 202 ? 4.688 -33.344 15.258 1 67.38 202 LEU B N 1
ATOM 4607 C CA . LEU B 1 202 ? 3.381 -33.969 15.117 1 67.38 202 LEU B CA 1
ATOM 4608 C C . LEU B 1 202 ? 2.266 -32.938 15.211 1 67.38 202 LEU B C 1
ATOM 4610 O O . LEU B 1 202 ? 1.094 -33.281 15.352 1 67.38 202 LEU B O 1
ATOM 4614 N N . HIS B 1 203 ? 2.727 -31.734 15.305 1 70.5 203 HIS B N 1
ATOM 4615 C CA . HIS B 1 203 ? 1.723 -30.688 15.305 1 70.5 203 HIS B CA 1
ATOM 4616 C C . HIS B 1 203 ? 1.848 -29.797 14.07 1 70.5 203 HIS B C 1
ATOM 4618 O O . HIS B 1 203 ? 2.953 -29.562 13.578 1 70.5 203 HIS B O 1
ATOM 4624 N N . ARG B 1 204 ? 0.71 -29.469 13.68 1 71.38 204 ARG B N 1
ATOM 4625 C CA . ARG B 1 204 ? 0.708 -28.531 12.562 1 71.38 204 ARG B CA 1
ATOM 4626 C C . ARG B 1 204 ? 1.179 -27.156 13.008 1 71.38 204 ARG B C 1
ATOM 4628 O O . ARG B 1 204 ? 0.824 -26.688 14.094 1 71.38 204 ARG B O 1
ATOM 4635 N N . VAL B 1 205 ? 2.051 -26.688 12.203 1 71.12 205 VAL B N 1
ATOM 4636 C CA . VAL B 1 205 ? 2.588 -25.359 12.5 1 71.12 205 VAL B CA 1
ATOM 4637 C C . VAL B 1 205 ? 1.485 -24.312 12.375 1 71.12 205 VAL B C 1
ATOM 4639 O O . VAL B 1 205 ? 0.574 -24.453 11.555 1 71.12 205 VAL B O 1
ATOM 4642 N N . VAL B 1 206 ? 1.535 -23.422 13.25 1 70.06 206 VAL B N 1
ATOM 4643 C CA . VAL B 1 206 ? 0.602 -22.297 13.211 1 70.06 206 VAL B CA 1
ATOM 4644 C C . VAL B 1 206 ? 0.785 -21.531 11.906 1 70.06 206 VAL B C 1
ATOM 4646 O O . VAL B 1 206 ? 1.911 -21.203 11.523 1 70.06 206 VAL B O 1
ATOM 4649 N N . PRO B 1 207 ? -0.328 -21.406 11.312 1 68.88 207 PRO B N 1
ATOM 4650 C CA . PRO B 1 207 ? -0.257 -20.719 10.023 1 68.88 207 PRO B CA 1
ATOM 4651 C C . PRO B 1 207 ? 0.042 -19.219 10.164 1 68.88 207 PRO B C 1
ATOM 4653 O O . PRO B 1 207 ? -0.781 -18.469 10.695 1 68.88 207 PRO B O 1
ATOM 4656 N N . ASN B 1 208 ? 1.256 -18.984 9.875 1 83.88 208 ASN B N 1
ATOM 4657 C CA . ASN B 1 208 ? 1.607 -17.562 9.789 1 83.88 208 ASN B CA 1
ATOM 4658 C C . ASN B 1 208 ? 1.354 -17 8.398 1 83.88 208 ASN B C 1
ATOM 4660 O O . ASN B 1 208 ? 1.503 -17.719 7.402 1 83.88 208 ASN B O 1
ATOM 4664 N N . LYS B 1 209 ? 0.972 -15.82 8.414 1 92.5 209 LYS B N 1
ATOM 4665 C CA . LYS B 1 209 ? 0.65 -15.156 7.152 1 92.5 209 LYS B CA 1
ATOM 4666 C C . LYS B 1 209 ? 1.897 -14.555 6.516 1 92.5 209 LYS B C 1
ATOM 4668 O O . LYS B 1 209 ? 2.934 -14.422 7.168 1 92.5 209 LYS B O 1
ATOM 4673 N N . ILE B 1 210 ? 1.804 -14.406 5.293 1 95.62 210 ILE B N 1
ATOM 4674 C CA . ILE B 1 210 ? 2.818 -13.641 4.574 1 95.62 210 ILE B CA 1
ATOM 4675 C C . ILE B 1 210 ? 2.207 -12.352 4.027 1 95.62 210 ILE B C 1
ATOM 4677 O O . ILE B 1 210 ? 1.003 -12.125 4.164 1 95.62 210 ILE B O 1
ATOM 4681 N N . ASP B 1 211 ? 3.023 -11.547 3.404 1 96.69 211 ASP B N 1
ATOM 4682 C CA . ASP B 1 211 ? 2.551 -10.211 3.057 1 96.69 211 ASP B CA 1
ATOM 4683 C C . ASP B 1 211 ? 1.956 -10.188 1.651 1 96.69 211 ASP B C 1
ATOM 4685 O O . ASP B 1 211 ? 0.841 -9.703 1.452 1 96.69 211 ASP B O 1
ATOM 4689 N N . TYR B 1 212 ? 2.721 -10.727 0.687 1 98.31 212 TYR B N 1
ATOM 4690 C CA . TYR B 1 212 ? 2.256 -10.641 -0.693 1 98.31 212 TYR B CA 1
ATOM 4691 C C . TYR B 1 212 ? 2.549 -11.938 -1.444 1 98.31 212 TYR B C 1
ATOM 4693 O O . TYR B 1 212 ? 3.383 -12.734 -1.013 1 98.31 212 TYR B O 1
ATOM 4701 N N . GLY B 1 213 ? 1.832 -12.102 -2.496 1 97.88 213 GLY B N 1
ATOM 4702 C CA . GLY B 1 213 ? 2.098 -13.125 -3.498 1 97.88 213 GLY B CA 1
ATOM 4703 C C . GLY B 1 213 ? 1.709 -12.695 -4.902 1 97.88 213 GLY B C 1
ATOM 4704 O O . GLY B 1 213 ? 1.116 -11.633 -5.09 1 97.88 213 GLY B O 1
ATOM 4705 N N . LEU B 1 214 ? 2.154 -13.453 -5.852 1 97.88 214 LEU B N 1
ATOM 4706 C CA . LEU B 1 214 ? 1.703 -13.297 -7.23 1 97.88 214 LEU B CA 1
ATOM 4707 C C . LEU B 1 214 ? 0.892 -14.5 -7.68 1 97.88 214 LEU B C 1
ATOM 4709 O O . LEU B 1 214 ? 1.259 -15.648 -7.395 1 97.88 214 LEU B O 1
ATOM 4713 N N . ARG B 1 215 ? -0.188 -14.203 -8.281 1 98 215 ARG B N 1
ATOM 4714 C CA . ARG B 1 215 ? -1.08 -15.258 -8.758 1 98 215 ARG B CA 1
ATOM 4715 C C . ARG B 1 215 ? -1.354 -15.109 -10.25 1 98 215 ARG B C 1
ATOM 4717 O O . ARG B 1 215 ? -1.266 -14.008 -10.797 1 98 215 ARG B O 1
ATOM 4724 N N . LEU B 1 216 ? -1.695 -16.219 -10.836 1 98 216 LEU B N 1
ATOM 4725 C CA . LEU B 1 216 ? -2.09 -16.203 -12.242 1 98 216 LEU B CA 1
ATOM 4726 C C . LEU B 1 216 ? -3.521 -15.703 -12.398 1 98 216 LEU B C 1
ATOM 4728 O O . LEU B 1 216 ? -4.379 -15.984 -11.555 1 98 216 LEU B O 1
ATOM 4732 N N . GLN B 1 217 ? -3.707 -14.961 -13.414 1 97.44 217 GLN B N 1
ATOM 4733 C CA . GLN B 1 217 ? -5.059 -14.609 -13.836 1 97.44 217 GLN B CA 1
ATOM 4734 C C . GLN B 1 217 ? -5.527 -15.5 -14.984 1 97.44 217 GLN B C 1
ATOM 4736 O O . GLN B 1 217 ? -5.066 -15.359 -16.109 1 97.44 217 GLN B O 1
ATOM 4741 N N . PRO B 1 218 ? -6.473 -16.391 -14.68 1 97.25 218 PRO B N 1
ATOM 4742 C CA . PRO B 1 218 ? -6.945 -17.266 -15.75 1 97.25 218 PRO B CA 1
ATOM 4743 C C . PRO B 1 218 ? -7.773 -16.516 -16.797 1 97.25 218 PRO B C 1
ATOM 4745 O O . PRO B 1 218 ? -8.492 -15.57 -16.469 1 97.25 218 PRO B O 1
ATOM 4748 N N . ASP B 1 219 ? -7.617 -16.922 -18 1 95.31 219 ASP B N 1
ATOM 4749 C CA . ASP B 1 219 ? -8.555 -16.438 -19.016 1 95.31 219 ASP B CA 1
ATOM 4750 C C . ASP B 1 219 ? -9.883 -17.188 -18.922 1 95.31 219 ASP B C 1
ATOM 4752 O O . ASP B 1 219 ? -10.078 -18.016 -18.047 1 95.31 219 ASP B O 1
ATOM 4756 N N . ALA B 1 220 ? -10.797 -16.875 -19.812 1 95.44 220 ALA B N 1
ATOM 4757 C CA . ALA B 1 220 ? -12.156 -17.406 -19.734 1 95.44 220 ALA B CA 1
ATOM 4758 C C . ALA B 1 220 ? -12.164 -18.938 -19.859 1 95.44 220 ALA B C 1
ATOM 4760 O O . ALA B 1 220 ? -12.883 -19.625 -19.141 1 95.44 220 ALA B O 1
ATOM 4761 N N . GLU B 1 221 ? -11.453 -19.438 -20.75 1 95.31 221 GLU B N 1
ATOM 4762 C CA . GLU B 1 221 ? -11.383 -20.875 -20.953 1 95.31 221 GLU B CA 1
ATOM 4763 C C . GLU B 1 221 ? -10.758 -21.578 -19.75 1 95.31 221 GLU B C 1
ATOM 4765 O O . GLU B 1 221 ? -11.25 -22.625 -19.312 1 95.31 221 GLU B O 1
ATOM 4770 N N . GLU B 1 222 ? -9.672 -20.984 -19.281 1 96.56 222 GLU B N 1
ATOM 4771 C CA . GLU B 1 222 ? -9.008 -21.531 -18.094 1 96.56 222 GLU B CA 1
ATOM 4772 C C . GLU B 1 222 ? -9.938 -21.531 -16.891 1 96.56 222 GLU B C 1
ATOM 4774 O O . GLU B 1 222 ? -9.922 -22.469 -16.078 1 96.56 222 GLU B O 1
ATOM 4779 N N . GLU B 1 223 ? -10.688 -20.516 -16.719 1 96.06 223 GLU B N 1
ATOM 4780 C CA . GLU B 1 223 ? -11.609 -20.406 -15.602 1 96.06 223 GLU B CA 1
ATOM 4781 C C . GLU B 1 223 ? -12.617 -21.547 -15.602 1 96.06 223 GLU B C 1
ATOM 4783 O O . GLU B 1 223 ? -12.938 -22.109 -14.547 1 96.06 223 GLU B O 1
ATOM 4788 N N . VAL B 1 224 ? -13.125 -21.844 -16.734 1 95.06 224 VAL B N 1
ATOM 4789 C CA . VAL B 1 224 ? -14.086 -22.922 -16.859 1 95.06 224 VAL B CA 1
ATOM 4790 C C . VAL B 1 224 ? -13.43 -24.25 -16.469 1 95.06 224 VAL B C 1
ATOM 4792 O O . VAL B 1 224 ? -14.016 -25.047 -15.727 1 95.06 224 VAL B O 1
ATOM 4795 N N . MET B 1 225 ? -12.242 -24.453 -16.953 1 95.25 225 MET B N 1
ATOM 4796 C CA . MET B 1 225 ? -11.516 -25.688 -16.625 1 95.25 225 MET B CA 1
ATOM 4797 C C . MET B 1 225 ? -11.297 -25.797 -15.117 1 95.25 225 MET B C 1
ATOM 4799 O O . MET B 1 225 ? -11.492 -26.859 -14.531 1 95.25 225 MET B O 1
ATOM 4803 N N . ILE B 1 226 ? -10.914 -24.703 -14.531 1 96.75 226 ILE B N 1
ATOM 4804 C CA . ILE B 1 226 ? -10.617 -24.672 -13.102 1 96.75 226 ILE B CA 1
ATOM 4805 C C . ILE B 1 226 ? -11.891 -24.906 -12.305 1 96.75 226 ILE B C 1
ATOM 4807 O O . ILE B 1 226 ? -11.891 -25.672 -11.328 1 96.75 226 ILE B O 1
ATOM 4811 N N . GLU B 1 227 ? -12.93 -24.328 -12.695 1 95.06 227 GLU B N 1
ATOM 4812 C CA . GLU B 1 227 ? -14.211 -24.516 -12.023 1 95.06 227 GLU B CA 1
ATOM 4813 C C . GLU B 1 227 ? -14.641 -25.984 -12.055 1 95.06 227 GLU B C 1
ATOM 4815 O O . GLU B 1 227 ? -15.172 -26.5 -11.07 1 95.06 227 GLU B O 1
ATOM 4820 N N . ASN B 1 228 ? -14.461 -26.594 -13.141 1 92.5 228 ASN B N 1
ATOM 4821 C CA . ASN B 1 228 ? -14.789 -28.016 -13.258 1 92.5 228 ASN B CA 1
ATOM 4822 C C . ASN B 1 228 ? -13.961 -28.859 -12.305 1 92.5 228 ASN B C 1
ATOM 4824 O O . ASN B 1 228 ? -14.484 -29.797 -11.688 1 92.5 228 ASN B O 1
ATOM 4828 N N . VAL B 1 229 ? -12.742 -28.531 -12.258 1 93.44 229 VAL B N 1
ATOM 4829 C CA . VAL B 1 229 ? -11.859 -29.266 -11.359 1 93.44 229 VAL B CA 1
ATOM 4830 C C . VAL B 1 229 ? -12.312 -29.062 -9.914 1 93.44 229 VAL B C 1
ATOM 4832 O O . VAL B 1 229 ? -12.375 -30.031 -9.141 1 93.44 229 VAL B O 1
ATOM 4835 N N . LEU B 1 230 ? -12.609 -27.859 -9.547 1 94.19 230 LEU B N 1
ATOM 4836 C CA . LEU B 1 230 ? -13 -27.547 -8.18 1 94.19 230 LEU B CA 1
ATOM 4837 C C . LEU B 1 230 ? -14.305 -28.234 -7.812 1 94.19 230 LEU B C 1
ATOM 4839 O O . LEU B 1 230 ? -14.477 -28.688 -6.676 1 94.19 230 LEU B O 1
ATOM 4843 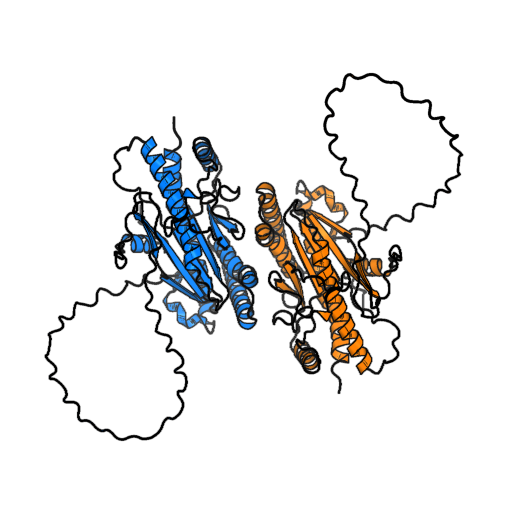N N . ARG B 1 231 ? -15.188 -28.375 -8.703 1 91.31 231 ARG B N 1
ATOM 4844 C CA . ARG B 1 231 ? -16.469 -29.016 -8.469 1 91.31 231 ARG B CA 1
ATOM 4845 C C . ARG B 1 231 ? -16.297 -30.5 -8.156 1 91.31 231 ARG B C 1
ATOM 4847 O O . ARG B 1 231 ? -17.094 -31.094 -7.434 1 91.31 231 ARG B O 1
ATOM 4854 N N . ASN B 1 232 ? -15.266 -31.031 -8.641 1 87.06 232 ASN B N 1
ATOM 4855 C CA . ASN B 1 232 ? -15.055 -32.469 -8.516 1 87.06 232 ASN B CA 1
ATOM 4856 C C . ASN B 1 232 ? -14.086 -32.812 -7.379 1 87.06 232 ASN B C 1
ATOM 4858 O O . ASN B 1 232 ? -13.797 -33.969 -7.125 1 87.06 232 ASN B O 1
ATOM 4862 N N . MET B 1 233 ? -13.594 -31.719 -6.805 1 87.5 233 MET B N 1
ATOM 4863 C CA . MET B 1 233 ? -12.695 -31.953 -5.672 1 87.5 233 MET B CA 1
ATOM 4864 C C . MET B 1 233 ? -13.484 -32.344 -4.43 1 87.5 233 MET B C 1
ATOM 4866 O O . MET B 1 233 ? -14.578 -31.844 -4.191 1 87.5 233 MET B O 1
ATOM 4870 N N . SER B 1 234 ? -12.914 -33.25 -3.721 1 81.06 234 SER B N 1
ATOM 4871 C CA . SER B 1 234 ? -13.578 -33.75 -2.52 1 81.06 234 SER B CA 1
ATOM 4872 C C . SER B 1 234 ? -13.266 -32.844 -1.313 1 81.06 234 SER B C 1
ATOM 4874 O O . SER B 1 234 ? -13.93 -32.969 -0.28 1 81.06 234 SER B O 1
ATOM 4876 N N . ASP B 1 235 ? -12.422 -31.922 -1.422 1 82.88 235 ASP B N 1
ATOM 4877 C CA . ASP B 1 235 ? -12.008 -31.047 -0.325 1 82.88 235 ASP B CA 1
ATOM 4878 C C . ASP B 1 235 ? -13.18 -30.234 0.207 1 82.88 235 ASP B C 1
ATOM 4880 O O . ASP B 1 235 ? -14.078 -29.844 -0.552 1 82.88 235 ASP B O 1
ATOM 4884 N N . GLU B 1 236 ? -13.156 -29.984 1.498 1 85.88 236 GLU B N 1
ATOM 4885 C CA . GLU B 1 236 ? -14.172 -29.141 2.117 1 85.88 236 GLU B CA 1
ATOM 4886 C C . GLU B 1 236 ? -14.094 -27.719 1.572 1 85.88 236 GLU B C 1
ATOM 4888 O O . GLU B 1 236 ? -15.125 -27.047 1.41 1 85.88 236 GLU B O 1
ATOM 4893 N N . LEU B 1 237 ? -12.898 -27.297 1.318 1 91 237 LEU B N 1
ATOM 4894 C CA . LEU B 1 237 ? -12.641 -25.984 0.753 1 91 237 LEU B CA 1
ATOM 4895 C C . LEU B 1 237 ? -11.836 -26.078 -0.538 1 91 237 LEU B C 1
ATOM 4897 O O . LEU B 1 237 ? -10.633 -25.812 -0.55 1 91 237 LEU B O 1
ATOM 4901 N N . PRO B 1 238 ? -12.508 -26.453 -1.533 1 93.56 238 PRO B N 1
ATOM 4902 C CA . PRO B 1 238 ? -11.789 -26.688 -2.787 1 93.56 238 PRO B CA 1
ATOM 4903 C C . PRO B 1 238 ? -11.055 -25.438 -3.281 1 93.56 238 PRO B C 1
ATOM 4905 O O . PRO B 1 238 ? -11.633 -24.344 -3.295 1 93.56 238 PRO B O 1
ATOM 4908 N N . SER B 1 239 ? -9.883 -25.562 -3.621 1 96.38 239 SER B N 1
ATOM 4909 C CA . SER B 1 239 ? -9.023 -24.5 -4.141 1 96.38 239 SER B CA 1
ATOM 4910 C C . SER B 1 239 ? -7.855 -25.078 -4.93 1 96.38 239 SER B C 1
ATOM 4912 O O . SER B 1 239 ? -7.461 -26.219 -4.719 1 96.38 239 SER B O 1
ATOM 4914 N N . ILE B 1 240 ? -7.344 -24.344 -5.797 1 96.25 240 ILE B N 1
ATOM 4915 C CA . ILE B 1 240 ? -6.152 -24.797 -6.5 1 96.25 240 ILE B CA 1
ATOM 4916 C C . ILE B 1 240 ? -4.914 -24.125 -5.922 1 96.25 240 ILE B C 1
ATOM 4918 O O . ILE B 1 240 ? -3.809 -24.281 -6.441 1 96.25 240 ILE B O 1
ATOM 4922 N N . SER B 1 241 ? -5.129 -23.281 -4.918 1 96.12 241 SER B N 1
ATOM 4923 C CA . SER B 1 241 ? -4.051 -22.578 -4.223 1 96.12 241 SER B CA 1
ATOM 4924 C C . SER B 1 241 ? -4.07 -22.891 -2.729 1 96.12 241 SER B C 1
ATOM 4926 O O . SER B 1 241 ? -4.746 -23.828 -2.289 1 96.12 241 SER B O 1
ATOM 4928 N N . GLN B 1 242 ? -3.256 -22.188 -1.955 1 94.38 242 GLN B N 1
ATOM 4929 C CA . GLN B 1 242 ? -3.025 -22.438 -0.539 1 94.38 242 GLN B CA 1
ATOM 4930 C C . GLN B 1 242 ? -4.242 -22.062 0.298 1 94.38 242 GLN B C 1
ATOM 4932 O O . GLN B 1 242 ? -4.344 -22.438 1.467 1 94.38 242 GLN B O 1
ATOM 4937 N N . SER B 1 243 ? -5.145 -21.312 -0.239 1 95.19 243 SER B N 1
ATOM 4938 C CA . SER B 1 243 ? -6.312 -20.812 0.48 1 95.19 243 SER B CA 1
ATOM 4939 C C . SER B 1 243 ? -7.551 -20.812 -0.412 1 95.19 243 SER B C 1
ATOM 4941 O O . SER B 1 243 ? -7.445 -20.625 -1.626 1 95.19 243 SER B O 1
ATOM 4943 N N . ALA B 1 244 ? -8.688 -20.984 0.216 1 95.62 244 ALA B N 1
ATOM 4944 C CA . ALA B 1 244 ? -9.93 -21.047 -0.545 1 95.62 244 ALA B CA 1
ATOM 4945 C C . ALA B 1 244 ? -10.633 -19.688 -0.563 1 95.62 244 ALA B C 1
ATOM 4947 O O . ALA B 1 244 ? -11.766 -19.578 -1.034 1 95.62 244 ALA B O 1
ATOM 4948 N N . VAL B 1 245 ? -9.945 -18.656 -0.075 1 95.19 245 VAL B N 1
ATOM 4949 C CA . VAL B 1 245 ? -10.539 -17.328 -0.186 1 95.19 245 VAL B CA 1
ATOM 4950 C C . VAL B 1 245 ? -10.766 -16.984 -1.656 1 95.19 245 VAL B C 1
ATOM 4952 O O . VAL B 1 245 ? -10.023 -17.453 -2.527 1 95.19 245 VAL B O 1
ATOM 4955 N N . PRO B 1 246 ? -11.68 -16.156 -1.954 1 94.75 246 PRO B N 1
ATOM 4956 C CA . PRO B 1 246 ? -12.031 -15.867 -3.346 1 94.75 246 PRO B CA 1
ATOM 4957 C C . PRO B 1 246 ? -10.844 -15.375 -4.168 1 94.75 246 PRO B C 1
ATOM 4959 O O . PRO B 1 246 ? -10.734 -15.703 -5.355 1 94.75 246 PRO B O 1
ATOM 4962 N N . MET B 1 247 ? -9.992 -14.734 -3.578 1 95.25 247 MET B N 1
ATOM 4963 C CA . MET B 1 247 ? -8.836 -14.18 -4.277 1 95.25 247 MET B CA 1
ATOM 4964 C C . MET B 1 247 ? -7.918 -15.281 -4.785 1 95.25 247 MET B C 1
ATOM 4966 O O . MET B 1 247 ? -7.242 -15.117 -5.801 1 95.25 247 MET B O 1
ATOM 4970 N N . LEU B 1 248 ? -7.945 -16.438 -4.117 1 96.75 248 LEU B N 1
ATOM 4971 C CA . LEU B 1 248 ? -6.953 -17.469 -4.418 1 96.75 248 LEU B CA 1
ATOM 4972 C C . LEU B 1 248 ? -7.621 -18.75 -4.902 1 96.75 248 LEU B C 1
ATOM 4974 O O . LEU B 1 248 ? -6.98 -19.578 -5.551 1 96.75 248 LEU B O 1
ATOM 4978 N N . ARG B 1 249 ? -8.859 -18.969 -4.633 1 96.81 249 ARG B N 1
ATOM 4979 C CA . ARG B 1 249 ? -9.547 -20.234 -4.836 1 96.81 249 ARG B CA 1
ATOM 4980 C C . ARG B 1 249 ? -9.352 -20.734 -6.266 1 96.81 249 ARG B C 1
ATOM 4982 O O . ARG B 1 249 ? -9.078 -21.922 -6.48 1 96.81 24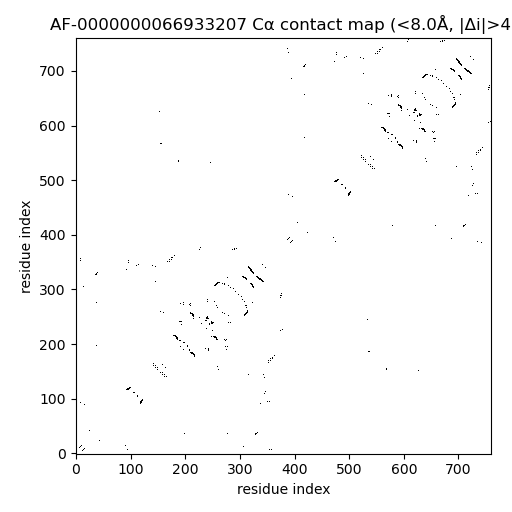9 ARG B O 1
ATOM 4989 N N . LYS B 1 250 ? -9.477 -19.797 -7.195 1 96.94 250 LYS B N 1
ATOM 4990 C CA . LYS B 1 250 ? -9.422 -20.188 -8.602 1 96.94 250 LYS B CA 1
ATOM 4991 C C . LYS B 1 250 ? -8.164 -19.641 -9.273 1 96.94 250 LYS B C 1
ATOM 4993 O O . LYS B 1 250 ? -8.07 -19.609 -10.5 1 96.94 250 LYS B O 1
ATOM 4998 N N . ARG B 1 251 ? -7.25 -19.156 -8.508 1 97.88 251 ARG B N 1
ATOM 4999 C CA . ARG B 1 251 ? -6.039 -18.531 -9.023 1 97.88 251 ARG B CA 1
ATOM 5000 C C . ARG B 1 251 ? -4.801 -19.078 -8.328 1 97.88 251 ARG B C 1
ATOM 5002 O O . ARG B 1 251 ? -4.617 -18.859 -7.125 1 97.88 251 ARG B O 1
ATOM 5009 N N . ALA B 1 252 ? -3.98 -19.672 -9.07 1 97.25 252 ALA B N 1
ATOM 5010 C CA . ALA B 1 252 ? -2.818 -20.359 -8.5 1 97.25 252 ALA B CA 1
ATOM 5011 C C . ALA B 1 252 ? -1.736 -19.344 -8.109 1 97.25 252 ALA B C 1
ATOM 5013 O O . ALA B 1 252 ? -1.344 -18.5 -8.914 1 97.25 252 ALA B O 1
ATOM 5014 N N . LEU B 1 253 ? -1.301 -19.422 -6.922 1 97.75 253 LEU B N 1
ATOM 5015 C CA . LEU B 1 253 ? -0.182 -18.641 -6.418 1 97.75 253 LEU B CA 1
ATOM 5016 C C . LEU B 1 253 ? 1.149 -19.266 -6.82 1 97.75 253 LEU B C 1
ATOM 5018 O O . LEU B 1 253 ? 1.357 -20.469 -6.633 1 97.75 253 LEU B O 1
ATOM 5022 N N . PHE B 1 254 ? 2.125 -18.453 -7.383 1 96.56 254 PHE B N 1
ATOM 5023 C CA . PHE B 1 254 ? 3.379 -19.047 -7.832 1 96.56 254 PHE B CA 1
ATOM 5024 C C . PHE B 1 254 ? 4.57 -18.281 -7.285 1 96.56 254 PHE B C 1
ATOM 5026 O O . PHE B 1 254 ? 5.707 -18.484 -7.723 1 96.56 254 PHE B O 1
ATOM 5033 N N . TYR B 1 255 ? 4.312 -17.391 -6.355 1 95.25 255 TYR B N 1
ATOM 5034 C CA . TYR B 1 255 ? 5.328 -16.5 -5.785 1 95.25 255 TYR B CA 1
ATOM 5035 C C . TYR B 1 255 ? 4.906 -16 -4.41 1 95.25 255 TYR B C 1
ATOM 5037 O O . TYR B 1 255 ? 3.732 -15.695 -4.191 1 95.25 255 TYR B O 1
ATOM 5045 N N . ASN B 1 256 ? 5.914 -16 -3.436 1 96.81 256 ASN B N 1
ATOM 5046 C CA . ASN B 1 256 ? 5.668 -15.484 -2.096 1 96.81 256 ASN B CA 1
ATOM 5047 C C . ASN B 1 256 ? 6.621 -14.344 -1.755 1 96.81 256 ASN B C 1
ATOM 5049 O O . ASN B 1 256 ? 7.773 -14.336 -2.193 1 96.81 256 ASN B O 1
ATOM 5053 N N . LEU B 1 257 ? 6.145 -13.375 -0.932 1 97.88 257 LEU B N 1
ATOM 5054 C CA . LEU B 1 257 ? 6.988 -12.297 -0.438 1 97.88 257 LEU B CA 1
ATOM 5055 C C . LEU B 1 257 ? 6.656 -11.969 1.013 1 97.88 257 LEU B C 1
ATOM 5057 O O . LEU B 1 257 ? 5.484 -11.805 1.362 1 97.88 257 LEU B O 1
ATOM 5061 N N . GLU B 1 258 ? 7.684 -11.914 1.854 1 96.88 258 GLU B N 1
ATOM 5062 C CA . GLU B 1 258 ? 7.566 -11.578 3.271 1 96.88 258 GLU B CA 1
ATOM 5063 C C . GLU B 1 258 ? 8.398 -10.352 3.619 1 96.88 258 GLU B C 1
ATOM 5065 O O . GLU B 1 258 ? 9.562 -10.242 3.227 1 96.88 258 GLU B O 1
ATOM 5070 N N . ILE B 1 259 ? 7.785 -9.398 4.309 1 96.12 259 ILE B N 1
ATOM 5071 C CA . ILE B 1 259 ? 8.438 -8.164 4.727 1 96.12 259 ILE B CA 1
ATOM 5072 C C . ILE B 1 259 ? 8.641 -8.172 6.238 1 96.12 259 ILE B C 1
ATOM 5074 O O . ILE B 1 259 ? 7.734 -8.531 6.992 1 96.12 259 ILE B O 1
ATOM 5078 N N . LYS B 1 260 ? 9.828 -7.809 6.648 1 90.94 260 LYS B N 1
ATOM 5079 C CA . LYS B 1 260 ? 10.141 -7.613 8.062 1 90.94 260 LYS B CA 1
ATOM 5080 C C . LYS B 1 260 ? 10.758 -6.238 8.305 1 90.94 260 LYS B C 1
ATOM 5082 O O . LYS B 1 260 ? 11.383 -5.668 7.41 1 90.94 260 LYS B O 1
ATOM 5087 N N . LYS B 1 261 ? 10.484 -5.746 9.5 1 80.88 261 LYS B N 1
ATOM 5088 C CA . LYS B 1 261 ? 11.18 -4.52 9.891 1 80.88 261 LYS B CA 1
ATOM 5089 C C . LYS B 1 261 ? 12.688 -4.73 9.938 1 80.88 261 LYS B C 1
ATOM 5091 O O . LYS B 1 261 ? 13.156 -5.82 10.266 1 80.88 261 LYS B O 1
ATOM 5096 N N . PRO B 1 262 ? 13.32 -3.559 9.641 1 77.88 262 PRO B N 1
ATOM 5097 C CA . PRO B 1 262 ? 14.773 -3.684 9.766 1 77.88 262 PRO B CA 1
ATOM 5098 C C . PRO B 1 262 ? 15.219 -4.039 11.18 1 77.88 262 PRO B C 1
ATOM 5100 O O . PRO B 1 262 ? 14.641 -3.557 12.156 1 77.88 262 PRO B O 1
ATOM 5103 N N . TYR B 1 263 ? 16.188 -4.914 11.227 1 69.56 263 TYR B N 1
ATOM 5104 C CA . TYR B 1 263 ? 16.859 -5.289 12.469 1 69.56 263 TYR B CA 1
ATOM 5105 C C . TYR B 1 263 ? 15.906 -6.012 13.414 1 69.56 263 TYR B C 1
ATOM 5107 O O . TYR B 1 263 ? 16.109 -6.008 14.633 1 69.56 263 TYR B O 1
ATOM 5115 N N . GLY B 1 264 ? 14.867 -6.395 12.812 1 64.81 264 GLY B N 1
ATOM 5116 C CA . GLY B 1 264 ? 14.008 -7.211 13.648 1 64.81 264 GLY B CA 1
ATOM 5117 C C . GLY B 1 264 ? 14.562 -8.602 13.906 1 64.81 264 GLY B C 1
ATOM 5118 O O . GLY B 1 264 ? 15.43 -9.07 13.156 1 64.81 264 GLY B O 1
ATOM 5119 N N . ASN B 1 265 ? 14.156 -9.133 15 1 63.97 265 ASN B N 1
ATOM 5120 C CA . ASN B 1 265 ? 14.68 -10.43 15.414 1 63.97 265 ASN B CA 1
ATOM 5121 C C . ASN B 1 265 ? 13.883 -11.578 14.805 1 63.97 265 ASN B C 1
ATOM 5123 O O . ASN B 1 265 ? 14.125 -12.742 15.125 1 63.97 265 ASN B O 1
ATOM 5127 N N . LYS B 1 266 ? 13.133 -11.156 14.016 1 74.81 266 LYS B N 1
ATOM 5128 C CA . LYS B 1 266 ? 12.32 -12.25 13.492 1 74.81 266 LYS B CA 1
ATOM 5129 C C . LYS B 1 266 ? 12.805 -12.672 12.102 1 74.81 266 LYS B C 1
ATOM 5131 O O . LYS B 1 266 ? 12.906 -11.844 11.195 1 74.81 266 LYS B O 1
ATOM 5136 N N . ASP B 1 267 ? 13.102 -13.914 12.023 1 78.38 267 ASP B N 1
ATOM 5137 C CA . ASP B 1 267 ? 13.5 -14.523 10.758 1 78.38 267 ASP B CA 1
ATOM 5138 C C . ASP B 1 267 ? 12.305 -14.672 9.82 1 78.38 267 ASP B C 1
ATOM 5140 O O . ASP B 1 267 ? 11.289 -15.258 10.195 1 78.38 267 ASP B O 1
ATOM 5144 N N . PRO B 1 268 ? 12.445 -14.078 8.602 1 82.56 268 PRO B N 1
ATOM 5145 C CA . PRO B 1 268 ? 11.328 -14.188 7.664 1 82.56 268 PRO B CA 1
ATOM 5146 C C . PRO B 1 268 ? 11.195 -15.586 7.062 1 82.56 268 PRO B C 1
ATOM 5148 O O . PRO B 1 268 ? 10.156 -15.914 6.48 1 82.56 268 PRO B O 1
ATOM 5151 N N . VAL B 1 269 ? 12.086 -16.438 7.164 1 82.12 269 VAL B N 1
ATOM 5152 C CA . VAL B 1 269 ? 12.188 -17.703 6.426 1 82.12 269 VAL B CA 1
ATOM 5153 C C . VAL B 1 269 ? 11.133 -18.688 6.934 1 82.12 269 VAL B C 1
ATOM 5155 O O . VAL B 1 269 ? 10.508 -19.391 6.141 1 82.12 269 VAL B O 1
ATOM 5158 N N . PRO B 1 270 ? 10.836 -18.641 8.195 1 83.88 270 PRO B N 1
ATOM 5159 C CA . PRO B 1 270 ? 9.797 -19.578 8.648 1 83.88 270 PRO B CA 1
ATOM 5160 C C . PRO B 1 270 ? 8.438 -19.297 8 1 83.88 270 PRO B C 1
ATOM 5162 O O . PRO B 1 270 ? 7.738 -20.234 7.609 1 83.88 270 PRO B O 1
ATOM 5165 N N . GLN B 1 271 ? 8.078 -18.031 7.887 1 87.62 271 GLN B N 1
ATOM 5166 C CA . GLN B 1 271 ? 6.805 -17.688 7.262 1 87.62 271 GLN B CA 1
ATOM 5167 C C . GLN B 1 271 ? 6.816 -18.047 5.773 1 87.62 271 GLN B C 1
ATOM 5169 O O . GLN B 1 271 ? 5.848 -18.594 5.254 1 87.62 271 GLN B O 1
ATOM 5174 N N . LEU B 1 272 ? 7.902 -17.75 5.168 1 90.38 272 LEU B N 1
ATOM 5175 C CA . LEU B 1 272 ? 8.062 -18.125 3.764 1 90.38 272 LEU B CA 1
ATOM 5176 C C . LEU B 1 272 ? 8 -19.641 3.584 1 90.38 272 LEU B C 1
ATOM 5178 O O . LEU B 1 272 ? 7.402 -20.125 2.627 1 90.38 272 LEU B O 1
ATOM 5182 N N . GLY B 1 273 ? 8.609 -20.297 4.52 1 88.88 273 GLY B N 1
ATOM 5183 C CA . GLY B 1 273 ? 8.625 -21.75 4.473 1 88.88 273 GLY B CA 1
ATOM 5184 C C . GLY B 1 273 ? 7.238 -22.359 4.559 1 88.88 273 GLY B C 1
ATOM 5185 O O . GLY B 1 273 ? 6.902 -23.25 3.779 1 88.88 273 GLY B O 1
ATOM 5186 N N . VAL B 1 274 ? 6.473 -21.859 5.426 1 90.5 274 VAL B N 1
ATOM 5187 C CA . VAL B 1 274 ? 5.129 -22.391 5.625 1 90.5 274 VAL B CA 1
ATOM 5188 C C . VAL B 1 274 ? 4.316 -22.234 4.34 1 90.5 274 VAL B C 1
ATOM 5190 O O . VAL B 1 274 ? 3.684 -23.188 3.883 1 90.5 274 VAL B O 1
ATOM 5193 N N . TRP B 1 275 ? 4.328 -21.094 3.768 1 94.81 275 TRP B N 1
ATOM 5194 C CA . TRP B 1 275 ? 3.527 -20.828 2.578 1 94.81 275 TRP B CA 1
ATOM 5195 C C . TRP B 1 275 ? 4.094 -21.562 1.366 1 94.81 275 TRP B C 1
ATOM 5197 O O . TRP B 1 275 ? 3.342 -21.984 0.483 1 94.81 275 TRP B O 1
ATOM 5207 N N . SER B 1 276 ? 5.41 -21.734 1.31 1 92.56 276 SER B N 1
ATOM 5208 C CA . SER B 1 276 ? 6.027 -22.484 0.223 1 92.56 276 SER B CA 1
ATOM 5209 C C . SER B 1 276 ? 5.676 -23.969 0.309 1 92.56 276 SER B C 1
ATOM 5211 O O . SER B 1 276 ? 5.32 -24.578 -0.696 1 92.56 276 SER B O 1
ATOM 5213 N N . ILE B 1 277 ? 5.738 -24.469 1.489 1 91.56 277 ILE B N 1
ATOM 5214 C CA . ILE B 1 277 ? 5.418 -25.875 1.688 1 91.56 277 ILE B CA 1
ATOM 5215 C C . ILE B 1 277 ? 3.945 -26.125 1.363 1 91.56 277 ILE B C 1
ATOM 5217 O O . ILE B 1 277 ? 3.609 -27.062 0.656 1 91.56 277 ILE B O 1
ATOM 5221 N N . ALA B 1 278 ? 3.137 -25.234 1.867 1 93.69 278 ALA B N 1
ATOM 5222 C CA . ALA B 1 278 ? 1.708 -25.375 1.59 1 93.69 278 ALA B CA 1
ATOM 5223 C C . ALA B 1 278 ? 1.434 -25.312 0.09 1 93.69 278 ALA B C 1
ATOM 5225 O O . ALA B 1 278 ? 0.636 -26.109 -0.43 1 93.69 278 ALA B O 1
ATOM 5226 N N . GLY B 1 279 ? 2.08 -24.406 -0.562 1 95.06 279 GLY B N 1
ATOM 5227 C CA . GLY B 1 279 ? 1.902 -24.266 -1.999 1 95.06 279 GLY B CA 1
ATOM 5228 C C . GLY B 1 279 ? 2.375 -25.484 -2.771 1 95.06 279 GLY B C 1
ATOM 5229 O O . GLY B 1 279 ? 1.658 -26 -3.635 1 95.06 279 GLY B O 1
ATOM 5230 N N . LEU B 1 280 ? 3.506 -25.953 -2.449 1 92.81 280 LEU B N 1
ATOM 5231 C CA . LEU B 1 280 ? 4.082 -27.109 -3.135 1 92.81 280 LEU B CA 1
ATOM 5232 C C . LEU B 1 280 ? 3.289 -28.375 -2.832 1 92.81 280 LEU B C 1
ATOM 5234 O O . LEU B 1 280 ? 3.145 -29.234 -3.697 1 92.81 280 LEU B O 1
ATOM 5238 N N . THR B 1 281 ? 2.824 -28.469 -1.653 1 92 281 THR B N 1
ATOM 5239 C CA . THR B 1 281 ? 1.961 -29.594 -1.307 1 92 281 THR B CA 1
ATOM 5240 C C . THR B 1 281 ? 0.683 -29.562 -2.141 1 92 281 THR B C 1
ATOM 5242 O O . THR B 1 281 ? 0.249 -30.609 -2.65 1 92 281 THR B O 1
ATOM 5245 N N . LYS B 1 282 ? 0.104 -28.438 -2.256 1 93.56 282 LYS B N 1
ATOM 5246 C CA . LYS B 1 282 ? -1.1 -28.297 -3.07 1 93.56 282 LYS B CA 1
ATOM 5247 C C . LYS B 1 282 ? -0.833 -28.703 -4.52 1 93.56 282 LYS B C 1
ATOM 5249 O O . LYS B 1 282 ? -1.625 -29.422 -5.121 1 93.56 282 LYS B O 1
ATOM 5254 N N . LEU B 1 283 ? 0.27 -28.234 -5.047 1 93.44 283 LEU B N 1
ATOM 5255 C CA . LEU B 1 283 ? 0.63 -28.578 -6.418 1 93.44 283 LEU B CA 1
ATOM 5256 C C . LEU B 1 283 ? 0.842 -30.078 -6.578 1 93.44 283 LEU B C 1
ATOM 5258 O O . LEU B 1 283 ? 0.409 -30.672 -7.566 1 93.44 283 LEU B O 1
ATOM 5262 N N . SER B 1 284 ? 1.464 -30.641 -5.645 1 91.19 284 SER B N 1
ATOM 5263 C CA . SER B 1 284 ? 1.69 -32.094 -5.672 1 91.19 284 SER B CA 1
ATOM 5264 C C . SER B 1 284 ? 0.374 -32.844 -5.641 1 91.19 284 SER B C 1
ATOM 5266 O O . SER B 1 284 ? 0.215 -33.844 -6.348 1 91.19 284 SER B O 1
ATOM 5268 N N . ASN B 1 285 ? -0.479 -32.406 -4.82 1 89.31 285 ASN B N 1
ATOM 5269 C CA . ASN B 1 285 ? -1.787 -33.031 -4.734 1 89.31 285 ASN B CA 1
ATOM 5270 C C . ASN B 1 285 ? -2.529 -32.969 -6.066 1 89.31 285 ASN B C 1
ATOM 5272 O O . ASN B 1 285 ? -3.131 -33.969 -6.496 1 89.31 285 ASN B O 1
ATOM 5276 N N . LEU B 1 286 ? -2.5 -31.844 -6.641 1 91.56 286 LEU B N 1
ATOM 5277 C CA . LEU B 1 286 ? -3.154 -31.672 -7.934 1 91.56 286 LEU B CA 1
ATOM 5278 C C . LEU B 1 286 ? -2.547 -32.625 -8.977 1 91.56 286 LEU B C 1
ATOM 5280 O O . LEU B 1 286 ? -3.271 -33.25 -9.75 1 91.56 286 LEU B O 1
ATOM 5284 N N . ALA B 1 287 ? -1.248 -32.656 -8.969 1 90.94 287 ALA B N 1
ATOM 5285 C CA . ALA B 1 287 ? -0.538 -33.5 -9.93 1 90.94 287 ALA B CA 1
ATOM 5286 C C . ALA B 1 287 ? -0.858 -34.969 -9.711 1 90.94 287 ALA B C 1
ATOM 5288 O O . ALA B 1 287 ? -1.058 -35.719 -10.664 1 90.94 287 ALA B O 1
ATOM 5289 N N . ARG B 1 288 ? -0.881 -35.344 -8.5 1 88.19 288 ARG B N 1
ATOM 5290 C CA . ARG B 1 288 ? -1.177 -36.75 -8.172 1 88.19 288 ARG B CA 1
ATOM 5291 C C . ARG B 1 288 ? -2.586 -37.125 -8.609 1 88.19 288 ARG B C 1
ATOM 5293 O O . ARG B 1 288 ? -2.799 -38.219 -9.172 1 88.19 288 ARG B O 1
ATOM 5300 N N . GLU B 1 289 ? -3.477 -36.281 -8.312 1 86.69 289 GLU B N 1
ATOM 5301 C CA . GLU B 1 289 ? -4.859 -36.531 -8.711 1 86.69 289 GLU B CA 1
ATOM 5302 C C . GLU B 1 289 ? -4.996 -36.625 -10.227 1 86.69 289 GLU B C 1
ATOM 5304 O O . GLU B 1 289 ? -5.762 -37.438 -10.75 1 86.69 289 GLU B O 1
ATOM 5309 N N . SER B 1 290 ? -4.328 -35.781 -10.844 1 87.44 290 SER B N 1
ATOM 5310 C CA . SER B 1 290 ? -4.332 -35.781 -12.305 1 87.44 290 SER B CA 1
ATOM 5311 C C . SER B 1 290 ? -3.781 -37.062 -12.859 1 87.44 290 SER B C 1
ATOM 5313 O O . SER B 1 290 ? -4.348 -37.656 -13.797 1 87.44 290 SER B O 1
ATOM 5315 N N . HIS B 1 291 ? -2.736 -37.594 -12.289 1 83.25 291 HIS B N 1
ATOM 5316 C CA . HIS B 1 291 ? -2.117 -38.844 -12.727 1 83.25 291 HIS B CA 1
ATOM 5317 C C . HIS B 1 291 ? -3.035 -40.031 -12.477 1 83.25 291 HIS B C 1
ATOM 5319 O O . HIS B 1 291 ? -3.098 -40.938 -13.289 1 83.25 291 HIS B O 1
ATOM 5325 N N . LYS B 1 292 ? -3.645 -40 -11.391 1 81.19 292 LYS B N 1
ATOM 5326 C CA . LYS B 1 292 ? -4.586 -41.062 -11.078 1 81.19 292 LYS B CA 1
ATOM 5327 C C . LYS B 1 292 ? -5.715 -41.125 -12.102 1 81.19 292 LYS B C 1
ATOM 5329 O O . LYS B 1 292 ? -6.129 -42.219 -12.516 1 81.19 292 LYS B O 1
ATOM 5334 N N . LYS B 1 293 ? -6.105 -40.125 -12.453 1 81.44 293 LYS B N 1
ATOM 5335 C CA . LYS B 1 293 ? -7.234 -40.031 -13.375 1 81.44 293 LYS B CA 1
ATOM 5336 C C . LYS B 1 293 ? -6.828 -40.5 -14.781 1 81.44 293 LYS B C 1
ATOM 5338 O O . LYS B 1 293 ? -7.641 -41.062 -15.516 1 81.44 293 LYS B O 1
ATOM 5343 N N . ILE B 1 294 ? -5.621 -40.219 -15.141 1 76.44 294 ILE B N 1
ATOM 5344 C CA . ILE B 1 294 ? -5.172 -40.594 -16.469 1 76.44 294 ILE B CA 1
ATOM 5345 C C . ILE B 1 294 ? -4.664 -42.031 -16.453 1 76.44 294 ILE B C 1
ATOM 5347 O O . ILE B 1 294 ? -4.27 -42.562 -17.5 1 76.44 294 ILE B O 1
ATOM 5351 N N . GLY B 1 295 ? -4.977 -42.781 -15.406 1 70 295 GLY B N 1
ATOM 5352 C CA . GLY B 1 295 ? -4.668 -44.219 -15.328 1 70 295 GLY B CA 1
ATOM 5353 C C . GLY B 1 295 ? -3.197 -44.469 -15.086 1 70 295 GLY B C 1
ATOM 5354 O O . GLY B 1 295 ? -2.732 -45.594 -15.281 1 70 295 GLY B O 1
ATOM 5355 N N . GLU B 1 296 ? -2.521 -43.469 -14.93 1 60.84 296 GLU B N 1
ATOM 5356 C CA . GLU B 1 296 ? -1.103 -43.688 -14.664 1 60.84 296 GLU B CA 1
ATOM 5357 C C . GLU B 1 296 ? -0.869 -44.094 -13.211 1 60.84 296 GLU B C 1
ATOM 5359 O O . GLU B 1 296 ? -0.756 -43.219 -12.336 1 60.84 296 GLU B O 1
ATOM 5364 N N . THR B 1 297 ? -1.564 -45.156 -12.82 1 55.84 297 THR B N 1
ATOM 5365 C CA . THR B 1 297 ? -1.525 -45.656 -11.453 1 55.84 297 THR B CA 1
ATOM 5366 C C . THR B 1 297 ? -0.085 -45.781 -10.969 1 55.84 297 THR B C 1
ATOM 5368 O O . THR B 1 297 ? 0.172 -45.812 -9.766 1 55.84 297 THR B O 1
ATOM 5371 N N . THR B 1 298 ? 0.737 -46.344 -11.82 1 48.38 298 THR B N 1
ATOM 5372 C CA . THR B 1 298 ? 2.018 -46.875 -11.398 1 48.38 298 THR B CA 1
ATOM 5373 C C . THR B 1 298 ? 2.992 -45.781 -11.023 1 48.38 298 THR B C 1
ATOM 5375 O O . THR B 1 298 ? 4.191 -46 -10.859 1 48.38 298 THR B O 1
ATOM 5378 N N . MET B 1 299 ? 2.609 -44.594 -11.109 1 50.66 299 MET B N 1
ATOM 5379 C CA . MET B 1 299 ? 3.771 -43.719 -11.07 1 50.66 299 MET B CA 1
ATOM 5380 C C . MET B 1 299 ? 4.348 -43.656 -9.656 1 50.66 299 MET B C 1
ATOM 5382 O O . MET B 1 299 ? 3.676 -43.188 -8.727 1 50.66 299 MET B O 1
ATOM 5386 N N . LEU B 1 300 ? 5.223 -44.531 -9.367 1 48.34 300 LEU B N 1
ATOM 5387 C CA . LEU B 1 300 ? 6.113 -44.656 -8.219 1 48.34 300 LEU B CA 1
ATOM 5388 C C . LEU B 1 300 ? 6.738 -43.312 -7.867 1 48.34 300 LEU B C 1
ATOM 5390 O O . LEU B 1 300 ? 7.328 -43.156 -6.793 1 48.34 300 LEU B O 1
ATOM 5394 N N . GLU B 1 301 ? 6.918 -42.438 -8.891 1 56.06 301 GLU B N 1
ATOM 5395 C CA . GLU B 1 301 ? 7.727 -41.25 -8.609 1 56.06 301 GLU B CA 1
ATOM 5396 C C . GLU B 1 301 ? 6.852 -40.031 -8.398 1 56.06 301 GLU B C 1
ATOM 5398 O O . GLU B 1 301 ? 5.801 -39.875 -9.023 1 56.06 301 GLU B O 1
ATOM 5403 N N . ASP B 1 302 ? 7.02 -39.406 -7.316 1 61.66 302 ASP B N 1
ATOM 5404 C CA . ASP B 1 302 ? 6.371 -38.125 -6.996 1 61.66 302 ASP B CA 1
ATOM 5405 C C . ASP B 1 302 ? 6.398 -37.188 -8.188 1 61.66 302 ASP B C 1
ATOM 5407 O O . ASP B 1 302 ? 7.441 -37 -8.82 1 61.66 302 ASP B O 1
ATOM 5411 N N . PRO B 1 303 ? 5.227 -36.812 -8.648 1 69.81 303 PRO B N 1
ATOM 5412 C CA . PRO B 1 303 ? 5.195 -35.906 -9.789 1 69.81 303 PRO B CA 1
ATOM 5413 C C . PRO B 1 303 ? 6.062 -34.656 -9.578 1 69.81 303 PRO B C 1
ATOM 5415 O O . PRO B 1 303 ? 6.172 -34.156 -8.453 1 69.81 303 PRO B O 1
ATOM 5418 N N . GLU B 1 304 ? 6.75 -34.406 -10.641 1 80.88 304 GLU B N 1
ATOM 5419 C CA . GLU B 1 304 ? 7.57 -33.188 -10.602 1 80.88 304 GLU B CA 1
ATOM 5420 C C . GLU B 1 304 ? 6.699 -31.938 -10.594 1 80.88 304 GLU B C 1
ATOM 5422 O O . GLU B 1 304 ? 5.777 -31.812 -11.398 1 80.88 304 GLU B O 1
ATOM 5427 N N . VAL B 1 305 ? 6.84 -31.188 -9.523 1 89.19 305 VAL B N 1
ATOM 5428 C CA . VAL B 1 305 ? 6.141 -29.906 -9.453 1 89.19 305 VAL B CA 1
ATOM 5429 C C . VAL B 1 305 ? 7.137 -28.75 -9.602 1 89.19 305 VAL B C 1
ATOM 5431 O O . VAL B 1 305 ? 8.328 -28.922 -9.328 1 89.19 305 VAL B O 1
ATOM 5434 N N . PRO B 1 306 ? 6.66 -27.609 -10.117 1 89.31 306 PRO B N 1
ATOM 5435 C CA . PRO B 1 306 ? 7.555 -26.453 -10.281 1 89.31 306 PRO B CA 1
ATOM 5436 C C . PRO B 1 306 ? 8.078 -25.922 -8.945 1 89.31 306 PRO B C 1
ATOM 5438 O O . PRO B 1 306 ? 7.48 -26.188 -7.898 1 89.31 306 PRO B O 1
ATOM 5441 N N . VAL B 1 307 ? 9.18 -25.25 -9.039 1 89.94 307 VAL B N 1
ATOM 5442 C CA . VAL B 1 307 ? 9.742 -24.578 -7.875 1 89.94 307 VAL B CA 1
ATOM 5443 C C . VAL B 1 307 ? 8.859 -23.391 -7.5 1 89.94 307 VAL B C 1
ATOM 5445 O O . VAL B 1 307 ? 8.039 -22.938 -8.305 1 89.94 307 VAL B O 1
ATOM 5448 N N . LEU B 1 308 ? 9.039 -22.953 -6.316 1 93.56 308 LEU B N 1
ATOM 5449 C CA . LEU B 1 308 ? 8.297 -21.781 -5.848 1 93.56 308 LEU B CA 1
ATOM 5450 C C . LEU B 1 308 ? 9.242 -20.672 -5.426 1 93.56 308 LEU B C 1
ATOM 5452 O O . LEU B 1 308 ? 9.859 -20.734 -4.359 1 93.56 308 LEU B O 1
ATOM 5456 N N . PRO B 1 309 ? 9.367 -19.578 -6.234 1 94.5 309 PRO B N 1
ATOM 5457 C CA . PRO B 1 309 ? 10.211 -18.438 -5.871 1 94.5 309 PRO B CA 1
ATOM 5458 C C . PRO B 1 309 ? 9.641 -17.609 -4.723 1 94.5 309 PRO B C 1
ATOM 5460 O O . PRO B 1 309 ? 8.422 -17.453 -4.625 1 94.5 309 PRO B O 1
ATOM 5463 N N . SER B 1 310 ? 10.547 -17.094 -3.902 1 94.44 310 SER B N 1
ATOM 5464 C CA . SER B 1 310 ? 10.141 -16.266 -2.773 1 94.44 310 SER B CA 1
ATOM 5465 C C . SER B 1 310 ? 11.156 -15.156 -2.51 1 94.44 310 SER B C 1
ATOM 5467 O O . SER B 1 310 ? 12.352 -15.336 -2.742 1 94.44 310 SER B O 1
ATOM 5469 N N . TRP B 1 311 ? 10.578 -13.992 -2.037 1 95.19 311 TRP B N 1
ATOM 5470 C CA . TRP B 1 311 ? 11.43 -12.906 -1.569 1 95.19 311 TRP B CA 1
ATOM 5471 C C . TRP B 1 311 ? 11.203 -12.633 -0.085 1 95.19 311 TRP B C 1
ATOM 5473 O O . TRP B 1 311 ? 10.07 -12.672 0.394 1 95.19 311 TRP B O 1
ATOM 5483 N N . SER B 1 312 ? 12.305 -12.43 0.615 1 95.12 312 SER B N 1
ATOM 5484 C CA . SER B 1 312 ? 12.25 -11.766 1.911 1 95.12 312 SER B CA 1
ATOM 5485 C C . SER B 1 312 ? 12.766 -10.328 1.818 1 95.12 312 SER B C 1
ATOM 5487 O O . SER B 1 312 ? 13.734 -10.062 1.113 1 95.12 312 SER B O 1
ATOM 5489 N N . VAL B 1 313 ? 12.086 -9.422 2.461 1 96.69 313 VAL B N 1
ATOM 5490 C CA . VAL B 1 313 ? 12.477 -8.016 2.477 1 96.69 313 VAL B CA 1
ATOM 5491 C C . VAL B 1 313 ? 12.672 -7.551 3.918 1 96.69 313 VAL B C 1
ATOM 5493 O O . VAL B 1 313 ? 11.758 -7.668 4.742 1 96.69 313 VAL B O 1
ATOM 5496 N N . GLU B 1 314 ? 13.828 -7.086 4.258 1 95.06 314 GLU B N 1
ATOM 5497 C CA . GLU B 1 314 ? 14.148 -6.465 5.543 1 95.06 314 GLU B CA 1
ATOM 5498 C C . GLU B 1 314 ? 14.812 -5.105 5.344 1 95.06 314 GLU B C 1
ATOM 5500 O O . GLU B 1 314 ? 16.047 -5.023 5.23 1 95.06 314 GLU B O 1
ATOM 5505 N N . GLY B 1 315 ? 14.016 -4.051 5.52 1 94.75 315 GLY B N 1
ATOM 5506 C CA . GLY B 1 315 ? 14.531 -2.742 5.141 1 94.75 315 GLY B CA 1
ATOM 5507 C C . GLY B 1 315 ? 15.016 -2.686 3.703 1 94.75 315 GLY B C 1
ATOM 5508 O O . GLY B 1 315 ? 14.281 -3.049 2.781 1 94.75 315 GLY B O 1
ATOM 5509 N N . HIS B 1 316 ? 16.328 -2.365 3.555 1 95.69 316 HIS B N 1
ATOM 5510 C CA . HIS B 1 316 ? 16.922 -2.254 2.227 1 95.69 316 HIS B CA 1
ATOM 5511 C C . HIS B 1 316 ? 17.203 -3.629 1.631 1 95.69 316 HIS B C 1
ATOM 5513 O O . HIS B 1 316 ? 17.359 -3.762 0.415 1 95.69 316 HIS B O 1
ATOM 5519 N N . ARG B 1 317 ? 17.203 -4.633 2.371 1 94.44 317 ARG B N 1
ATOM 5520 C CA . ARG B 1 317 ? 17.75 -5.922 1.95 1 94.44 317 ARG B CA 1
ATOM 5521 C C . ARG B 1 317 ? 16.641 -6.812 1.37 1 94.44 317 ARG B C 1
ATOM 5523 O O . ARG B 1 317 ? 15.664 -7.121 2.051 1 94.44 317 ARG B O 1
ATOM 5530 N N . TRP B 1 318 ? 16.828 -7.184 0.149 1 95 318 TRP B N 1
ATOM 5531 C CA . TRP B 1 318 ? 15.992 -8.148 -0.557 1 95 318 TRP B CA 1
ATOM 5532 C C . TRP B 1 318 ? 16.734 -9.453 -0.785 1 95 318 TRP B C 1
ATOM 5534 O O . TRP B 1 318 ? 17.812 -9.469 -1.396 1 95 318 TRP B O 1
ATOM 5544 N N . GLN B 1 319 ? 16.156 -10.531 -0.287 1 92.19 319 GLN B N 1
ATOM 5545 C CA . GLN B 1 319 ? 16.812 -11.828 -0.444 1 92.19 319 GLN B CA 1
ATOM 5546 C C . GLN B 1 319 ? 15.883 -12.82 -1.16 1 92.19 319 GLN B C 1
ATOM 5548 O O . GLN B 1 319 ? 14.703 -12.93 -0.823 1 92.19 319 GLN B O 1
ATOM 5553 N N . PHE B 1 320 ? 16.5 -13.5 -2.09 1 90.5 320 PHE B N 1
ATOM 5554 C CA . PHE B 1 320 ? 15.734 -14.383 -2.965 1 90.5 320 PHE B CA 1
ATOM 5555 C C . PHE B 1 320 ? 15.922 -15.844 -2.568 1 90.5 320 PHE B C 1
ATOM 5557 O O . PHE B 1 320 ? 17.047 -16.297 -2.395 1 90.5 320 PHE B O 1
ATOM 5564 N N . TYR B 1 321 ? 14.789 -16.547 -2.428 1 87.62 321 TYR B N 1
ATOM 5565 C CA . TYR B 1 321 ? 14.766 -17.969 -2.072 1 87.62 321 TYR B CA 1
ATOM 5566 C C . TYR B 1 321 ? 13.969 -18.766 -3.086 1 87.62 321 TYR B C 1
ATOM 5568 O O . TYR B 1 321 ? 13.18 -18.203 -3.852 1 87.62 321 TYR B O 1
ATOM 5576 N N . LEU B 1 322 ? 14.227 -20.062 -3.082 1 88 322 LEU B N 1
ATOM 5577 C CA . LEU B 1 322 ? 13.453 -21 -3.893 1 88 322 LEU B CA 1
ATOM 5578 C C . LEU B 1 322 ? 12.992 -22.188 -3.057 1 88 322 LEU B C 1
ATOM 5580 O O . LEU B 1 322 ? 13.789 -22.781 -2.318 1 88 322 LEU B O 1
ATOM 5584 N N . GLY B 1 323 ? 11.727 -22.438 -3.109 1 87.62 323 GLY B N 1
ATOM 5585 C CA . GLY B 1 323 ? 11.203 -23.672 -2.574 1 87.62 323 GLY B CA 1
ATOM 5586 C C . GLY B 1 323 ? 11.102 -24.781 -3.613 1 87.62 323 GLY B C 1
ATOM 5587 O O . GLY B 1 323 ? 10.664 -24.531 -4.742 1 87.62 323 GLY B O 1
ATOM 5588 N N . ARG B 1 324 ? 11.508 -25.953 -3.207 1 85.25 324 ARG B N 1
ATOM 5589 C CA . ARG B 1 324 ? 11.477 -27.094 -4.121 1 85.25 324 ARG B CA 1
ATOM 5590 C C . ARG B 1 324 ? 11.039 -28.359 -3.393 1 85.25 324 ARG B C 1
ATOM 5592 O O . ARG B 1 324 ? 11.461 -28.609 -2.26 1 85.25 324 ARG B O 1
ATOM 5599 N N . ARG B 1 325 ? 10.219 -29.031 -4.141 1 84.94 325 ARG B N 1
ATOM 5600 C CA . ARG B 1 325 ? 9.852 -30.359 -3.658 1 84.94 325 ARG B CA 1
ATOM 5601 C C . ARG B 1 325 ? 10.914 -31.391 -4.027 1 84.94 325 ARG B C 1
ATOM 5603 O O . ARG B 1 325 ? 11.242 -31.562 -5.203 1 84.94 325 ARG B O 1
ATOM 5610 N N . CYS B 1 326 ? 11.477 -32.062 -2.988 1 75.44 326 CYS B N 1
ATOM 5611 C CA . CYS B 1 326 ? 12.5 -33.062 -3.234 1 75.44 326 CYS B CA 1
ATOM 5612 C C . CYS B 1 326 ? 11.898 -34.469 -3.264 1 75.44 326 CYS B C 1
ATOM 5614 O O . CYS B 1 326 ? 12.344 -35.312 -4.023 1 75.44 326 CYS B O 1
ATOM 5616 N N . SER B 1 327 ? 11.023 -34.656 -2.422 1 75.62 327 SER B N 1
ATOM 5617 C CA . SER B 1 327 ? 10.242 -35.906 -2.359 1 75.62 327 SER B CA 1
ATOM 5618 C C . SER B 1 327 ? 8.828 -35.625 -1.862 1 75.62 327 SER B C 1
ATOM 5620 O O . SER B 1 327 ? 8.469 -34.5 -1.584 1 75.62 327 SER B O 1
ATOM 5622 N N . SER B 1 328 ? 8.078 -36.656 -1.837 1 73.69 328 SER B N 1
ATOM 5623 C CA . SER B 1 328 ? 6.711 -36.531 -1.354 1 73.69 328 SER B CA 1
ATOM 5624 C C . SER B 1 328 ? 6.68 -36.031 0.085 1 73.69 328 SER B C 1
ATOM 5626 O O . SER B 1 328 ? 5.699 -35.406 0.515 1 73.69 328 SER B O 1
ATOM 5628 N N . ALA B 1 329 ? 7.789 -36.156 0.709 1 72.06 329 ALA B N 1
ATOM 5629 C CA . ALA B 1 329 ? 7.777 -35.844 2.135 1 72.06 329 ALA B CA 1
ATOM 5630 C C . ALA B 1 329 ? 8.727 -34.688 2.447 1 72.06 329 ALA B C 1
ATOM 5632 O O . ALA B 1 329 ? 8.789 -34.219 3.588 1 72.06 329 ALA B O 1
ATOM 5633 N N . GLU B 1 330 ? 9.336 -34.25 1.42 1 78.25 330 GLU B N 1
ATOM 5634 C CA . GLU B 1 330 ? 10.398 -33.281 1.73 1 78.25 330 GLU B CA 1
ATOM 5635 C C . GLU B 1 330 ? 10.336 -32.094 0.801 1 78.25 330 GLU B C 1
ATOM 5637 O O . GLU B 1 330 ? 10.273 -32.219 -0.421 1 78.25 330 GLU B O 1
ATOM 5642 N N . THR B 1 331 ? 10.289 -30.922 1.447 1 84.25 331 THR B N 1
ATOM 5643 C CA . THR B 1 331 ? 10.422 -29.641 0.757 1 84.25 331 THR B CA 1
ATOM 5644 C C . THR B 1 331 ? 11.633 -28.875 1.272 1 84.25 331 THR B C 1
ATOM 5646 O O . THR B 1 331 ? 11.891 -28.844 2.479 1 84.25 331 THR B O 1
ATOM 5649 N N . VAL B 1 332 ? 12.391 -28.344 0.371 1 81.12 332 VAL B N 1
ATOM 5650 C CA . VAL B 1 332 ? 13.562 -27.562 0.759 1 81.12 332 VAL B CA 1
ATOM 5651 C C . VAL B 1 332 ? 13.383 -26.109 0.312 1 81.12 332 VAL B C 1
ATOM 5653 O O . VAL B 1 332 ? 12.914 -25.859 -0.796 1 81.12 332 VAL B O 1
ATOM 5656 N N . ILE B 1 333 ? 13.641 -25.25 1.237 1 85.44 333 ILE B N 1
ATOM 5657 C CA . ILE B 1 333 ? 13.766 -23.828 0.901 1 85.44 333 ILE B CA 1
ATOM 5658 C C . ILE B 1 333 ? 15.242 -23.453 0.791 1 85.44 333 ILE B C 1
ATOM 5660 O O . ILE B 1 333 ? 15.984 -23.516 1.778 1 85.44 333 ILE B O 1
ATOM 5664 N N . GLN B 1 334 ? 15.656 -23.109 -0.347 1 80.88 334 GLN B N 1
ATOM 5665 C CA . GLN B 1 334 ? 17.062 -22.812 -0.609 1 80.88 334 GLN B CA 1
ATOM 5666 C C . GLN B 1 334 ? 17.297 -21.328 -0.801 1 80.88 334 GLN B C 1
ATOM 5668 O O . GLN B 1 334 ? 16.484 -20.641 -1.428 1 80.88 334 GLN B O 1
ATOM 5673 N N . GLY B 1 335 ? 18.391 -20.922 -0.321 1 81.75 335 GLY B N 1
ATOM 5674 C CA . GLY B 1 335 ? 18.797 -19.531 -0.462 1 81.75 335 GLY B CA 1
ATOM 5675 C C . GLY B 1 335 ? 19.406 -18.953 0.798 1 81.75 335 GLY B C 1
ATOM 5676 O O . GLY B 1 335 ? 19.672 -19.688 1.755 1 81.75 335 GLY B O 1
ATOM 5677 N N . PRO B 1 336 ? 19.719 -17.703 0.833 1 84.38 336 PRO B N 1
ATOM 5678 C CA . PRO B 1 336 ? 19.453 -16.734 -0.238 1 84.38 336 PRO B CA 1
ATOM 5679 C C . PRO B 1 336 ? 20.406 -16.891 -1.423 1 84.38 336 PRO B C 1
ATOM 5681 O O . PRO B 1 336 ? 21.609 -17.062 -1.233 1 84.38 336 PRO B O 1
ATOM 5684 N N . PHE B 1 337 ? 19.844 -16.797 -2.646 1 77.19 337 PHE B N 1
ATOM 5685 C CA . PHE B 1 337 ? 20.609 -16.859 -3.877 1 77.19 337 PHE B CA 1
ATOM 5686 C C . PHE B 1 337 ? 21.125 -15.469 -4.266 1 77.19 337 PHE B C 1
ATOM 5688 O O . PHE B 1 337 ? 22.219 -15.336 -4.82 1 77.19 337 PHE B O 1
ATOM 5695 N N . TRP B 1 338 ? 20.281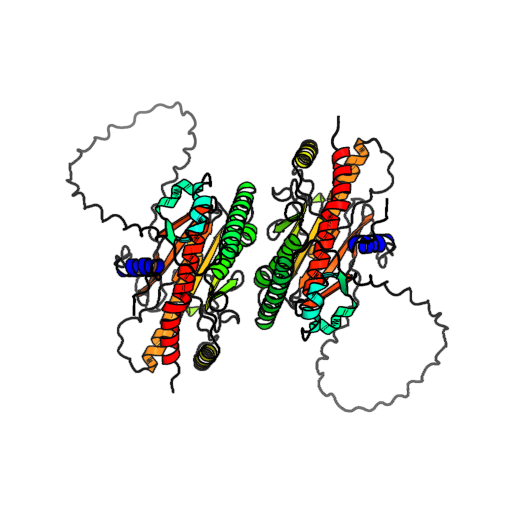 -14.477 -4.047 1 78.56 338 TRP B N 1
ATOM 5696 C CA . TRP B 1 338 ? 20.609 -13.086 -4.371 1 78.56 338 TRP B CA 1
ATOM 5697 C C . TRP B 1 338 ? 20.281 -12.164 -3.199 1 78.56 338 TRP B C 1
ATOM 5699 O O . TRP B 1 338 ? 19.312 -12.398 -2.467 1 78.56 338 TRP B O 1
ATOM 5709 N N . ASN B 1 339 ? 21.172 -11.25 -3.104 1 86.88 339 ASN B N 1
ATOM 5710 C CA . ASN B 1 339 ? 20.969 -10.148 -2.16 1 86.88 339 ASN B CA 1
ATOM 5711 C C . ASN B 1 339 ? 21.031 -8.797 -2.859 1 86.88 339 ASN B C 1
ATOM 5713 O O . ASN B 1 339 ? 22 -8.492 -3.562 1 86.88 339 ASN B O 1
ATOM 5717 N N . TYR B 1 340 ? 19.938 -8.086 -2.773 1 90.38 340 TYR B N 1
ATOM 5718 C CA . TYR B 1 340 ? 19.891 -6.75 -3.354 1 90.38 340 TYR B CA 1
ATOM 5719 C C . TYR B 1 340 ? 19.594 -5.703 -2.287 1 90.38 340 TYR B C 1
ATOM 5721 O O . TYR B 1 340 ? 19.078 -6.031 -1.217 1 90.38 340 TYR B O 1
ATOM 5729 N N . ASP B 1 341 ? 19.969 -4.52 -2.604 1 93.06 341 ASP B N 1
ATOM 5730 C CA . ASP B 1 341 ? 19.859 -3.404 -1.67 1 93.06 341 ASP B CA 1
ATOM 5731 C C . ASP B 1 341 ? 19.141 -2.219 -2.316 1 93.06 341 ASP B C 1
ATOM 5733 O O . ASP B 1 341 ? 19.625 -1.662 -3.307 1 93.06 341 ASP B O 1
ATOM 5737 N N . THR B 1 342 ? 18.094 -1.755 -1.717 1 95.69 342 THR B N 1
ATOM 5738 C CA . THR B 1 342 ? 17.297 -0.705 -2.328 1 95.69 342 THR B CA 1
ATOM 5739 C C . THR B 1 342 ? 17.891 0.671 -2.039 1 95.69 342 THR B C 1
ATOM 5741 O O . THR B 1 342 ? 17.312 1.692 -2.424 1 95.69 342 THR B O 1
ATOM 5744 N N . SER B 1 343 ? 19.031 0.736 -1.397 1 93.69 343 SER B N 1
ATOM 5745 C CA . SER B 1 343 ? 19.75 2.006 -1.291 1 93.69 343 SER B CA 1
ATOM 5746 C C . SER B 1 343 ? 20.469 2.34 -2.586 1 93.69 343 SER B C 1
ATOM 5748 O O . SER B 1 343 ? 21.016 3.436 -2.732 1 93.69 343 SER B O 1
ATOM 5750 N N . SER B 1 344 ? 20.422 1.418 -3.496 1 90.31 344 SER B N 1
ATOM 5751 C CA . SER B 1 344 ? 21.047 1.582 -4.801 1 90.31 344 SER B CA 1
ATOM 5752 C C . SER B 1 344 ? 20.016 1.506 -5.926 1 90.31 344 SER B C 1
ATOM 5754 O O . SER B 1 344 ? 19.312 0.511 -6.051 1 90.31 344 SER B O 1
ATOM 5756 N N . VAL B 1 345 ? 20.094 2.51 -6.824 1 90.75 345 VAL B N 1
ATOM 5757 C CA . VAL B 1 345 ? 19.156 2.527 -7.953 1 90.75 345 VAL B CA 1
ATOM 5758 C C . VAL B 1 345 ? 19.422 1.319 -8.852 1 90.75 345 VAL B C 1
ATOM 5760 O O . VAL B 1 345 ? 18.484 0.741 -9.406 1 90.75 345 VAL B O 1
ATOM 5763 N N . VAL B 1 346 ? 20.609 0.944 -8.977 1 87.44 346 VAL B N 1
ATOM 5764 C CA . VAL B 1 346 ? 20.953 -0.173 -9.852 1 87.44 346 VAL B CA 1
ATOM 5765 C C . VAL B 1 346 ? 20.391 -1.469 -9.281 1 87.44 346 VAL B C 1
ATOM 5767 O O . VAL B 1 346 ? 19.859 -2.297 -10.023 1 87.44 346 VAL B O 1
ATOM 5770 N N . GLU B 1 347 ? 20.5 -1.603 -8.031 1 90.75 347 GLU B N 1
ATOM 5771 C CA . GLU B 1 347 ? 20.016 -2.842 -7.426 1 90.75 347 GLU B CA 1
ATOM 5772 C C . GLU B 1 347 ? 18.484 -2.883 -7.387 1 90.75 347 GLU B C 1
ATOM 5774 O O . GLU B 1 347 ? 17.891 -3.955 -7.48 1 90.75 347 GLU B O 1
ATOM 5779 N N . ILE B 1 348 ? 17.844 -1.709 -7.316 1 94.81 348 ILE B N 1
ATOM 5780 C CA . ILE B 1 348 ? 16.406 -1.665 -7.492 1 94.81 348 ILE B CA 1
ATOM 5781 C C . ILE B 1 348 ? 16.031 -2.178 -8.883 1 94.81 348 ILE B C 1
ATOM 5783 O O . ILE B 1 348 ? 15.094 -2.955 -9.039 1 94.81 348 ILE B O 1
ATOM 5787 N N . ILE B 1 349 ? 16.812 -1.784 -9.859 1 91.25 349 ILE B N 1
ATOM 5788 C CA . ILE B 1 349 ? 16.578 -2.236 -11.227 1 91.25 349 ILE B CA 1
ATOM 5789 C C . ILE B 1 349 ? 16.766 -3.75 -11.305 1 91.25 349 ILE B C 1
ATOM 5791 O O . ILE B 1 349 ? 16 -4.441 -11.984 1 91.25 349 ILE B O 1
ATOM 5795 N N . PHE B 1 350 ? 17.734 -4.254 -10.594 1 88.19 350 PHE B N 1
ATOM 5796 C CA . PHE B 1 350 ? 17.953 -5.695 -10.562 1 88.19 350 PHE B CA 1
ATOM 5797 C C . PHE B 1 350 ? 16.75 -6.41 -9.969 1 88.19 350 PHE B C 1
ATOM 5799 O O . PHE B 1 350 ? 16.328 -7.453 -10.469 1 88.19 350 PHE B O 1
ATOM 5806 N N . ILE B 1 351 ? 16.219 -5.895 -8.914 1 93.62 351 ILE B N 1
ATOM 5807 C CA . ILE B 1 351 ? 15.047 -6.473 -8.281 1 93.62 351 ILE B CA 1
ATOM 5808 C C . ILE B 1 351 ? 13.883 -6.488 -9.273 1 93.62 351 ILE B C 1
ATOM 5810 O O . ILE B 1 351 ? 13.219 -7.516 -9.445 1 93.62 351 ILE B O 1
ATOM 5814 N N . VAL B 1 352 ? 13.664 -5.379 -9.938 1 94.38 352 VAL B N 1
ATOM 5815 C CA . VAL B 1 352 ? 12.578 -5.27 -10.898 1 94.38 352 VAL B CA 1
ATOM 5816 C C . VAL B 1 352 ? 12.773 -6.277 -12.023 1 94.38 352 VAL B C 1
ATOM 5818 O O . VAL B 1 352 ? 11.828 -6.957 -12.43 1 94.38 352 VAL B O 1
ATOM 5821 N N . ASN B 1 353 ? 13.977 -6.359 -12.477 1 88.12 353 ASN B N 1
ATOM 5822 C CA . ASN B 1 353 ? 14.273 -7.297 -13.555 1 88.12 353 ASN B CA 1
ATOM 5823 C C . ASN B 1 353 ? 14.023 -8.742 -13.125 1 88.12 353 ASN B C 1
ATOM 5825 O O . ASN B 1 353 ? 13.484 -9.531 -13.906 1 88.12 353 ASN B O 1
ATOM 5829 N N . THR B 1 354 ? 14.453 -9.023 -12 1 89.12 354 THR B N 1
ATOM 5830 C CA . THR B 1 354 ? 14.234 -10.375 -11.492 1 89.12 354 THR B CA 1
ATOM 5831 C C . THR B 1 354 ? 12.742 -10.664 -11.344 1 89.12 354 THR B C 1
ATOM 5833 O O . THR B 1 354 ? 12.281 -11.758 -11.68 1 89.12 354 THR B O 1
ATOM 5836 N N . LEU B 1 355 ? 12 -9.734 -10.859 1 93.81 355 LEU B N 1
ATOM 5837 C CA . LEU B 1 355 ? 10.555 -9.891 -10.742 1 93.81 355 LEU B CA 1
ATOM 5838 C C . LEU B 1 355 ? 9.922 -10.086 -12.117 1 93.81 355 LEU B C 1
ATOM 5840 O O . LEU B 1 355 ? 9.008 -10.898 -12.273 1 93.81 355 LEU B O 1
ATOM 5844 N N . CYS B 1 356 ? 10.406 -9.344 -13.078 1 90.44 356 CYS B N 1
ATOM 5845 C CA . CYS B 1 356 ? 9.898 -9.508 -14.438 1 90.44 356 CYS B CA 1
ATOM 5846 C C . CYS B 1 356 ? 10.141 -10.922 -14.945 1 90.44 356 CYS B C 1
ATOM 5848 O O . CYS B 1 356 ? 9.281 -11.516 -15.594 1 90.44 356 CYS B O 1
ATOM 5850 N N . GLU B 1 357 ? 11.273 -11.406 -14.617 1 88 357 GLU B N 1
ATOM 5851 C CA . GLU B 1 357 ? 11.578 -12.773 -15.008 1 88 357 GLU B CA 1
ATOM 5852 C C . GLU B 1 357 ? 10.656 -13.773 -14.312 1 88 357 GLU B C 1
ATOM 5854 O O . GLU B 1 357 ? 10.234 -14.758 -14.914 1 88 357 GLU B O 1
ATOM 5859 N N . ILE B 1 358 ? 10.383 -13.523 -13.117 1 92.12 358 ILE B N 1
ATOM 5860 C CA . ILE B 1 358 ? 9.469 -14.367 -12.359 1 92.12 358 ILE B CA 1
ATOM 5861 C C . ILE B 1 358 ? 8.07 -14.297 -12.977 1 92.12 358 ILE B C 1
ATOM 5863 O O . ILE B 1 358 ? 7.383 -15.312 -13.094 1 92.12 358 ILE B O 1
ATOM 5867 N N . HIS B 1 359 ? 7.688 -13.07 -13.359 1 93.94 359 HIS B N 1
ATOM 5868 C CA . HIS B 1 359 ? 6.402 -12.922 -14.031 1 93.94 359 HIS B CA 1
ATOM 5869 C C . HIS B 1 359 ? 6.332 -13.766 -15.297 1 93.94 359 HIS B C 1
ATOM 5871 O O . HIS B 1 359 ? 5.344 -14.461 -15.531 1 93.94 359 HIS B O 1
ATOM 5877 N N . ARG B 1 360 ? 7.336 -13.688 -16.047 1 89.81 360 ARG B N 1
ATOM 5878 C CA . ARG B 1 360 ? 7.383 -14.422 -17.297 1 89.81 360 ARG B CA 1
ATOM 5879 C C . ARG B 1 360 ? 7.375 -15.93 -17.047 1 89.81 360 ARG B C 1
ATOM 5881 O O . ARG B 1 360 ? 6.645 -16.672 -17.719 1 89.81 360 ARG B O 1
ATOM 5888 N N . TRP B 1 361 ? 8.195 -16.328 -16.172 1 89.88 361 TRP B N 1
ATOM 5889 C CA . TRP B 1 361 ? 8.227 -17.734 -15.805 1 89.88 361 TRP B CA 1
ATOM 5890 C C . TRP B 1 361 ? 6.848 -18.219 -15.344 1 89.88 361 TRP B C 1
ATOM 5892 O O . TRP B 1 361 ? 6.395 -19.281 -15.734 1 89.88 361 TRP B O 1
ATOM 5902 N N . GLY B 1 362 ? 6.191 -17.453 -14.492 1 93.12 362 GLY B N 1
ATOM 5903 C CA . GLY B 1 362 ? 4.852 -17.781 -14.031 1 93.12 362 GLY B CA 1
ATOM 5904 C C . GLY B 1 362 ? 3.848 -17.906 -15.156 1 93.12 362 GLY B C 1
ATOM 5905 O O . GLY B 1 362 ? 3.062 -18.859 -15.18 1 93.12 362 GLY B O 1
ATOM 5906 N N . ASN B 1 363 ? 3.939 -17.016 -16.062 1 94.88 363 ASN B N 1
ATOM 5907 C CA . ASN B 1 363 ? 2.953 -16.938 -17.141 1 94.88 363 ASN B CA 1
ATOM 5908 C C . ASN B 1 363 ? 3.23 -17.953 -18.234 1 94.88 363 ASN B C 1
ATOM 5910 O O . ASN B 1 363 ? 2.389 -18.188 -19.109 1 94.88 363 ASN B O 1
ATOM 5914 N N . THR B 1 364 ? 4.41 -18.562 -18.219 1 91.25 364 THR B N 1
ATOM 5915 C CA . THR B 1 364 ? 4.738 -19.531 -19.266 1 91.25 364 THR B CA 1
ATOM 5916 C C . THR B 1 364 ? 4.93 -20.922 -18.672 1 91.25 364 THR B C 1
ATOM 5918 O O . THR B 1 364 ? 3.998 -21.734 -18.656 1 91.25 364 THR B O 1
ATOM 5921 N N . THR B 1 365 ? 5.98 -21.078 -17.953 1 88.88 365 THR B N 1
ATOM 5922 C CA . THR B 1 365 ? 6.367 -22.391 -17.453 1 88.88 365 THR B CA 1
ATOM 5923 C C . THR B 1 365 ? 5.375 -22.891 -16.406 1 88.88 365 THR B C 1
ATOM 5925 O O . THR B 1 365 ? 4.844 -24 -16.531 1 88.88 365 THR B O 1
ATOM 5928 N N . PHE B 1 366 ? 5.145 -22.125 -15.453 1 92.62 366 PHE B N 1
ATOM 5929 C CA . PHE B 1 366 ? 4.234 -22.531 -14.383 1 92.62 366 PHE B CA 1
ATOM 5930 C C . PHE B 1 366 ? 2.818 -22.703 -14.922 1 92.62 366 PHE B C 1
ATOM 5932 O O . PHE B 1 366 ? 2.145 -23.688 -14.602 1 92.62 366 PHE B O 1
ATOM 5939 N N . ARG B 1 367 ? 2.391 -21.734 -15.664 1 96 367 ARG B N 1
ATOM 5940 C CA . ARG B 1 367 ? 1.057 -21.781 -16.25 1 96 367 ARG B CA 1
ATOM 5941 C C . ARG B 1 367 ? 0.875 -23.047 -17.094 1 96 367 ARG B C 1
ATOM 5943 O O . ARG B 1 367 ? -0.15 -23.719 -16.984 1 96 367 ARG B O 1
ATOM 5950 N N . LYS B 1 368 ? 1.842 -23.344 -17.922 1 93.25 368 LYS B N 1
ATOM 5951 C CA . LYS B 1 368 ? 1.77 -24.531 -18.766 1 93.25 368 LYS B CA 1
ATOM 5952 C C . LYS B 1 368 ? 1.663 -25.797 -17.922 1 93.25 368 LYS B C 1
ATOM 5954 O O . LYS B 1 368 ? 0.864 -26.688 -18.219 1 93.25 368 LYS B O 1
ATOM 5959 N N . TRP B 1 369 ? 2.445 -25.875 -16.984 1 92.62 369 TRP B N 1
ATOM 5960 C CA . TRP B 1 369 ? 2.377 -27.031 -16.078 1 92.62 369 TRP B CA 1
ATOM 5961 C C . TRP B 1 369 ? 0.992 -27.141 -15.453 1 92.62 369 TRP B C 1
ATOM 5963 O O . TRP B 1 369 ? 0.399 -28.219 -15.438 1 92.62 369 TRP B O 1
ATOM 5973 N N . LEU B 1 370 ? 0.481 -26.062 -14.914 1 96 370 LEU B N 1
ATOM 5974 C CA . LEU B 1 370 ? -0.811 -26.047 -14.234 1 96 370 LEU B CA 1
ATOM 5975 C C . LEU B 1 370 ? -1.922 -26.516 -15.172 1 96 370 LEU B C 1
ATOM 5977 O O . LEU B 1 370 ? -2.775 -27.312 -14.781 1 96 370 LEU B O 1
ATOM 5981 N N . LEU B 1 371 ? -1.871 -26 -16.328 1 94.81 371 LEU B N 1
ATOM 5982 C CA . LEU B 1 371 ? -2.924 -26.312 -17.297 1 94.81 371 LEU B CA 1
ATOM 5983 C C . LEU B 1 371 ? -2.857 -27.781 -17.703 1 94.81 371 LEU B C 1
ATOM 5985 O O . LEU B 1 371 ? -3.891 -28.422 -17.938 1 94.81 371 LEU B O 1
ATOM 5989 N N . THR B 1 372 ? -1.659 -28.297 -17.766 1 92.62 372 THR B N 1
ATOM 5990 C CA . THR B 1 372 ? -1.51 -29.719 -18.047 1 92.62 372 THR B CA 1
ATOM 5991 C C . THR B 1 372 ? -2.146 -30.562 -16.938 1 92.62 372 THR B C 1
ATOM 5993 O O . THR B 1 372 ? -2.869 -31.531 -17.219 1 92.62 372 THR B O 1
ATOM 5996 N N . VAL B 1 373 ? 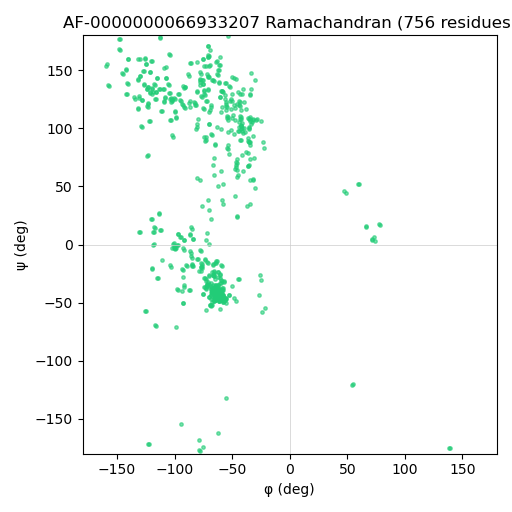-1.894 -30.188 -15.758 1 93.12 373 VAL B N 1
ATOM 5997 C CA . VAL B 1 373 ? -2.422 -30.906 -14.602 1 93.12 373 VAL B CA 1
ATOM 5998 C C . VAL B 1 373 ? -3.939 -30.75 -14.555 1 93.12 373 VAL B C 1
ATOM 6000 O O . VAL B 1 373 ? -4.664 -31.734 -14.375 1 93.12 373 VAL B O 1
ATOM 6003 N N . ILE B 1 374 ? -4.426 -29.562 -14.711 1 93.19 374 ILE B N 1
ATOM 6004 C CA . ILE B 1 374 ? -5.852 -29.266 -14.656 1 93.19 374 ILE B CA 1
ATOM 6005 C C . ILE B 1 374 ? -6.582 -30 -15.773 1 93.19 374 ILE B C 1
ATOM 6007 O O . ILE B 1 374 ? -7.676 -30.531 -15.57 1 93.19 374 ILE B O 1
ATOM 6011 N N . SER B 1 375 ? -5.996 -29.953 -16.938 1 91 375 SER B N 1
ATOM 6012 C CA . SER B 1 375 ? -6.598 -30.656 -18.078 1 91 375 SER B CA 1
ATOM 6013 C C . SER B 1 375 ? -6.738 -32.156 -17.797 1 91 375 SER B C 1
ATOM 6015 O O . SER B 1 375 ? -7.723 -32.781 -18.203 1 91 375 SER B O 1
ATOM 6017 N N . GLY B 1 376 ? -5.754 -32.625 -17.203 1 87 376 GLY B N 1
ATOM 6018 C CA . GLY B 1 376 ? -5.812 -34.031 -16.859 1 87 376 GLY B CA 1
ATOM 6019 C C . GLY B 1 376 ? -6.895 -34.375 -15.836 1 87 376 GLY B C 1
ATOM 6020 O O . GLY B 1 376 ? -7.359 -35.5 -15.758 1 87 376 GLY B O 1
ATOM 6021 N N . LEU B 1 377 ? -7.23 -33.344 -15.133 1 84.75 377 LEU B N 1
ATOM 6022 C CA . LEU B 1 377 ? -8.234 -33.5 -14.086 1 84.75 377 LEU B CA 1
ATOM 6023 C C . LEU B 1 377 ? -9.641 -33.375 -14.648 1 84.75 377 LEU B C 1
ATOM 6025 O O . LEU B 1 377 ? -10.625 -33.656 -13.961 1 84.75 377 LEU B O 1
ATOM 6029 N N . GLN B 1 378 ? -9.719 -32.75 -15.93 1 77.38 378 GLN B N 1
ATOM 6030 C CA . GLN B 1 378 ? -11.031 -32.5 -16.516 1 77.38 378 GLN B CA 1
ATOM 6031 C C . GLN B 1 378 ? -11.727 -33.812 -16.891 1 77.38 378 GLN B C 1
ATOM 6033 O O . GLN B 1 378 ? -12.93 -33.844 -17.141 1 77.38 378 GLN B O 1
ATOM 6038 N N . THR B 1 379 ? -11.57 -34.969 -16.5 1 53.16 379 THR B N 1
ATOM 6039 C CA . THR B 1 379 ? -12.148 -36.188 -17.016 1 53.16 379 THR B CA 1
ATOM 6040 C C . THR B 1 379 ? -13.672 -36.094 -17.047 1 53.16 379 THR B C 1
ATOM 6042 O O . THR B 1 379 ? -14.258 -35.188 -16.453 1 53.16 379 THR B O 1
ATOM 6045 N N . ASP B 1 380 ? -14.234 -37.219 -16.484 1 41.09 380 ASP B N 1
ATOM 6046 C CA . ASP B 1 380 ? -15.188 -38.25 -16.906 1 41.09 380 ASP B CA 1
ATOM 6047 C C . ASP B 1 380 ? -16.609 -37.688 -16.953 1 41.09 380 ASP B C 1
ATOM 6049 O O . ASP B 1 380 ? -16.984 -36.875 -16.109 1 41.09 380 ASP B O 1
#

Secondary structure (DSSP, 8-state):
--------HHHHHHHHHHHS-----S-------SS---B-------------------------------------------------------PEEEEGGGHHHHHHSTTGGGGGGGEEEESS-S--HHHHHHHHHHHHHHHHHHHHHHHTT--HHHHIIIIIHHHHHHHHHHHT-TTTEEEEE-TT-----GGGS-EETTEEPP----SEEEEE---HHHHHHHHHHHHT---SS--SSS--SHHHHTS-EEEEEEEE-TT-S--SHHHHHHHHHHHHHHHHHHHHHHHHHTT-----S------EEEEEEETTEEEEEEEEEEETTEEEEEEEEEEEETTSHHHHHHHHHHHHHHHHHIIIIIHHHHHHHHHHH---/----TTSHHHHHHHHHHHHS-------------SS---B-------------------------------------------------------PEEEEGGGHHHHHHSTTGGGGGGGEEEESS-S--HHHHHHHHHHHHHHHHHHHHHHHTT--HHHHIIIIIHHHHHHHHHHHT-TTTEEEEE-TT-----GGGSPEETTEEPP----SEEEEE---HHHHHHHHHHHHT---SS--SSS--SHHHHTS-EEEEEEEE-TT-S--SHHHHHHHHHHHHHHHHHHHHHHHHHTT-----S------EEEEEEETTEEEEEEEEEEETTEEEEEEEEEEEETTSHHHHHHHHHHHHHHHHHIIIIIHHHHHHHHHHHS--

Nearest PDB structures (foldseek):
  7a5g-assembly1_53  TM=3.077E-01  e=5.096E-02  Homo sapiens
  4hei-assembly1_A  TM=2.864E-01  e=4.167E-01  Vibrio cholerae O1 biovar El Tor str. N16961
  3m2t-assembly1_A-2  TM=3.036E-01  e=5.682E+00  Chromobacterium violaceum
  3m2t-assembly1_B-2  TM=2.826E-01  e=4.527E+00  Chromobacterium violaceum
  8v72-assembly1_A  TM=2.091E-01  e=4.792E+00  Homo sapiens